Protein AF-0000000068156039 (afdb_homodimer)

Nearest PDB structures (foldseek):
  2z0v-assembly1_A  TM=7.360E-01  e=7.229E-09  Homo sapiens
  1x04-assembly1_A-2  TM=7.528E-01  e=7.139E-07  Homo sapiens
  1zww-assembly1_A  TM=7.762E-01  e=1.052E-06  Mus musculus
  2v0o-assembly2_C  TM=3.464E-01  e=3.584E-03  Homo sapiens
  4wpe-assembly1_A-2  TM=2.930E-01  e=2.935E-02  Saccharomyces cerevisiae S288C

Secondary structure (DSSP, 8-state):
-HHHHHHHHHHHHHHHHHHHHHHHHHHHHHHHHHHHHHHHHHHHHHHHHHS--SS----S-TTS--HHHHHHHHHHHHHHHHHHHSTT-HHHHHHHHHHHHHHHHHHHHHHHHHHHIIIIIHHHHHHHHHHHHHHHHHHHHHHHHHHHHHHHHHHHHH---HHHHHHHHHHHHHHHHHHHHHHHHHHTHHHHHHHHHHHHHHHHHHHHHHHHHHHHHHHHHHHHHHHHHHSPPP-----TT---------SS-----STTBPP--TT---EEEEE-SSSEEEEEETTEEEEEEGGG----/-HHHHHHHHHHHHHHHHHHHHHHHHHHHHHHHHHHHHHHHHHHHHHHHHHS--SS------TTS--HHHHHHHHHHHHHHHHHHHSTT-HHHHHHHHHHHHHHHHHHHHHHHHHHHIIIIIHHHHHHHHHHHHHHHHHHHHHHHHHHHHHHHHHHHHH---HHHHHHHHHHHHHHHHHHHHHHHHHTTHHHHHHHHHHHHHHHHHHHHHHHHHHHHHHHHHHHHHHHHHHSPPP-----S----------SS-----STTB----TT---EEEEE-SSSEEEEEETTEEEEEEGGG----

Radius of gyration: 41.8 Å; Cα contacts (8 Å, |Δi|>4): 722; chains: 2; bounding box: 63×136×87 Å

Sequence (600 aa):
MKKALGRWGQKAGESVGMVKRTTEVDEDFAKQVAASECRKDVQEKLVKHLTPDSMKGNLFSKNDLSQEEKMGEFLVKSGNTLAGTNDGSAYASALIAMGEMLKEIGEQHRQTDATIDERTIQPMKHFLDTKHDINQFKKRSENCRLDYEREKRAAEKKGESEALHQASKWYEESKEQYFNAMVALQDGEEEQISQLRAYVDAQAEFHQKCVEVLREASASLSRKAQEASSRPKHAYTPSHGGDSYSAPAPAASGPAYGSGELTFHAGDQINITNMVNAEWAEGELWGQTGIFPLNYVQMLMKKALGRWGQKAGESVGMVKRTTEVDEDFAKQVAASECRKDVQEKLVKHLTPDSMKGNLFSKNDLSQEEKMGEFLVKSGNTLAGTNDGSAYASALIAMGEMLKEIGEQHRQTDATIDERTIQPMKHFLDTKHDINQFKKRSENCRLDYEREKRAAEKKGESEALHQASKWYEESKEQYFNAMVALQDGEEEQISQLRAYVDAQAEFHQKCVEVLREASASLSRKAQEASSRPKHAYTPSHGGDSYSAPAPAASGPAYGSGELTFHAGDQINITNMVNAEWAEGELWGQTGIFPLNYVQML

Foldseek 3Di:
DVVVVVVVVVVVVVVVVVVVVVVVVVLLVVLVVQLVVLVVVLVVVVVVVVPDDPPPPPPDDDVDQDPLLVNLVSLLVSLVSNCVSDPPQLVSVLSNLSSVLSNVLSVLVVVLVVQLCVLAVVVVVVLVVLVVVLVVLVVQLVVLVVQLVVQVVVCVPVNDDPSNVVSVVSNVVSVVSSVVSVVVSVVCVVSNVVSVVSNVVSVVVSVVVSVVSVVVSVVSSVVSVVVNVPDDDDPPPPPVPCPQQQFAFQPQFDDPDDDFADGDGGGWRWAFPAAPDPQWTWTDTPRDTHIDGPVRTHGD/DVVVVVVVVVVVVVVVVVVVVVVVVVLLVVLVVQLVVLVVVLVVVVVVVVPDDPPPDPPDDDVDQDPLLVNLVSLLVSLVSNCVSDPPQLVSVLSNLSSVLSNVLSVLVVVLVVQLCVLAVVVVVVLVVLVVVLVVLVVQLVVLVVQLVVQVVVCVPVNDDPSNVVSVVSNVVSVVSSVVSVVVSVVCVVSNVVSVVSNVVSVVVSVVVSVVSVVVSVVSSVVSVVVNVPDDDDPPPPPVPVPQQQFAFQPDFDDPDDDFADGDGGRWRWAFPAAPDPQWTWTDTPRDTGIDGPVRTGGD

pLDDT: mean 78.97, std 20.96, range [26.12, 98.81]

Structure (mmCIF, N/CA/C/O backbone):
data_AF-0000000068156039-model_v1
#
loop_
_entity.id
_entity.type
_entity.pdbx_description
1 polymer 'BAR domain containing protein'
#
loop_
_atom_site.group_PDB
_atom_site.id
_atom_site.type_symbol
_atom_site.label_atom_id
_atom_site.label_alt_id
_atom_site.label_comp_id
_atom_site.label_asym_id
_atom_site.label_entity_id
_atom_site.label_seq_id
_atom_site.pdbx_PDB_ins_code
_atom_site.Cartn_x
_atom_site.Cartn_y
_atom_site.Cartn_z
_atom_site.occupancy
_atom_site.B_iso_or_equiv
_atom_site.auth_seq_id
_atom_site.auth_comp_id
_atom_site.auth_asym_id
_atom_site.auth_atom_id
_atom_site.pdbx_PDB_model_num
ATOM 1 N N . MET A 1 1 ? -21.25 66.812 43.938 1 35.12 1 MET A N 1
ATOM 2 C CA . MET A 1 1 ? -21.469 65.375 43.969 1 35.12 1 MET A CA 1
ATOM 3 C C . MET A 1 1 ? -21.594 64.875 42.531 1 35.12 1 MET A C 1
ATOM 5 O O . MET A 1 1 ? -21.469 63.656 42.312 1 35.12 1 MET A O 1
ATOM 9 N N . LYS A 1 2 ? -22.156 65.625 41.719 1 51.97 2 LYS A N 1
ATOM 10 C CA . LYS A 1 2 ? -22.359 65.25 40.344 1 51.97 2 LYS A CA 1
ATOM 11 C C . LYS A 1 2 ? -21.047 65.125 39.594 1 51.97 2 LYS A C 1
ATOM 13 O O . LYS A 1 2 ? -20.906 64.312 38.688 1 51.97 2 LYS A O 1
ATOM 18 N N . LYS A 1 3 ? -20.109 66 39.844 1 55.81 3 LYS A N 1
ATOM 19 C CA . LYS A 1 3 ? -18.859 65.875 39.094 1 55.81 3 LYS A CA 1
ATOM 20 C C . LYS A 1 3 ? -18.078 64.625 39.5 1 55.81 3 LYS A C 1
ATOM 22 O O . LYS A 1 3 ? -17.375 64 38.656 1 55.81 3 LYS A O 1
ATOM 27 N N . ALA A 1 4 ? -18.141 64.188 40.75 1 50.81 4 ALA A N 1
ATOM 28 C CA . ALA A 1 4 ? -17.484 62.938 41.188 1 50.81 4 ALA A CA 1
ATOM 29 C C . ALA A 1 4 ? -18.141 61.719 40.562 1 50.81 4 ALA A C 1
ATOM 31 O O . ALA A 1 4 ? -17.469 60.719 40.25 1 50.81 4 ALA A O 1
ATOM 32 N N . LEU A 1 5 ? -19.406 61.812 40.312 1 50.91 5 LEU A N 1
ATOM 33 C CA . LEU A 1 5 ? -20.109 60.688 39.688 1 50.91 5 LEU A CA 1
ATOM 34 C C . LEU A 1 5 ? -19.672 60.469 38.25 1 50.91 5 LEU A C 1
ATOM 36 O O . LEU A 1 5 ? -19.625 59.344 37.781 1 50.91 5 LEU A O 1
ATOM 40 N N . GLY A 1 6 ? -19.312 61.562 37.625 1 49.19 6 GLY A N 1
ATOM 41 C CA . GLY A 1 6 ? -18.922 61.406 36.219 1 49.19 6 GLY A CA 1
ATOM 42 C C . GLY A 1 6 ? -17.609 60.688 36.031 1 49.19 6 GLY A C 1
ATOM 43 O O . GLY A 1 6 ? -17.422 59.938 35.062 1 49.19 6 GLY A O 1
ATOM 44 N N . ARG A 1 7 ? -16.656 60.906 36.969 1 50.19 7 ARG A N 1
ATOM 45 C CA . ARG A 1 7 ? -15.359 60.25 36.875 1 50.19 7 ARG A CA 1
ATOM 46 C C . ARG A 1 7 ? -15.469 58.75 37.219 1 50.19 7 ARG A C 1
ATOM 48 O O . ARG A 1 7 ? -14.758 57.938 36.625 1 50.19 7 ARG A O 1
ATOM 55 N N . TRP A 1 8 ? -16.422 58.344 38.125 1 49 8 TRP A N 1
ATOM 56 C CA . TRP A 1 8 ? -16.625 56.938 38.438 1 49 8 TRP A CA 1
ATOM 57 C C . TRP A 1 8 ? -17.219 56.188 37.219 1 49 8 TRP A C 1
ATOM 59 O O . TRP A 1 8 ? -16.844 55.062 36.938 1 49 8 TRP A O 1
ATOM 69 N N . GLY A 1 9 ? -18.047 56.875 36.531 1 50.25 9 GLY A N 1
ATOM 70 C CA . GLY A 1 9 ? -18.625 56.25 35.375 1 50.25 9 GLY A CA 1
ATOM 71 C C . GLY A 1 9 ? -17.625 56 34.25 1 50.25 9 GLY A C 1
ATOM 72 O O . GLY A 1 9 ? -17.672 54.938 33.594 1 50.25 9 GLY A O 1
ATOM 73 N N . GLN A 1 10 ? -16.766 56.938 34.062 1 49.53 10 GLN A N 1
ATOM 74 C CA . GLN A 1 10 ? -15.75 56.781 33.031 1 49.53 10 GLN A CA 1
ATOM 75 C C . GLN A 1 10 ? -14.734 55.719 33.406 1 49.53 10 GLN A C 1
ATOM 77 O O . GLN A 1 10 ? -14.305 54.938 32.531 1 49.53 10 GLN A O 1
ATOM 82 N N . LYS A 1 11 ? -14.383 55.625 34.688 1 50.53 11 LYS A N 1
ATOM 83 C CA . LYS A 1 11 ? -13.438 54.594 35.125 1 50.53 11 LYS A CA 1
ATOM 84 C C . LYS A 1 11 ? -14.062 53.188 35 1 50.53 11 LYS A C 1
ATOM 86 O O . LYS A 1 11 ? -13.383 52.25 34.625 1 50.53 11 LYS A O 1
ATOM 91 N N . ALA A 1 12 ? -15.344 53.094 35.375 1 50.81 12 ALA A N 1
ATOM 92 C CA . ALA A 1 12 ? -16.031 51.812 35.25 1 50.81 12 ALA A CA 1
ATOM 93 C C . ALA A 1 12 ? -16.141 51.406 33.781 1 50.81 12 ALA A C 1
ATOM 95 O O . ALA A 1 12 ? -15.961 50.25 33.438 1 50.81 12 ALA A O 1
ATOM 96 N N . GLY A 1 13 ? -16.391 52.344 32.969 1 48.53 13 GLY A N 1
ATOM 97 C CA . GLY A 1 13 ? -16.453 52.062 31.531 1 48.53 13 GLY A CA 1
ATOM 98 C C . GLY A 1 13 ? -15.117 51.688 30.922 1 48.53 13 GLY A C 1
ATOM 99 O O . GLY A 1 13 ? -15.031 50.781 30.094 1 48.53 13 GLY A O 1
ATOM 100 N N . GLU A 1 14 ? -14.109 52.406 31.312 1 50.28 14 GLU A N 1
ATOM 101 C CA . GLU A 1 14 ? -12.75 52.125 30.875 1 50.28 14 GLU A CA 1
ATOM 102 C C . GLU A 1 14 ? -12.289 50.75 31.406 1 50.28 14 GLU A C 1
ATOM 104 O O . GLU A 1 14 ? -11.602 50 30.703 1 50.28 14 GLU A O 1
ATOM 109 N N . SER A 1 15 ? -12.656 50.438 32.688 1 48.97 15 SER A N 1
ATOM 110 C CA . SER A 1 15 ? -12.336 49.125 33.25 1 48.97 15 SER A CA 1
ATOM 111 C C . SER A 1 15 ? -13.055 48 32.5 1 48.97 15 SER A C 1
ATOM 113 O O . SER A 1 15 ? -12.453 46.969 32.219 1 48.97 15 SER A O 1
ATOM 115 N N . VAL A 1 16 ? -14.312 48.312 32.219 1 49.31 16 VAL A N 1
ATOM 116 C CA . VAL A 1 16 ? -15.086 47.312 31.469 1 49.31 16 VAL A CA 1
ATOM 117 C C . VAL A 1 16 ? -14.516 47.156 30.062 1 49.31 16 VAL A C 1
ATOM 119 O O . VAL A 1 16 ? -14.391 46.062 29.547 1 49.31 16 VAL A O 1
ATOM 122 N N . GLY A 1 17 ? -14.242 48.312 29.469 1 43.78 17 GLY A N 1
ATOM 123 C CA . GLY A 1 17 ? -13.617 48.281 28.156 1 43.78 17 GLY A CA 1
ATOM 124 C C . GLY A 1 17 ? -12.258 47.625 28.156 1 43.78 17 GLY A C 1
ATOM 125 O O . GLY A 1 17 ? -11.938 46.875 27.219 1 43.78 17 GLY A O 1
ATOM 126 N N . MET A 1 18 ? -11.492 47.906 29.172 1 46.75 18 MET A N 1
ATOM 127 C CA . MET A 1 18 ? -10.18 47.281 29.328 1 46.75 18 MET A CA 1
ATOM 128 C C . MET A 1 18 ? -10.32 45.781 29.578 1 46.75 18 MET A C 1
ATOM 130 O O . MET A 1 18 ? -9.562 44.969 29.031 1 46.75 18 MET A O 1
ATOM 134 N N . VAL A 1 19 ? -11.32 45.5 30.344 1 48.91 19 VAL A N 1
ATOM 135 C CA . VAL A 1 19 ? -11.586 44.125 30.656 1 48.91 19 VAL A CA 1
ATOM 136 C C . VAL A 1 19 ? -12.055 43.375 29.391 1 48.91 19 VAL A C 1
ATOM 138 O O . VAL A 1 19 ? -11.633 42.25 29.125 1 48.91 19 VAL A O 1
ATOM 141 N N . LYS A 1 20 ? -12.945 44.094 28.672 1 50.44 20 LYS A N 1
ATOM 142 C CA . LYS A 1 20 ? -13.438 43.5 27.438 1 50.44 20 LYS A CA 1
ATOM 143 C C . LYS A 1 20 ? -12.305 43.312 26.422 1 50.44 20 LYS A C 1
ATOM 145 O O . LYS A 1 20 ? -12.219 42.281 25.75 1 50.44 20 LYS A O 1
ATOM 150 N N . ARG A 1 21 ? -11.492 44.312 26.234 1 51.28 21 ARG A N 1
ATOM 151 C CA . ARG A 1 21 ? -10.359 44.188 25.328 1 51.28 21 ARG A CA 1
ATOM 152 C C . ARG A 1 21 ? -9.398 43.094 25.781 1 51.28 21 ARG A C 1
ATOM 154 O O . ARG A 1 21 ? -8.875 42.344 24.969 1 51.28 21 ARG A O 1
ATOM 161 N N . THR A 1 22 ? -9.273 42.969 27.031 1 56.91 22 THR A N 1
ATOM 162 C CA . THR A 1 22 ? -8.422 41.906 27.594 1 56.91 22 THR A CA 1
ATOM 163 C C . THR A 1 22 ? -9.0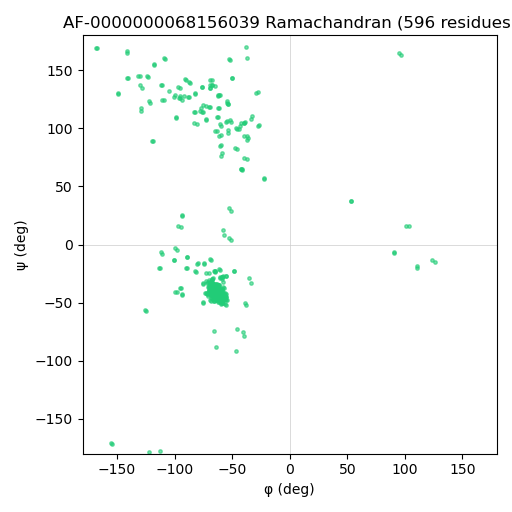08 40.531 27.328 1 56.91 22 THR A C 1
ATOM 165 O O . THR A 1 22 ? -8.273 39.594 27 1 56.91 22 THR A O 1
ATOM 168 N N . THR A 1 23 ? -10.328 40.5 27.406 1 58.75 23 THR A N 1
ATOM 169 C CA . THR A 1 23 ? -11 39.219 27.172 1 58.75 23 THR A CA 1
ATOM 170 C C . THR A 1 23 ? -10.906 38.844 25.703 1 58.75 23 THR A C 1
ATOM 172 O O . THR A 1 23 ? -10.711 37.656 25.375 1 58.75 23 THR A O 1
ATOM 175 N N . GLU A 1 24 ? -11.141 39.812 24.875 1 59.38 24 GLU A N 1
ATOM 176 C CA . GLU A 1 24 ? -11.07 39.531 23.438 1 59.38 24 GLU A CA 1
ATOM 177 C C . GLU A 1 24 ? -9.656 39.125 23.031 1 59.38 24 GLU A C 1
ATOM 179 O O . GLU A 1 24 ? -9.477 38.219 22.234 1 59.38 24 GLU A O 1
ATOM 184 N N . VAL A 1 25 ? -8.742 39.875 23.5 1 64.5 25 VAL A N 1
ATOM 185 C CA . VAL A 1 25 ? -7.344 39.531 23.234 1 64.5 25 VAL A CA 1
ATOM 186 C C . VAL A 1 25 ? -7.043 38.156 23.766 1 64.5 25 VAL A C 1
ATOM 188 O O . VAL A 1 25 ? -6.332 37.375 23.109 1 64.5 25 VAL A O 1
ATOM 191 N N . ASP A 1 26 ? -7.785 37.938 24.766 1 77.5 26 ASP A N 1
ATOM 192 C CA . ASP A 1 26 ? -7.59 36.625 25.359 1 77.5 26 ASP A CA 1
ATOM 193 C C . ASP A 1 26 ? -8.242 35.531 24.5 1 77.5 26 ASP A C 1
ATOM 195 O O . ASP A 1 26 ? -7.691 34.438 24.344 1 77.5 26 ASP A O 1
ATOM 199 N N . GLU A 1 27 ? -9.359 35.938 23.891 1 80 27 GLU A N 1
ATOM 200 C CA . GLU A 1 27 ? -10.031 34.969 23.031 1 80 27 GLU A CA 1
ATOM 201 C C . GLU A 1 27 ? -9.25 34.719 21.75 1 80 27 GLU A C 1
ATOM 203 O O . GLU A 1 27 ? -9.125 33.594 21.297 1 80 27 GLU A O 1
ATOM 208 N N . ASP A 1 28 ? -8.758 35.75 21.203 1 83.12 28 ASP A N 1
ATOM 209 C CA . ASP A 1 28 ? -7.949 35.656 20 1 83.12 28 ASP A CA 1
ATOM 210 C C . ASP A 1 28 ? -6.68 34.844 20.266 1 83.12 28 ASP A C 1
ATOM 212 O O . ASP A 1 28 ? -6.262 34.031 19.422 1 83.12 28 ASP A O 1
ATOM 216 N N . PHE A 1 29 ? -6.191 35.156 21.344 1 88.56 29 PHE A N 1
ATOM 217 C CA . PHE A 1 29 ? -5 34.438 21.75 1 88.56 29 PHE A CA 1
ATOM 218 C C . PHE A 1 29 ? -5.305 32.938 21.891 1 88.56 29 PHE A C 1
ATOM 220 O O . PHE A 1 29 ? -4.562 32.094 21.375 1 88.56 29 PHE A O 1
ATOM 227 N N . ALA A 1 30 ? -6.391 32.656 22.516 1 88.62 30 ALA A N 1
ATOM 228 C CA . ALA A 1 30 ? -6.789 31.266 22.703 1 88.62 30 ALA A CA 1
ATOM 229 C C . ALA A 1 30 ? -7.051 30.578 21.359 1 88.62 30 ALA A C 1
ATOM 231 O O . ALA A 1 30 ? -6.695 29.406 21.172 1 88.62 30 ALA A O 1
ATOM 232 N N . LYS A 1 31 ? -7.707 31.203 20.531 1 88.44 31 LYS A N 1
ATOM 233 C CA . LYS A 1 31 ? -7.984 30.672 19.203 1 88.44 31 LYS A CA 1
ATOM 234 C C . LYS A 1 31 ? -6.691 30.391 18.453 1 88.44 31 LYS A C 1
ATOM 236 O O . LYS A 1 31 ? -6.578 29.375 17.75 1 88.44 31 LYS A O 1
ATOM 241 N N . GLN A 1 32 ? -5.742 31.312 18.594 1 89.5 32 GLN A N 1
ATOM 242 C CA . GLN A 1 32 ? -4.469 31.125 17.906 1 89.5 32 GLN A CA 1
ATOM 243 C C . GLN A 1 32 ? -3.703 29.938 18.484 1 89.5 32 GLN A C 1
ATOM 245 O O . GLN A 1 32 ? -3.051 29.203 17.734 1 89.5 32 GLN A O 1
ATOM 250 N N . VAL A 1 33 ? -3.783 29.828 19.75 1 90.81 33 VAL A N 1
ATOM 251 C CA . VAL A 1 33 ? -3.145 28.672 20.391 1 90.81 33 VAL A CA 1
ATOM 252 C C . VAL A 1 33 ? -3.764 27.375 19.875 1 90.81 33 VAL A C 1
ATOM 254 O O . VAL A 1 33 ? -3.047 26.453 19.5 1 90.81 33 VAL A O 1
ATOM 257 N N . ALA A 1 34 ? -5.047 27.359 19.844 1 91.44 34 ALA A N 1
ATOM 258 C CA . ALA A 1 34 ? -5.758 26.172 19.375 1 91.44 34 ALA A CA 1
ATOM 259 C C . ALA A 1 34 ? -5.418 25.875 17.906 1 91.44 34 ALA A C 1
ATOM 261 O O . ALA A 1 34 ? -5.203 24.719 17.547 1 91.44 34 ALA A O 1
ATOM 262 N N . ALA A 1 35 ? -5.395 26.859 17.094 1 92.5 35 ALA A N 1
ATOM 263 C CA . ALA A 1 35 ? -5.059 26.703 15.672 1 92.5 35 ALA A CA 1
ATOM 264 C C . ALA A 1 35 ? -3.648 26.141 15.5 1 92.5 35 ALA A C 1
ATOM 266 O O . ALA A 1 35 ? -3.422 25.25 14.68 1 92.5 35 ALA A O 1
ATOM 267 N N . SER A 1 36 ? -2.77 26.734 16.281 1 92.25 36 SER A N 1
ATOM 268 C CA . SER A 1 36 ? -1.378 26.297 16.203 1 92.25 36 SER A CA 1
ATOM 269 C C . SER A 1 36 ? -1.232 24.828 16.594 1 92.25 36 SER A C 1
ATOM 271 O O . SER A 1 36 ? -0.485 24.094 15.961 1 92.25 36 SER A O 1
ATOM 273 N N . GLU A 1 37 ? -1.925 24.453 17.641 1 92.69 37 GLU A N 1
ATOM 274 C CA . GLU A 1 37 ? -1.872 23.062 18.078 1 92.69 37 GLU A CA 1
ATOM 275 C C . GLU A 1 37 ? -2.504 22.125 17.047 1 92.69 37 GLU A C 1
ATOM 277 O O . GLU A 1 37 ? -2.014 21.016 16.828 1 92.69 37 GLU A O 1
ATOM 282 N N . CYS A 1 38 ? -3.568 22.562 16.516 1 94.25 38 CYS A N 1
ATOM 283 C CA . CYS A 1 38 ? -4.223 21.781 15.469 1 94.25 38 CYS A CA 1
ATOM 284 C C . CYS A 1 38 ? -3.287 21.562 14.289 1 94.25 38 CYS A C 1
ATOM 286 O O . CYS A 1 38 ? -3.168 20.438 13.789 1 94.25 38 CYS A O 1
ATOM 288 N N . ARG A 1 39 ? -2.627 22.594 13.828 1 94.69 39 ARG A N 1
ATOM 289 C CA . ARG A 1 39 ? -1.689 22.484 12.711 1 94.69 39 ARG A CA 1
ATOM 290 C C . ARG A 1 39 ? -0.566 21.5 13.031 1 94.69 39 ARG A C 1
ATOM 292 O O . ARG A 1 39 ? -0.144 20.734 12.164 1 94.69 39 ARG A O 1
ATOM 299 N N . LYS A 1 40 ? -0.111 21.562 14.258 1 94.88 40 LYS A N 1
ATOM 300 C CA . LYS A 1 40 ? 0.924 20.625 14.695 1 94.88 40 LYS A CA 1
ATOM 301 C C . LYS A 1 40 ? 0.432 19.188 14.617 1 94.88 40 LYS A C 1
ATOM 303 O O . LYS A 1 40 ? 1.12 18.328 14.07 1 94.88 40 LYS A O 1
ATOM 308 N N . ASP A 1 41 ? -0.697 18.922 15.141 1 95.75 41 ASP A N 1
ATOM 309 C CA . ASP A 1 41 ? -1.27 17.578 15.141 1 95.75 41 ASP A CA 1
ATOM 310 C C . ASP A 1 41 ? -1.418 17.047 13.711 1 95.75 41 ASP A C 1
ATOM 312 O O . ASP A 1 41 ? -1.114 15.883 13.445 1 95.75 41 ASP A O 1
ATOM 316 N N . VAL A 1 42 ? -1.905 17.891 12.844 1 97.12 42 VAL A N 1
ATOM 317 C CA . VAL A 1 42 ? -2.109 17.516 11.445 1 97.12 42 VAL A CA 1
ATOM 318 C C . VAL A 1 42 ? -0.775 17.125 10.82 1 97.12 42 VAL A C 1
ATOM 320 O O . VAL A 1 42 ? -0.67 16.062 10.188 1 97.12 42 VAL A O 1
ATOM 323 N N . GLN A 1 43 ? 0.197 17.969 11.039 1 96.31 43 GLN A N 1
ATOM 324 C CA . GLN A 1 43 ? 1.501 17.688 10.438 1 96.31 43 GLN A CA 1
ATOM 325 C C . GLN A 1 43 ? 2.105 16.406 11 1 96.31 43 GLN A C 1
ATOM 327 O O . GLN A 1 43 ? 2.686 15.609 10.258 1 96.31 43 GLN A O 1
ATOM 332 N N . GLU A 1 44 ? 1.99 16.172 12.266 1 95.75 44 GLU A N 1
ATOM 333 C CA . GLU A 1 44 ? 2.516 14.961 12.883 1 95.75 44 GLU A CA 1
ATOM 334 C C . GLU A 1 44 ? 1.849 13.711 12.305 1 95.75 44 GLU A C 1
ATOM 336 O O . GLU A 1 44 ? 2.525 12.742 11.969 1 95.75 44 GLU A O 1
ATOM 341 N N . LYS A 1 45 ? 0.614 13.758 12.211 1 96 45 LYS A N 1
ATOM 342 C CA . LYS A 1 45 ? -0.125 12.594 11.727 1 96 45 LYS A CA 1
ATOM 343 C C . LYS A 1 45 ? 0.139 12.359 10.242 1 96 45 LYS A C 1
ATOM 345 O O . LYS A 1 45 ? 0.197 11.211 9.797 1 96 45 LYS A O 1
ATOM 350 N N . LEU A 1 46 ? 0.266 13.414 9.508 1 96.31 46 LEU A N 1
ATOM 351 C CA . LEU A 1 46 ? 0.574 13.266 8.086 1 96.31 46 LEU A CA 1
ATOM 352 C C . LEU A 1 46 ? 1.949 12.641 7.887 1 96.31 46 LEU A C 1
ATOM 354 O O . LEU A 1 46 ? 2.117 11.758 7.051 1 96.31 46 LEU A O 1
ATOM 358 N N . VAL A 1 47 ? 2.936 13.125 8.672 1 95.44 47 VAL A N 1
ATOM 359 C CA . VAL A 1 47 ? 4.277 12.562 8.562 1 95.44 47 VAL A CA 1
ATOM 360 C C . VAL A 1 47 ? 4.234 11.062 8.867 1 95.44 47 VAL A C 1
ATOM 362 O O . VAL A 1 47 ? 4.832 10.258 8.148 1 95.44 47 VAL A O 1
ATOM 365 N N . LYS A 1 48 ? 3.523 10.68 9.875 1 91.88 48 LYS A N 1
ATOM 366 C CA . LYS A 1 48 ? 3.396 9.266 10.234 1 91.88 48 LYS A CA 1
ATOM 367 C C . LYS A 1 48 ? 2.699 8.477 9.133 1 91.88 48 LYS A C 1
ATOM 369 O O . LYS A 1 48 ? 3.113 7.367 8.797 1 91.88 48 LYS A O 1
ATOM 374 N N . HIS A 1 49 ? 1.671 9.023 8.586 1 91.56 49 HIS A N 1
ATOM 375 C CA . HIS A 1 49 ? 0.876 8.375 7.547 1 91.56 49 HIS A CA 1
ATOM 376 C C . HIS A 1 49 ? 1.691 8.164 6.273 1 91.56 49 HIS A C 1
ATOM 378 O O . HIS A 1 49 ? 1.549 7.145 5.602 1 91.56 49 HIS A O 1
ATOM 384 N N . LEU A 1 50 ? 2.51 9.094 5.973 1 93 50 LEU A N 1
ATOM 385 C CA . LEU A 1 50 ? 3.199 9.094 4.684 1 93 50 LEU A CA 1
ATOM 386 C C . LEU A 1 50 ? 4.516 8.328 4.77 1 93 50 LEU A C 1
ATOM 388 O O . LEU A 1 50 ? 5.098 7.973 3.744 1 93 50 LEU A O 1
ATOM 392 N N . THR A 1 51 ? 5.066 8.148 5.992 1 87.06 51 THR A N 1
ATOM 393 C CA . THR A 1 51 ? 6.328 7.43 6.156 1 87.06 51 THR A CA 1
ATOM 394 C C . THR A 1 51 ? 6.121 5.93 5.992 1 87.06 51 THR A C 1
ATOM 396 O O . THR A 1 51 ? 5.262 5.34 6.652 1 87.06 51 THR A O 1
ATOM 399 N N . PRO A 1 52 ? 6.691 5.434 4.996 1 68.38 52 PRO A N 1
ATOM 400 C CA . PRO A 1 52 ? 6.555 3.996 4.742 1 68.38 52 PRO A CA 1
ATOM 401 C C . PRO A 1 52 ? 6.949 3.143 5.945 1 68.38 52 PRO A C 1
ATOM 403 O O . PRO A 1 52 ? 7.922 3.459 6.641 1 68.38 52 PRO A O 1
ATOM 406 N N . ASP A 1 53 ? 5.973 2.66 6.773 1 54.16 53 ASP A N 1
ATOM 407 C CA . ASP A 1 53 ? 6.293 1.871 7.957 1 54.16 53 ASP A CA 1
ATOM 408 C C . ASP A 1 53 ? 6.945 0.545 7.578 1 54.16 53 ASP A C 1
ATOM 410 O O . ASP A 1 53 ? 6.398 -0.216 6.777 1 54.16 53 ASP A O 1
ATOM 414 N N . SER A 1 54 ? 8.25 0.362 7.598 1 46.78 54 SER A N 1
ATOM 415 C CA . SER A 1 54 ? 8.68 -1.017 7.805 1 46.78 54 SER A CA 1
ATOM 416 C C . SER A 1 54 ? 7.789 -1.729 8.812 1 46.78 54 SER A C 1
ATOM 418 O O . SER A 1 54 ? 7.543 -2.932 8.695 1 46.78 54 SER A O 1
ATOM 420 N N . MET A 1 55 ? 7.539 -1.145 9.984 1 40.53 55 MET A N 1
ATOM 421 C CA . MET A 1 55 ? 6.906 -1.754 11.148 1 40.53 55 MET A CA 1
ATOM 422 C C . MET A 1 55 ? 5.418 -1.428 11.195 1 40.53 55 MET A C 1
ATOM 424 O O . MET A 1 55 ? 4.824 -1.373 12.273 1 40.53 55 MET A O 1
ATOM 428 N N . LYS A 1 56 ? 4.871 -1.016 10.227 1 45.03 56 LYS A N 1
ATOM 429 C CA . LYS A 1 56 ? 3.477 -0.621 10.414 1 45.03 56 LYS A CA 1
ATOM 430 C C . LYS A 1 56 ? 2.631 -1.797 10.891 1 45.03 56 LYS A C 1
ATOM 432 O O . LYS A 1 56 ? 2.402 -2.748 10.141 1 45.03 56 LYS A O 1
ATOM 437 N N . GLY A 1 57 ? 2.641 -2.213 12.016 1 38.75 57 GLY A N 1
ATOM 438 C CA . GLY A 1 57 ? 1.597 -3.023 12.625 1 38.75 57 GLY A CA 1
ATOM 439 C C . GLY A 1 57 ? 0.198 -2.52 12.32 1 38.75 57 GLY A C 1
ATOM 440 O O . GLY A 1 57 ? -0.045 -1.311 12.312 1 38.75 57 GLY A O 1
ATOM 441 N N . ASN A 1 58 ? -0.352 -3.248 11.32 1 41.91 58 ASN A N 1
ATOM 442 C CA . ASN A 1 58 ? -1.749 -3.059 10.938 1 41.91 58 ASN A CA 1
ATOM 443 C C . ASN A 1 58 ? -2.646 -2.91 12.164 1 41.91 58 ASN A C 1
ATOM 445 O O . ASN A 1 58 ? -2.873 -3.875 12.891 1 41.91 58 ASN A O 1
ATOM 449 N N . LEU A 1 59 ? -2.531 -2.078 12.797 1 37.69 59 LEU A N 1
ATOM 450 C CA . LEU A 1 59 ? -3.506 -2.002 13.875 1 37.69 59 LEU A CA 1
ATOM 451 C C . LEU A 1 59 ? -4.922 -2.215 13.352 1 37.69 59 LEU A C 1
ATOM 453 O O . LEU A 1 59 ? -5.891 -2.121 14.109 1 37.69 59 LEU A O 1
ATOM 457 N N . PHE A 1 60 ? -5.309 -1.997 11.992 1 38.53 60 PHE A N 1
ATOM 458 C CA . PHE A 1 60 ? -6.746 -1.772 11.922 1 38.53 60 PHE A CA 1
ATOM 459 C C . PHE A 1 60 ? -7.48 -3.068 11.602 1 38.53 60 PHE A C 1
ATOM 461 O O . PHE A 1 60 ? -6.949 -3.936 10.906 1 38.53 60 PHE A O 1
ATOM 468 N N . SER A 1 61 ? -8.367 -3.482 12.266 1 42.09 61 SER A N 1
ATOM 469 C CA . SER A 1 61 ? -9.312 -4.582 12.109 1 42.09 61 SER A CA 1
ATOM 470 C C . SER A 1 61 ? -9.992 -4.539 10.742 1 42.09 61 SER A C 1
ATOM 472 O O . SER A 1 61 ? -10.156 -3.467 10.164 1 42.09 61 SER A O 1
ATOM 474 N N . LYS A 1 62 ? -10.297 -5.68 10.039 1 48.81 62 LYS A N 1
ATOM 475 C CA . LYS A 1 62 ? -10.891 -6.07 8.766 1 48.81 62 LYS A CA 1
ATOM 476 C C . LYS A 1 62 ? -12.094 -5.195 8.43 1 48.81 62 LYS A C 1
ATOM 478 O O . LYS A 1 62 ? -12.297 -4.824 7.273 1 48.81 62 LYS A O 1
ATOM 483 N N . ASN A 1 63 ? -13.258 -5.352 9.047 1 51.31 63 ASN A N 1
ATOM 484 C CA . ASN A 1 63 ? -14.539 -4.707 8.773 1 51.31 63 ASN A CA 1
ATOM 485 C C . ASN A 1 63 ? -14.406 -3.186 8.734 1 51.31 63 ASN A C 1
ATOM 487 O O . ASN A 1 63 ? -15.406 -2.473 8.648 1 51.31 63 ASN A O 1
ATOM 491 N N . ASP A 1 64 ? -12.977 -2.502 8.852 1 67.44 64 ASP A N 1
ATOM 492 C CA . ASP A 1 64 ? -12.672 -1.15 9.312 1 67.44 64 ASP A CA 1
ATOM 493 C C . ASP A 1 64 ? -12.18 -0.272 8.164 1 67.44 64 ASP A C 1
ATOM 495 O O . ASP A 1 64 ? -11.766 -0.781 7.121 1 67.44 64 ASP A O 1
ATOM 499 N N . LEU A 1 65 ? -12.617 0.954 8.055 1 81.75 65 LEU A N 1
ATOM 500 C CA . LEU A 1 65 ? -12.117 1.993 7.164 1 81.75 65 LEU A CA 1
ATOM 501 C C . LEU A 1 65 ? -10.633 1.791 6.867 1 81.75 65 LEU A C 1
ATOM 503 O O . LEU A 1 65 ? -9.883 1.316 7.727 1 81.75 65 LEU A O 1
ATOM 507 N N . SER A 1 66 ? -10.367 1.854 5.539 1 86 66 SER A N 1
ATOM 508 C CA . SER A 1 66 ? -8.945 1.833 5.199 1 86 66 SER A CA 1
ATOM 509 C C . SER A 1 66 ? -8.172 2.902 5.965 1 86 66 SER A C 1
ATOM 511 O O . SER A 1 66 ? -8.773 3.84 6.5 1 86 66 SER A O 1
ATOM 513 N N . GLN A 1 67 ? -6.957 2.709 6.043 1 86.75 67 GLN A N 1
ATOM 514 C CA . GLN A 1 67 ? -6.117 3.717 6.684 1 86.75 67 GLN A CA 1
ATOM 515 C C . GLN A 1 67 ? -6.262 5.07 5.992 1 86.75 67 GLN A C 1
ATOM 517 O O . GLN A 1 67 ? -6.219 6.113 6.648 1 86.75 67 GLN A O 1
ATOM 522 N N . GLU A 1 68 ? -6.406 5 4.656 1 92.88 68 GLU A N 1
ATOM 523 C CA . GLU A 1 68 ? -6.625 6.223 3.889 1 92.88 68 GLU A CA 1
ATOM 524 C C . GLU A 1 68 ? -7.918 6.914 4.316 1 92.88 68 GLU A C 1
ATOM 526 O O . GLU A 1 68 ? -7.941 8.133 4.496 1 92.88 68 GLU A O 1
ATOM 531 N N . GLU A 1 69 ? -8.922 6.094 4.516 1 94.69 69 GLU A N 1
ATOM 532 C CA . GLU A 1 69 ? -10.211 6.656 4.91 1 94.69 69 GLU A CA 1
ATOM 533 C C . GLU A 1 69 ? -10.148 7.242 6.316 1 94.69 69 GLU A C 1
ATOM 535 O O . GLU A 1 69 ? -10.719 8.305 6.574 1 94.69 69 GLU A O 1
ATOM 540 N N . LYS A 1 70 ? -9.5 6.625 7.203 1 93.19 70 LYS A N 1
ATOM 541 C CA . LYS A 1 70 ? -9.344 7.125 8.57 1 93.19 70 LYS A CA 1
ATOM 542 C C . LYS A 1 70 ? -8.57 8.438 8.586 1 93.19 70 LYS A C 1
ATOM 544 O O . LYS A 1 70 ? -8.945 9.383 9.289 1 93.19 70 LYS A O 1
ATOM 549 N N . MET A 1 71 ? -7.523 8.461 7.844 1 95.44 71 MET A N 1
ATOM 550 C CA . MET A 1 71 ? -6.77 9.703 7.727 1 95.44 71 MET A CA 1
ATOM 551 C C . MET A 1 71 ? -7.633 10.812 7.133 1 95.44 71 MET A C 1
ATOM 553 O O . MET A 1 71 ? -7.562 11.961 7.57 1 95.44 71 MET A O 1
ATOM 557 N N . GLY A 1 72 ? -8.383 10.367 6.105 1 97.81 72 GLY A N 1
ATOM 558 C CA . GLY A 1 72 ? -9.289 11.344 5.516 1 97.81 72 GLY A CA 1
ATOM 559 C C . GLY A 1 72 ? -10.258 11.938 6.516 1 97.81 72 GLY A C 1
ATOM 560 O O . GLY A 1 72 ? -10.469 13.156 6.535 1 97.81 72 GLY A O 1
ATOM 561 N N . GLU A 1 73 ? -10.797 11.141 7.355 1 97.56 73 GLU A N 1
ATOM 562 C CA . GLU A 1 73 ? -11.719 11.609 8.383 1 97.56 73 GLU A CA 1
ATOM 563 C C . GLU A 1 73 ? -11.023 12.57 9.344 1 97.56 73 GLU A C 1
ATOM 565 O O . GLU A 1 73 ? -11.586 13.602 9.719 1 97.56 73 GLU A O 1
ATOM 570 N N . PHE A 1 74 ? -9.859 12.258 9.711 1 97.94 74 PHE A N 1
ATOM 571 C CA . PHE A 1 74 ? -9.086 13.102 10.617 1 97.94 74 PHE A CA 1
ATOM 572 C C . PHE A 1 74 ? -8.82 14.469 10 1 97.94 74 PHE A C 1
ATOM 574 O O . PHE A 1 74 ? -8.977 15.492 10.664 1 97.94 74 PHE A O 1
ATOM 581 N N . LEU A 1 75 ? -8.422 14.5 8.766 1 98.44 75 LEU A N 1
ATOM 582 C CA . LEU A 1 75 ? -8.102 15.758 8.109 1 98.44 75 LEU A CA 1
ATOM 583 C C . LEU A 1 75 ? -9.344 16.625 7.957 1 98.44 75 LEU A C 1
ATOM 585 O O . LEU A 1 75 ? -9.281 17.844 8.141 1 98.44 75 LEU A O 1
ATOM 589 N N . VAL A 1 76 ? -10.469 16 7.59 1 98.44 76 VAL A N 1
ATOM 590 C CA . VAL A 1 76 ? -11.719 16.75 7.465 1 98.44 76 VAL A CA 1
ATOM 591 C C . VAL A 1 76 ? -12.086 17.359 8.812 1 98.44 76 VAL A C 1
ATOM 593 O O . VAL A 1 76 ? -12.445 18.547 8.891 1 98.44 76 VAL A O 1
ATOM 596 N N . LYS A 1 77 ? -11.945 16.562 9.844 1 97.88 77 LYS A N 1
ATOM 597 C CA . LYS A 1 77 ? -12.242 17.062 11.18 1 97.88 77 LYS A CA 1
ATOM 598 C C . LYS A 1 77 ? -11.312 18.219 11.555 1 97.88 77 LYS A C 1
ATOM 600 O O . LYS A 1 77 ? -11.758 19.234 12.086 1 97.88 77 LYS A O 1
ATOM 605 N N . SER A 1 78 ? -10.047 18.031 11.32 1 97.19 78 SER A N 1
ATOM 606 C CA . SER A 1 78 ? -9.062 19.062 11.625 1 97.19 78 SER A CA 1
ATOM 607 C C . SER A 1 78 ? -9.305 20.328 10.812 1 97.19 78 SER A C 1
ATOM 609 O O . SER A 1 78 ? -9.164 21.438 11.328 1 97.19 78 SER A O 1
ATOM 611 N N . GLY A 1 79 ? -9.641 20.125 9.523 1 97.12 79 GLY A N 1
ATOM 612 C CA . GLY A 1 79 ? -9.992 21.266 8.703 1 97.12 79 GLY A CA 1
ATOM 613 C C . GLY A 1 79 ? -11.172 22.047 9.242 1 97.12 79 GLY A C 1
ATOM 614 O O . GLY A 1 79 ? -11.141 23.281 9.273 1 97.12 79 GLY A O 1
ATOM 615 N N . ASN A 1 80 ? -12.156 21.375 9.703 1 96 80 ASN A N 1
ATOM 616 C CA . ASN A 1 80 ? -13.328 22.016 10.289 1 96 80 ASN A CA 1
ATOM 617 C C . ASN A 1 80 ? -12.984 22.734 11.594 1 96 80 ASN A C 1
ATOM 619 O O . ASN A 1 80 ? -13.492 23.812 11.859 1 96 80 ASN A O 1
ATOM 623 N N . THR A 1 81 ? -12.156 22.125 12.352 1 94.56 81 THR A N 1
ATOM 624 C CA . THR A 1 81 ? -11.703 22.75 13.586 1 94.56 81 THR A CA 1
ATOM 625 C C . THR A 1 81 ? -10.969 24.047 13.297 1 94.56 81 THR A C 1
ATOM 627 O O . THR A 1 81 ? -11.25 25.078 13.914 1 94.56 81 THR A O 1
ATOM 630 N N . LEU A 1 82 ? -10.094 24.062 12.344 1 94.12 82 LEU A N 1
ATOM 631 C CA . LEU A 1 82 ? -9.32 25.25 11.984 1 94.12 82 LEU A CA 1
ATOM 632 C C . LEU A 1 82 ? -10.219 26.344 11.422 1 94.12 82 LEU A C 1
ATOM 634 O O . LEU A 1 82 ? -10 27.531 11.664 1 94.12 82 LEU A O 1
ATOM 638 N N . ALA A 1 83 ? -11.195 25.922 10.664 1 91.5 83 ALA A N 1
ATOM 639 C CA . ALA A 1 83 ? -12.133 26.875 10.078 1 91.5 83 ALA A CA 1
ATOM 640 C C . ALA A 1 83 ? -12.875 27.656 11.164 1 91.5 83 ALA A C 1
ATOM 642 O O . ALA A 1 83 ? -13.227 28.828 10.961 1 91.5 83 ALA A O 1
ATOM 643 N N . GLY A 1 84 ? -13.023 27.047 12.297 1 86.62 84 GLY A N 1
ATOM 644 C CA . GLY A 1 84 ? -13.703 27.703 13.406 1 86.62 84 GLY A CA 1
ATOM 645 C C . GLY A 1 84 ? -12.805 28.641 14.188 1 86.62 84 GLY A C 1
ATOM 646 O O . GLY A 1 84 ? -13.297 29.516 14.898 1 86.62 84 GLY A O 1
ATOM 647 N N . THR A 1 85 ? -11.531 28.438 14.117 1 83.81 85 THR A N 1
ATOM 648 C CA . THR A 1 85 ? -10.594 29.25 14.883 1 83.81 85 THR A CA 1
ATOM 649 C C . THR A 1 85 ? -10.094 30.422 14.039 1 83.81 85 THR A C 1
ATOM 651 O O . THR A 1 85 ? -9.711 31.469 14.586 1 83.81 85 THR A O 1
ATOM 654 N N . ASN A 1 86 ? -9.812 30.188 12.883 1 70.38 86 ASN A N 1
ATOM 655 C CA . ASN A 1 86 ? -9.266 31.156 11.945 1 70.38 86 ASN A CA 1
ATOM 656 C C . ASN A 1 86 ? -10.188 31.344 10.734 1 70.38 86 ASN A C 1
ATOM 658 O O . ASN A 1 86 ? -10.078 30.609 9.75 1 70.38 86 ASN A O 1
ATOM 662 N N . ASP A 1 87 ? -11.031 32.25 10.969 1 63.94 87 ASP A N 1
ATOM 663 C CA . ASP A 1 87 ? -12.039 32.469 9.93 1 63.94 87 ASP A CA 1
ATOM 664 C C . ASP A 1 87 ? -11.375 32.656 8.562 1 63.94 87 ASP A C 1
ATOM 666 O O . ASP A 1 87 ? -10.625 33.625 8.359 1 63.94 87 ASP A O 1
ATOM 670 N N . GLY A 1 88 ? -11.484 31.625 7.648 1 75.94 88 GLY A N 1
ATOM 671 C CA . GLY A 1 88 ? -11.117 31.734 6.246 1 75.94 88 GLY A CA 1
ATOM 672 C C . GLY A 1 88 ? -9.766 31.125 5.926 1 75.94 88 GLY A C 1
ATOM 673 O O . GLY A 1 88 ? -9.062 31.609 5.031 1 75.94 88 GLY A O 1
ATOM 674 N N . SER A 1 89 ? -9.281 30.375 6.762 1 87.12 89 SER A N 1
ATOM 675 C CA . SER A 1 89 ? -7.98 29.781 6.48 1 87.12 89 SER A CA 1
ATOM 676 C C . SER A 1 89 ? -8.031 28.906 5.23 1 87.12 89 SER A C 1
ATOM 678 O O . SER A 1 89 ? -8.828 27.969 5.152 1 87.12 89 SER A O 1
ATOM 680 N N . ALA A 1 90 ? -7.262 29.266 4.195 1 93.81 90 ALA A N 1
ATOM 681 C CA . ALA A 1 90 ? -7.129 28.453 2.996 1 93.81 90 ALA A CA 1
ATOM 682 C C . ALA A 1 90 ? -6.59 27.062 3.342 1 93.81 90 ALA A C 1
ATOM 684 O O . ALA A 1 90 ? -6.938 26.078 2.688 1 93.81 90 ALA A O 1
ATOM 685 N N . TYR A 1 91 ? -5.848 27.047 4.395 1 96.19 91 TYR A N 1
ATOM 686 C CA . TYR A 1 91 ? -5.285 25.781 4.832 1 96.19 91 TYR A CA 1
ATOM 687 C C . TYR A 1 91 ? -6.375 24.844 5.355 1 96.19 91 TYR A C 1
ATOM 689 O O . TYR A 1 91 ? -6.355 23.641 5.086 1 96.19 91 TYR A O 1
ATOM 697 N N . ALA A 1 92 ? -7.297 25.375 6.117 1 96.44 92 ALA A N 1
ATOM 698 C CA . ALA A 1 92 ? -8.422 24.578 6.609 1 96.44 92 ALA A CA 1
ATOM 699 C C . ALA A 1 92 ? -9.164 23.906 5.457 1 96.44 92 ALA A C 1
ATOM 701 O O . ALA A 1 92 ? -9.438 22.703 5.5 1 96.44 92 ALA A O 1
ATOM 702 N N . SER A 1 93 ? -9.461 24.688 4.449 1 96.88 93 SER A N 1
ATOM 703 C CA . SER A 1 93 ? -10.164 24.156 3.283 1 96.88 93 SER A CA 1
ATOM 704 C C . SER A 1 93 ? -9.312 23.125 2.539 1 96.88 93 SER A C 1
ATOM 706 O O . SER A 1 93 ? -9.836 22.172 1.977 1 96.88 93 SER A O 1
ATOM 708 N N . ALA A 1 94 ? -8.031 23.375 2.469 1 98.38 94 ALA A N 1
ATOM 709 C CA . ALA A 1 94 ? -7.117 22.422 1.836 1 98.38 94 ALA A CA 1
ATOM 710 C C . ALA A 1 94 ? -7.148 21.078 2.551 1 98.38 94 ALA A C 1
ATOM 712 O O . ALA A 1 94 ? -7.152 20.016 1.905 1 98.38 94 ALA A O 1
ATOM 713 N N . LEU A 1 95 ? -7.168 21.125 3.873 1 98.25 95 LEU A N 1
ATOM 714 C CA . LEU A 1 95 ? -7.23 19.891 4.648 1 98.25 95 LEU A CA 1
ATOM 715 C C . LEU A 1 95 ? -8.516 19.125 4.344 1 98.25 95 LEU A C 1
ATOM 717 O O . LEU A 1 95 ? -8.492 17.891 4.207 1 98.25 95 LEU A O 1
ATOM 721 N N . ILE A 1 96 ? -9.594 19.828 4.254 1 98.25 96 ILE A N 1
ATOM 722 C CA . ILE A 1 96 ? -10.875 19.203 3.961 1 98.25 96 ILE A CA 1
ATOM 723 C C . ILE A 1 96 ? -10.836 18.562 2.574 1 98.25 96 ILE A C 1
ATOM 725 O O . ILE A 1 96 ? -11.258 17.422 2.396 1 98.25 96 ILE A O 1
ATOM 729 N N . ALA A 1 97 ? -10.289 19.266 1.614 1 98.44 97 ALA A N 1
ATOM 730 C CA . ALA A 1 97 ? -10.172 18.719 0.259 1 98.44 97 ALA A CA 1
ATOM 731 C C . ALA A 1 97 ? -9.305 17.469 0.235 1 98.44 97 ALA A C 1
ATOM 733 O O . ALA A 1 97 ? -9.656 16.469 -0.4 1 98.44 97 ALA A O 1
ATOM 734 N N . MET A 1 98 ? -8.211 17.547 0.879 1 98.62 98 MET A N 1
ATOM 735 C CA . MET A 1 98 ? -7.309 16.391 0.962 1 98.62 98 MET A CA 1
ATOM 736 C C . MET A 1 98 ? -7.996 15.211 1.639 1 98.62 98 MET A C 1
ATOM 738 O O . MET A 1 98 ? -7.855 14.07 1.196 1 98.62 98 MET A O 1
ATOM 742 N N . GLY A 1 99 ? -8.633 15.562 2.746 1 98.69 99 GLY A N 1
ATOM 743 C CA . GLY A 1 99 ? -9.344 14.5 3.449 1 98.69 99 GLY A CA 1
ATOM 744 C C . GLY A 1 99 ? -10.375 13.805 2.588 1 98.69 99 GLY A C 1
ATOM 745 O O . GLY A 1 99 ? -10.469 12.57 2.598 1 98.69 99 GLY A O 1
ATOM 746 N N . GLU A 1 100 ? -11.172 14.531 1.904 1 98.62 100 GLU A N 1
ATOM 747 C CA . GLU A 1 100 ? -12.188 13.953 1.025 1 98.62 100 GLU A CA 1
ATOM 748 C C . GLU A 1 100 ? -11.555 13.109 -0.075 1 98.62 100 GLU A C 1
ATOM 750 O O . GLU A 1 100 ? -12.078 12.055 -0.438 1 98.62 100 GLU A O 1
ATOM 755 N N . MET A 1 101 ? -10.477 13.617 -0.592 1 98.75 101 MET A N 1
ATOM 756 C CA . MET A 1 101 ? -9.734 12.859 -1.596 1 98.75 101 MET A CA 1
ATOM 757 C C . MET A 1 101 ? -9.297 11.508 -1.04 1 98.75 101 MET A C 1
ATOM 759 O O . MET A 1 101 ? -9.5 10.469 -1.678 1 98.75 101 MET A O 1
ATOM 763 N N . LEU A 1 102 ? -8.734 11.484 0.139 1 98.25 102 LEU A N 1
ATOM 764 C CA . LEU A 1 102 ? -8.25 10.242 0.743 1 98.25 102 LEU A CA 1
ATOM 765 C C . LEU A 1 102 ? -9.406 9.281 0.999 1 98.25 102 LEU A C 1
ATOM 767 O O . LEU A 1 102 ? -9.266 8.07 0.804 1 98.25 102 LEU A O 1
ATOM 771 N N . LYS A 1 103 ? -10.516 9.828 1.47 1 97.81 103 LYS A N 1
ATOM 772 C CA . LYS A 1 103 ? -11.68 8.977 1.696 1 97.81 103 LYS A CA 1
ATOM 773 C C . LYS A 1 103 ? -12.125 8.305 0.402 1 97.81 103 LYS A C 1
ATOM 775 O O . LYS A 1 103 ? -12.445 7.113 0.395 1 97.81 103 LYS A O 1
ATOM 780 N N . GLU A 1 104 ? -12.172 9.039 -0.62 1 98.44 104 GLU A N 1
ATOM 781 C CA . GLU A 1 104 ? -12.594 8.492 -1.909 1 98.44 104 GLU A CA 1
ATOM 782 C C . GLU A 1 104 ? -11.625 7.422 -2.4 1 98.44 104 GLU A C 1
ATOM 784 O O . GLU A 1 104 ? -12.047 6.359 -2.855 1 98.44 104 GLU A O 1
ATOM 789 N N . ILE A 1 105 ? -10.336 7.715 -2.346 1 98.06 105 ILE A N 1
ATOM 790 C CA . ILE A 1 105 ? -9.328 6.75 -2.768 1 98.06 105 ILE A CA 1
ATOM 791 C C . ILE A 1 105 ? -9.422 5.492 -1.905 1 98.06 105 ILE A C 1
ATOM 793 O O . ILE A 1 105 ? -9.328 4.375 -2.416 1 98.06 105 ILE A O 1
ATOM 797 N N . GLY A 1 106 ? -9.57 5.719 -0.568 1 95.62 106 GLY A N 1
ATOM 798 C CA . GLY A 1 106 ? -9.703 4.582 0.332 1 95.62 106 GLY A CA 1
ATOM 799 C C . GLY A 1 106 ? -10.875 3.688 -0.004 1 95.62 106 GLY A C 1
ATOM 800 O O . GLY A 1 106 ? -10.766 2.461 0.057 1 95.62 106 GLY A O 1
ATOM 801 N N . GLU A 1 107 ? -12 4.281 -0.308 1 95.88 107 GLU A N 1
ATOM 802 C CA . GLU A 1 107 ? -13.18 3.52 -0.701 1 95.88 107 GLU A CA 1
ATOM 803 C C . GLU A 1 107 ? -12.922 2.717 -1.973 1 95.88 107 GLU A C 1
ATOM 805 O O . GLU A 1 107 ? -13.297 1.546 -2.061 1 95.88 107 GLU A O 1
ATOM 810 N N . GLN A 1 108 ? -12.32 3.34 -2.977 1 96.44 108 GLN A N 1
ATOM 811 C CA . GLN A 1 108 ? -11.984 2.645 -4.215 1 96.44 108 GLN A CA 1
ATOM 812 C C . GLN A 1 108 ? -11.016 1.494 -3.955 1 96.44 108 GLN A C 1
ATOM 814 O O . GLN A 1 108 ? -11.125 0.432 -4.57 1 96.44 108 GLN A O 1
ATOM 819 N N . HIS A 1 109 ? -10.07 1.719 -3.088 1 94.25 109 HIS A N 1
ATOM 820 C 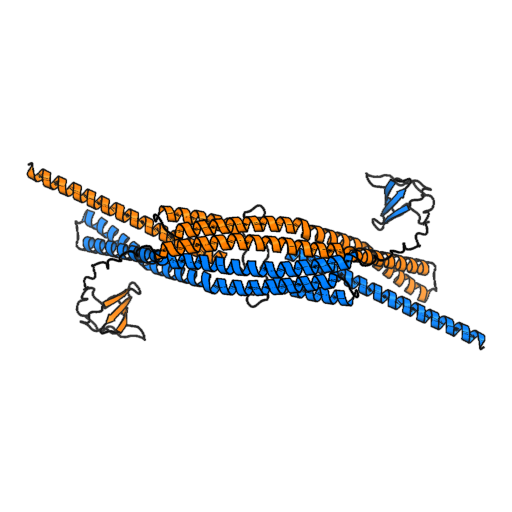CA . HIS A 1 109 ? -9.117 0.683 -2.705 1 94.25 109 HIS A CA 1
ATOM 821 C C . HIS A 1 109 ? -9.828 -0.536 -2.127 1 94.25 109 HIS A C 1
ATOM 823 O O . HIS A 1 109 ? -9.547 -1.67 -2.52 1 94.25 109 HIS A O 1
ATOM 829 N N . ARG A 1 110 ? -10.789 -0.312 -1.26 1 91.62 110 ARG A N 1
ATOM 830 C CA . ARG A 1 110 ? -11.547 -1.404 -0.65 1 91.62 110 ARG A CA 1
ATOM 831 C C . ARG A 1 110 ? -12.336 -2.178 -1.7 1 91.62 110 ARG A C 1
ATOM 833 O O . ARG A 1 110 ? -12.375 -3.408 -1.67 1 91.62 110 ARG A O 1
ATOM 840 N N . GLN A 1 111 ? -12.922 -1.443 -2.551 1 94.62 111 GLN A N 1
ATOM 841 C CA . GLN A 1 111 ? -13.703 -2.08 -3.607 1 94.62 111 GLN A CA 1
ATOM 842 C C . GLN A 1 111 ? -12.812 -2.938 -4.504 1 94.62 111 GLN A C 1
ATOM 844 O O . GLN A 1 111 ? -13.195 -4.043 -4.891 1 94.62 111 GLN A O 1
ATOM 849 N N . THR A 1 112 ? -11.688 -2.389 -4.859 1 96.25 112 THR A N 1
ATOM 850 C CA . THR A 1 112 ? -10.75 -3.121 -5.699 1 96.25 112 THR A CA 1
ATOM 851 C C . THR A 1 112 ? -10.266 -4.383 -4.992 1 96.25 112 THR A C 1
ATOM 853 O O . THR A 1 112 ? -10.148 -5.441 -5.609 1 96.25 112 THR A O 1
ATOM 856 N N . ASP A 1 113 ? -9.953 -4.25 -3.705 1 93.62 113 ASP A N 1
ATOM 857 C CA . ASP A 1 113 ? -9.531 -5.414 -2.93 1 93.62 113 ASP A CA 1
ATOM 858 C C . ASP A 1 113 ? -10.594 -6.516 -2.971 1 93.62 113 ASP A C 1
ATOM 860 O O . ASP A 1 113 ? -10.266 -7.695 -3.09 1 93.62 113 ASP A O 1
ATOM 864 N N . ALA A 1 114 ? -11.844 -6.102 -2.82 1 94.25 114 ALA A N 1
ATOM 865 C CA . ALA A 1 114 ? -12.938 -7.066 -2.877 1 94.25 114 ALA A CA 1
ATOM 866 C C . ALA A 1 114 ? -12.984 -7.77 -4.23 1 94.25 114 ALA A C 1
ATOM 868 O O . ALA A 1 114 ? -13.188 -8.984 -4.297 1 94.25 114 ALA A O 1
ATOM 869 N N . THR A 1 115 ? -12.805 -7.031 -5.27 1 97 115 THR A N 1
ATOM 870 C CA . THR A 1 115 ? -12.797 -7.586 -6.617 1 97 115 THR A CA 1
ATOM 871 C C . THR A 1 115 ? -11.648 -8.57 -6.789 1 97 115 THR A C 1
ATOM 873 O O . THR A 1 115 ? -11.828 -9.648 -7.355 1 97 115 THR A O 1
ATOM 876 N N . ILE A 1 116 ? -10.453 -8.242 -6.34 1 97.25 116 ILE A N 1
ATOM 877 C CA . ILE A 1 116 ? -9.273 -9.086 -6.453 1 97.25 116 ILE A CA 1
ATOM 878 C C . ILE A 1 116 ? -9.477 -10.375 -5.668 1 97.25 116 ILE A C 1
ATOM 880 O O . ILE A 1 116 ? -9.117 -11.461 -6.133 1 97.25 116 ILE A O 1
ATOM 884 N N . ASP A 1 117 ? -10.023 -10.219 -4.488 1 96.38 117 ASP A N 1
ATOM 885 C CA . ASP A 1 117 ? -10.305 -11.406 -3.697 1 96.38 117 ASP A CA 1
ATOM 886 C C . ASP A 1 117 ? -11.195 -12.383 -4.469 1 96.38 117 ASP A C 1
ATOM 888 O O . ASP A 1 117 ? -10.875 -13.562 -4.582 1 96.38 117 ASP A O 1
ATOM 892 N N . GLU A 1 118 ? -12.219 -11.875 -5.039 1 96.75 118 GLU A N 1
ATOM 893 C CA . GLU A 1 118 ? -13.227 -12.688 -5.703 1 96.75 118 GLU A CA 1
ATOM 894 C C . GLU A 1 118 ? -12.703 -13.258 -7.02 1 96.75 118 GLU A C 1
ATOM 896 O O . GLU A 1 118 ? -12.891 -14.445 -7.305 1 96.75 118 GLU A O 1
ATOM 901 N N . ARG A 1 119 ? -12 -12.469 -7.773 1 97.31 119 ARG A N 1
ATOM 902 C CA . ARG A 1 119 ? -11.719 -12.836 -9.164 1 97.31 119 ARG A CA 1
ATOM 903 C C . ARG A 1 119 ? -10.312 -13.406 -9.305 1 97.31 119 ARG A C 1
ATOM 905 O O . ARG A 1 119 ? -9.969 -13.969 -10.344 1 97.31 119 ARG A O 1
ATOM 912 N N . THR A 1 120 ? -9.523 -13.25 -8.344 1 97.81 120 THR A N 1
ATOM 913 C CA . THR A 1 120 ? -8.141 -13.695 -8.453 1 97.81 120 THR A CA 1
ATOM 914 C C . THR A 1 120 ? -7.785 -14.648 -7.32 1 97.81 120 THR A C 1
ATOM 916 O O . THR A 1 120 ? -7.516 -15.828 -7.559 1 97.81 120 THR A O 1
ATOM 919 N N . ILE A 1 121 ? -7.93 -14.25 -6.07 1 97.19 121 ILE A N 1
ATOM 920 C CA . ILE A 1 121 ? -7.445 -15 -4.914 1 97.19 121 ILE A CA 1
ATOM 921 C C . ILE A 1 121 ? -8.25 -16.297 -4.762 1 97.19 121 ILE A C 1
ATOM 923 O O . ILE A 1 121 ? -7.68 -17.375 -4.617 1 97.19 121 ILE A O 1
ATOM 927 N N . GLN A 1 122 ? -9.555 -16.172 -4.816 1 97.56 122 GLN A N 1
ATOM 928 C CA . GLN A 1 122 ? -10.383 -17.359 -4.605 1 97.56 122 GLN A CA 1
ATOM 929 C C . GLN A 1 122 ? -10.148 -18.406 -5.691 1 97.56 122 GLN A C 1
ATOM 931 O O . GLN A 1 122 ? -9.961 -19.578 -5.395 1 97.56 122 GLN A O 1
ATOM 936 N N . PRO A 1 123 ? -10.141 -17.984 -6.918 1 96.94 123 PRO A N 1
ATOM 937 C CA . PRO A 1 123 ? -9.812 -18.969 -7.957 1 96.94 123 PRO A CA 1
ATOM 938 C C . PRO A 1 123 ? -8.438 -19.594 -7.754 1 96.94 123 PRO A C 1
ATOM 940 O O . PRO A 1 123 ? -8.258 -20.797 -7.992 1 96.94 123 PRO A O 1
ATOM 943 N N . MET A 1 124 ? -7.469 -18.875 -7.336 1 96.25 124 MET A N 1
ATOM 944 C CA . MET A 1 124 ? -6.137 -19.406 -7.062 1 96.25 124 MET A CA 1
ATOM 945 C C . MET A 1 124 ? -6.184 -20.422 -5.926 1 96.25 124 MET A C 1
ATOM 947 O O . MET A 1 124 ? -5.504 -21.453 -5.977 1 96.25 124 MET A O 1
ATOM 951 N N . LYS A 1 125 ? -6.961 -20.125 -4.957 1 95.94 125 LYS A N 1
ATOM 952 C CA . LYS A 1 125 ? -7.129 -21.062 -3.855 1 95.94 125 LYS A CA 1
ATOM 953 C C . LYS A 1 125 ? -7.785 -22.359 -4.332 1 95.94 125 LYS A C 1
ATOM 955 O O . LYS A 1 125 ? -7.449 -23.438 -3.852 1 95.94 125 LYS A O 1
ATOM 960 N N . HIS A 1 126 ? -8.711 -22.234 -5.215 1 95.25 126 HIS A N 1
ATOM 961 C CA . HIS A 1 126 ? -9.328 -23.422 -5.809 1 95.25 126 HIS A CA 1
ATOM 962 C C . HIS A 1 126 ? -8.281 -24.281 -6.512 1 95.25 126 HIS A C 1
ATOM 964 O O . HIS A 1 126 ? -8.305 -25.5 -6.387 1 95.25 126 HIS A O 1
ATOM 970 N N . PHE A 1 127 ? -7.441 -23.672 -7.262 1 94.12 127 PHE A N 1
ATOM 971 C CA . PHE A 1 127 ? -6.336 -24.391 -7.887 1 94.12 127 PHE A CA 1
ATOM 972 C C . PHE A 1 127 ? -5.508 -25.125 -6.84 1 94.12 127 PHE A C 1
ATOM 974 O O . PHE A 1 127 ? -5.152 -26.281 -7.023 1 94.12 127 PHE A O 1
ATOM 981 N N . LEU A 1 128 ? -5.191 -24.469 -5.762 1 94.62 128 LEU A N 1
ATOM 982 C CA . LEU A 1 128 ? -4.371 -25.062 -4.715 1 94.62 128 LEU A CA 1
ATOM 983 C C . LEU A 1 128 ? -5.078 -26.266 -4.082 1 94.62 128 LEU A C 1
ATOM 985 O O . LEU A 1 128 ? -4.434 -27.266 -3.74 1 94.62 128 LEU A O 1
ATOM 989 N N . ASP A 1 129 ? -6.344 -26.172 -4.004 1 93.19 129 ASP A N 1
ATOM 990 C CA . ASP A 1 129 ? -7.121 -27.312 -3.514 1 93.19 129 ASP A CA 1
ATOM 991 C C . ASP A 1 129 ? -7.012 -28.5 -4.465 1 93.19 129 ASP A C 1
ATOM 993 O O . ASP A 1 129 ? -6.824 -29.641 -4.023 1 93.19 129 ASP A O 1
ATOM 997 N N . THR A 1 130 ? -7.152 -28.188 -5.715 1 92.06 130 THR A N 1
ATOM 998 C CA . THR A 1 130 ? -7.031 -29.234 -6.727 1 92.06 130 THR A CA 1
ATOM 999 C C . THR A 1 130 ? -5.652 -29.875 -6.672 1 92.06 130 THR A C 1
ATOM 1001 O O . THR A 1 130 ? -5.535 -31.109 -6.75 1 92.06 130 THR A O 1
ATOM 1004 N N . LYS A 1 131 ? -4.688 -29.047 -6.539 1 91.5 131 LYS A N 1
ATOM 1005 C CA . LYS A 1 131 ? -3.328 -29.578 -6.434 1 91.5 131 LYS A CA 1
ATOM 1006 C C . LYS A 1 131 ? -3.166 -30.438 -5.18 1 91.5 131 LYS A C 1
ATOM 1008 O O . LYS A 1 131 ? -2.455 -31.438 -5.199 1 91.5 131 LYS A O 1
ATOM 1013 N N . HIS A 1 132 ? -3.801 -30.062 -4.152 1 90.31 132 HIS A N 1
ATOM 1014 C CA . HIS A 1 132 ? -3.779 -30.844 -2.926 1 90.31 132 HIS A CA 1
ATOM 1015 C C . HIS A 1 132 ? -4.391 -32.219 -3.148 1 90.31 132 HIS A C 1
ATOM 1017 O O . HIS A 1 132 ? -3.852 -33.219 -2.678 1 90.31 132 HIS A O 1
ATOM 1023 N N . ASP A 1 133 ? -5.367 -32.281 -3.963 1 87.75 133 ASP A N 1
ATOM 1024 C CA . ASP A 1 133 ? -6.004 -33.531 -4.289 1 87.75 133 ASP A CA 1
ATOM 1025 C C . ASP A 1 133 ? -5.074 -34.438 -5.113 1 87.75 133 ASP A C 1
ATOM 1027 O O . ASP A 1 133 ? -5.039 -35.656 -4.922 1 87.75 133 ASP A O 1
ATOM 1031 N N . ILE A 1 134 ? -4.367 -33.781 -5.957 1 92.81 134 ILE A N 1
ATOM 1032 C CA . ILE A 1 134 ? -3.434 -34.5 -6.805 1 92.81 134 ILE A CA 1
ATOM 1033 C C . ILE A 1 134 ? -2.33 -35.125 -5.949 1 92.81 134 ILE A C 1
ATOM 1035 O O . ILE A 1 134 ? -1.749 -36.156 -6.316 1 92.81 134 ILE A O 1
ATOM 1039 N N . ASN A 1 135 ? -2.121 -34.562 -4.797 1 90.25 135 ASN A N 1
ATOM 1040 C CA . ASN A 1 135 ? -1.11 -35.094 -3.895 1 90.25 135 ASN A CA 1
ATOM 1041 C C . ASN A 1 135 ? -1.486 -36.5 -3.406 1 90.25 135 ASN A C 1
ATOM 1043 O O . ASN A 1 135 ? -0.612 -37.281 -3.072 1 90.25 135 ASN A O 1
ATOM 1047 N N . GLN A 1 136 ? -2.744 -36.844 -3.443 1 89.69 136 GLN A N 1
ATOM 1048 C CA . GLN A 1 136 ? -3.154 -38.219 -3.102 1 89.69 136 GLN A CA 1
ATOM 1049 C C . GLN A 1 136 ? -2.631 -39.219 -4.121 1 89.69 136 GLN A C 1
ATOM 1051 O O . GLN A 1 136 ? -2.213 -40.312 -3.756 1 89.69 136 GLN A O 1
ATOM 1056 N N . PHE A 1 137 ? -2.682 -38.781 -5.352 1 90.88 137 PHE A N 1
ATOM 1057 C CA . PHE A 1 137 ? -2.127 -39.656 -6.398 1 90.88 137 PHE A CA 1
ATOM 1058 C C . PHE A 1 137 ? -0.619 -39.781 -6.238 1 90.88 137 PHE A C 1
ATOM 1060 O O . PHE A 1 137 ? -0.066 -40.875 -6.457 1 90.88 137 PHE A O 1
ATOM 1067 N N . LYS A 1 138 ? -0.025 -38.719 -5.887 1 93 138 LYS A N 1
ATOM 1068 C CA . LYS A 1 138 ? 1.41 -38.75 -5.621 1 93 138 LYS A CA 1
ATOM 1069 C C . LYS A 1 138 ? 1.739 -39.75 -4.523 1 93 138 LYS A C 1
ATOM 1071 O O . LYS A 1 138 ? 2.613 -40.625 -4.699 1 93 138 LYS A O 1
ATOM 1076 N N . LYS A 1 139 ? 1.062 -39.688 -3.412 1 92.06 139 LYS A N 1
ATOM 1077 C CA . LYS A 1 139 ? 1.295 -40.562 -2.285 1 92.06 139 LYS A CA 1
ATOM 1078 C C . LYS A 1 139 ? 1.053 -42.031 -2.682 1 92.06 139 LYS A C 1
ATOM 1080 O O . LYS A 1 139 ? 1.836 -42.906 -2.328 1 92.06 139 LYS A O 1
ATOM 1085 N N . ARG A 1 140 ? 0.01 -42.25 -3.375 1 90.56 140 ARG A N 1
ATOM 1086 C CA . ARG A 1 140 ? -0.3 -43.594 -3.844 1 90.56 140 ARG A CA 1
ATOM 1087 C C . ARG A 1 140 ? 0.813 -44.125 -4.738 1 90.56 140 ARG A C 1
ATOM 1089 O O . ARG A 1 140 ? 1.241 -45.281 -4.582 1 90.56 140 ARG A O 1
ATOM 1096 N N . SER A 1 141 ? 1.207 -43.312 -5.633 1 92.25 141 SER A N 1
ATOM 1097 C CA . SER A 1 141 ? 2.279 -43.719 -6.539 1 92.25 141 SER A CA 1
ATOM 1098 C C . SER A 1 141 ? 3.555 -44.062 -5.773 1 92.25 141 SER A C 1
ATOM 1100 O O . SER A 1 141 ? 4.242 -45.031 -6.094 1 92.25 141 SER A O 1
ATOM 1102 N N . GLU A 1 142 ? 3.844 -43.312 -4.785 1 93.25 142 GLU A N 1
ATOM 1103 C CA . GLU A 1 142 ? 5.031 -43.531 -3.971 1 93.25 142 GLU A CA 1
ATOM 1104 C C . GLU A 1 142 ? 4.914 -44.844 -3.176 1 93.25 142 GLU A C 1
ATOM 1106 O O . GLU A 1 142 ? 5.879 -45.594 -3.074 1 93.25 142 GLU A O 1
ATOM 1111 N N . ASN A 1 143 ? 3.764 -45.062 -2.641 1 90.12 143 ASN A N 1
ATOM 1112 C CA . ASN A 1 143 ? 3.535 -46.312 -1.911 1 90.12 143 ASN A CA 1
ATOM 1113 C C . ASN A 1 143 ? 3.682 -47.531 -2.816 1 90.12 143 ASN A C 1
ATOM 1115 O O . ASN A 1 143 ? 4.305 -48.531 -2.436 1 90.12 143 ASN A O 1
ATOM 1119 N N . CYS A 1 144 ? 3.074 -47.438 -3.988 1 91.38 144 CYS A N 1
ATOM 1120 C CA . CYS A 1 144 ? 3.18 -48.531 -4.953 1 91.38 144 CYS A CA 1
ATOM 1121 C C . CYS A 1 144 ? 4.629 -48.75 -5.371 1 91.38 144 CYS A C 1
ATOM 1123 O O . CYS A 1 144 ? 5.059 -49.906 -5.559 1 91.38 144 CYS A O 1
ATOM 1125 N N . ARG A 1 145 ? 5.305 -47.656 -5.484 1 93.94 145 ARG A N 1
ATOM 1126 C CA . ARG A 1 145 ? 6.723 -47.75 -5.824 1 93.94 145 ARG A CA 1
ATOM 1127 C C . ARG A 1 145 ? 7.488 -48.531 -4.75 1 93.94 145 ARG A C 1
ATOM 1129 O O . ARG A 1 145 ? 8.297 -49.406 -5.059 1 93.94 145 ARG A O 1
ATOM 1136 N N . LEU A 1 146 ? 7.258 -48.219 -3.504 1 92.44 146 LEU A N 1
ATOM 1137 C CA . LEU A 1 146 ? 7.93 -48.875 -2.393 1 92.44 146 LEU A CA 1
ATOM 1138 C C . LEU A 1 146 ? 7.59 -50.344 -2.359 1 92.44 146 LEU A C 1
ATOM 1140 O O . LEU A 1 146 ? 8.461 -51.188 -2.109 1 92.44 146 LEU A O 1
ATOM 1144 N N . ASP A 1 147 ? 6.336 -50.688 -2.639 1 90.81 147 ASP A N 1
ATOM 1145 C CA . ASP A 1 147 ? 5.914 -52.094 -2.689 1 90.81 147 ASP A CA 1
ATOM 1146 C C . ASP A 1 147 ? 6.625 -52.844 -3.816 1 90.81 147 ASP A C 1
ATOM 1148 O O . ASP A 1 147 ? 7.066 -53.969 -3.631 1 90.81 147 ASP A O 1
ATOM 1152 N N . TYR A 1 148 ? 6.633 -52.188 -4.906 1 94.44 148 TYR A N 1
ATOM 1153 C CA . TYR A 1 148 ? 7.312 -52.781 -6.055 1 94.44 148 TYR A CA 1
ATOM 1154 C C . TYR A 1 148 ? 8.781 -53.031 -5.742 1 94.44 148 TYR A C 1
ATOM 1156 O O . TYR A 1 148 ? 9.305 -54.094 -6.055 1 94.44 148 TYR A O 1
ATOM 1164 N N . GLU A 1 149 ? 9.445 -52.094 -5.082 1 93.56 149 GLU A N 1
ATOM 1165 C CA . GLU A 1 149 ? 10.852 -52.25 -4.723 1 93.56 149 GLU A CA 1
ATOM 1166 C C . GLU A 1 149 ? 11.055 -53.375 -3.729 1 93.56 149 GLU A C 1
ATOM 1168 O O . GLU A 1 149 ? 12.031 -54.125 -3.814 1 93.56 149 GLU A O 1
ATOM 1173 N N . ARG A 1 150 ? 10.148 -53.5 -2.822 1 93.31 150 ARG A N 1
ATOM 1174 C CA . ARG A 1 150 ? 10.203 -54.562 -1.834 1 93.31 150 ARG A CA 1
ATOM 1175 C C . ARG A 1 150 ? 10.094 -55.938 -2.502 1 93.31 150 ARG A C 1
ATOM 1177 O O . ARG A 1 150 ? 10.883 -56.844 -2.217 1 93.31 150 ARG A O 1
ATOM 1184 N N . GLU A 1 151 ? 9.125 -56.062 -3.432 1 91.94 151 GLU A N 1
ATOM 1185 C CA . GLU A 1 151 ? 8.906 -57.312 -4.133 1 91.94 151 GLU A CA 1
ATOM 1186 C C . GLU A 1 151 ? 10.07 -57.656 -5.07 1 91.94 151 GLU A C 1
ATOM 1188 O O . GLU A 1 151 ? 10.414 -58.812 -5.273 1 91.94 151 GLU A O 1
ATOM 1193 N N . LYS A 1 152 ? 10.656 -56.625 -5.613 1 92.19 152 LYS A N 1
ATOM 1194 C CA . LYS A 1 152 ? 11.805 -56.781 -6.496 1 92.19 152 LYS A CA 1
ATOM 1195 C C . LYS A 1 152 ? 13 -57.344 -5.738 1 92.19 152 LYS A C 1
ATOM 1197 O O . LYS A 1 152 ? 13.695 -58.219 -6.238 1 92.19 152 LYS A O 1
ATOM 1202 N N . ARG A 1 153 ? 13.211 -56.875 -4.57 1 91.69 153 ARG A N 1
ATOM 1203 C CA . ARG A 1 153 ? 14.289 -57.375 -3.727 1 91.69 153 ARG A CA 1
ATOM 1204 C C . ARG A 1 153 ? 14.039 -58.812 -3.336 1 91.69 153 ARG A C 1
ATOM 1206 O O . ARG A 1 153 ? 14.977 -59.625 -3.305 1 91.69 153 ARG A O 1
ATOM 1213 N N . ALA A 1 154 ? 12.781 -59.188 -3.045 1 91.88 154 ALA A N 1
ATOM 1214 C CA . ALA A 1 154 ? 12.422 -60.562 -2.678 1 91.88 154 ALA A CA 1
ATOM 1215 C C . ALA A 1 154 ? 12.641 -61.5 -3.848 1 91.88 154 ALA A C 1
ATOM 1217 O O . ALA A 1 154 ? 13.062 -62.656 -3.65 1 91.88 154 ALA A O 1
ATOM 1218 N N . ALA A 1 155 ? 12.383 -61.094 -5.066 1 89.62 155 ALA A N 1
ATOM 1219 C CA . ALA A 1 155 ? 12.5 -61.906 -6.27 1 89.62 155 ALA A CA 1
ATOM 1220 C C . ALA A 1 155 ? 13.961 -62.188 -6.598 1 89.62 155 ALA A C 1
ATOM 1222 O O . ALA A 1 155 ? 14.281 -63.188 -7.223 1 89.62 155 ALA A O 1
ATOM 1223 N N . GLU A 1 156 ? 14.875 -61.25 -6.25 1 87.62 156 GLU A N 1
ATOM 1224 C CA . GLU A 1 156 ? 16.297 -61.469 -6.457 1 87.62 156 GLU A CA 1
ATOM 1225 C C . GLU A 1 156 ? 16.781 -62.719 -5.707 1 87.62 156 GLU A C 1
ATOM 1227 O O . GLU A 1 156 ? 17.703 -63.406 -6.16 1 87.62 156 GLU A O 1
ATOM 1232 N N . LYS A 1 157 ? 16.094 -63 -4.664 1 88.38 157 LYS A N 1
ATOM 1233 C CA . LYS A 1 157 ? 16.5 -64.125 -3.83 1 88.38 157 LYS A CA 1
ATOM 1234 C C . LYS A 1 157 ? 15.688 -65.375 -4.168 1 88.38 157 LYS A C 1
ATOM 1236 O O . LYS A 1 157 ? 16.203 -66.5 -4.148 1 88.38 157 LYS A O 1
ATOM 1241 N N . LYS A 1 158 ? 14.461 -65.312 -4.406 1 89.44 158 LYS A N 1
ATOM 1242 C CA . LYS A 1 158 ? 13.547 -66.438 -4.469 1 89.44 158 LYS A CA 1
ATOM 1243 C C . LYS A 1 158 ? 13.047 -66.688 -5.891 1 89.44 158 LYS A C 1
ATOM 1245 O O . LYS A 1 158 ? 12.359 -67.625 -6.164 1 89.44 158 LYS A O 1
ATOM 1250 N N . GLY A 1 159 ? 13.32 -65.812 -6.887 1 86.19 159 GLY A N 1
ATOM 1251 C CA . GLY A 1 159 ? 12.844 -65.875 -8.258 1 86.19 159 GLY A CA 1
ATOM 1252 C C . GLY A 1 159 ? 11.609 -65.062 -8.516 1 86.19 159 GLY A C 1
ATOM 1253 O O . GLY A 1 159 ? 10.992 -64.562 -7.578 1 86.19 159 GLY A O 1
ATOM 1254 N N . GLU A 1 160 ? 11.281 -64.812 -9.789 1 83.94 160 GLU A N 1
ATOM 1255 C CA . GLU A 1 160 ? 10.133 -63.969 -10.172 1 83.94 160 GLU A CA 1
ATOM 1256 C C . GLU A 1 160 ? 8.828 -64.562 -9.672 1 83.94 160 GLU A C 1
ATOM 1258 O O . GLU A 1 160 ? 8.641 -65.812 -9.695 1 83.94 160 GLU A O 1
ATOM 1263 N N . SER A 1 161 ? 8.047 -63.688 -8.984 1 87.06 161 SER A N 1
ATOM 1264 C CA . SER A 1 161 ? 6.785 -64.125 -8.391 1 87.06 161 SER A CA 1
ATOM 1265 C C . SER A 1 161 ? 5.605 -63.375 -9 1 87.06 161 SER A C 1
ATOM 1267 O O . SER A 1 161 ? 5.789 -62.344 -9.641 1 87.06 161 SER A O 1
ATOM 1269 N N . GLU A 1 162 ? 4.508 -64 -8.922 1 86.88 162 GLU A N 1
ATOM 1270 C CA . GLU A 1 162 ? 3.268 -63.344 -9.32 1 86.88 162 GLU A CA 1
ATOM 1271 C C . GLU A 1 162 ? 3.084 -62.031 -8.555 1 86.88 162 GLU A C 1
ATOM 1273 O O . GLU A 1 162 ? 2.531 -61.062 -9.094 1 86.88 162 GLU A O 1
ATOM 1278 N N . ALA A 1 163 ? 3.648 -61.969 -7.398 1 86.62 163 ALA A N 1
ATOM 1279 C CA . ALA A 1 163 ? 3.553 -60.75 -6.562 1 86.62 163 ALA A CA 1
ATOM 1280 C C . ALA A 1 163 ? 4.352 -59.625 -7.16 1 86.62 163 ALA A C 1
ATOM 1282 O O . ALA A 1 163 ? 3.934 -58.438 -7.09 1 86.62 163 ALA A O 1
ATOM 1283 N N . LEU A 1 164 ? 5.418 -59.844 -7.727 1 92 164 LEU A N 1
ATOM 1284 C CA . LEU A 1 164 ? 6.242 -58.844 -8.367 1 92 164 LEU A CA 1
ATOM 1285 C C . LEU A 1 164 ? 5.543 -58.25 -9.586 1 92 164 LEU A C 1
ATOM 1287 O O . LEU A 1 164 ? 5.562 -57.031 -9.805 1 92 164 LEU A O 1
ATOM 1291 N N . HIS A 1 165 ? 4.949 -59.219 -10.352 1 90.69 165 HIS A N 1
ATOM 1292 C CA . HIS A 1 165 ? 4.227 -58.75 -11.539 1 90.69 165 HIS A CA 1
ATOM 1293 C C . HIS A 1 165 ? 3.057 -57.844 -11.164 1 90.69 165 HIS A C 1
ATOM 1295 O O . HIS A 1 165 ? 2.832 -56.844 -11.805 1 90.69 165 HIS A O 1
ATOM 1301 N N . GLN A 1 166 ? 2.404 -58.25 -10.07 1 87.88 166 GLN A N 1
ATOM 1302 C CA . GLN A 1 166 ? 1.271 -57.438 -9.609 1 87.88 166 GLN A CA 1
ATOM 1303 C C . GLN A 1 166 ? 1.729 -56.094 -9.086 1 87.88 166 GLN A C 1
ATOM 1305 O O . GLN A 1 166 ? 1.115 -55.062 -9.383 1 87.88 166 GLN A O 1
ATOM 1310 N N . ALA A 1 167 ? 2.785 -56.062 -8.312 1 89.88 167 ALA A N 1
ATOM 1311 C CA . ALA A 1 167 ? 3.314 -54.844 -7.762 1 89.88 167 ALA A CA 1
ATOM 1312 C C . ALA A 1 167 ? 3.781 -53.906 -8.875 1 89.88 167 ALA A C 1
ATOM 1314 O O . ALA A 1 167 ? 3.598 -52.688 -8.781 1 89.88 167 ALA A O 1
ATOM 1315 N N . SER A 1 168 ? 4.422 -54.438 -9.867 1 91.62 168 SER A N 1
ATOM 1316 C CA . SER A 1 168 ? 4.871 -53.656 -11.016 1 91.62 168 SER A CA 1
ATOM 1317 C C . SER A 1 168 ? 3.691 -53.031 -11.75 1 91.62 168 SER A C 1
ATOM 1319 O O . SER A 1 168 ? 3.744 -51.844 -12.125 1 91.62 168 SER A O 1
ATOM 1321 N N . LYS A 1 169 ? 2.689 -53.812 -11.906 1 88.5 169 LYS A N 1
ATOM 1322 C CA . LYS A 1 169 ? 1.489 -53.312 -12.586 1 88.5 169 LYS A CA 1
ATOM 1323 C C . LYS A 1 169 ? 0.84 -52.188 -11.805 1 88.5 169 LYS A C 1
ATOM 1325 O O . LYS A 1 169 ? 0.464 -51.156 -12.391 1 88.5 169 LYS A O 1
ATOM 1330 N N . TRP A 1 170 ? 0.774 -52.344 -10.508 1 91.38 170 TRP A N 1
ATOM 1331 C CA . TRP A 1 170 ? 0.154 -51.312 -9.672 1 91.38 170 TRP A CA 1
ATOM 1332 C C . TRP A 1 170 ? 0.979 -50.031 -9.672 1 91.38 170 TRP A C 1
ATOM 1334 O O . TRP A 1 170 ? 0.427 -48.938 -9.656 1 91.38 170 TRP A O 1
ATOM 1344 N N . TYR A 1 171 ? 2.221 -50.188 -9.703 1 92.5 171 TYR A N 1
ATOM 1345 C CA . TYR A 1 171 ? 3.096 -49.031 -9.742 1 92.5 171 TYR A CA 1
ATOM 1346 C C . TYR A 1 171 ? 2.914 -48.25 -11.047 1 92.5 171 TYR A C 1
ATOM 1348 O O . TYR A 1 171 ? 2.762 -47.031 -11.031 1 92.5 171 TYR A O 1
ATOM 1356 N N . GLU A 1 172 ? 2.898 -48.938 -12.102 1 90.06 172 GLU A N 1
ATOM 1357 C CA . GLU A 1 172 ? 2.734 -48.312 -13.398 1 90.06 172 GLU A CA 1
ATOM 1358 C C . GLU A 1 172 ? 1.383 -47.594 -13.5 1 90.06 172 GLU A C 1
ATOM 1360 O O . GLU A 1 172 ? 1.296 -46.469 -14.008 1 90.06 172 GLU A O 1
ATOM 1365 N N . GLU A 1 173 ? 0.429 -48.281 -12.938 1 87.31 173 GLU A N 1
ATOM 1366 C CA . GLU A 1 173 ? -0.913 -47.688 -12.969 1 87.31 173 GLU A CA 1
ATOM 1367 C C . GLU A 1 173 ? -0.994 -46.438 -12.117 1 87.31 173 GLU A C 1
ATOM 1369 O O . GLU A 1 173 ? -1.582 -45.438 -12.531 1 87.31 173 GLU A O 1
ATOM 1374 N N . SER A 1 174 ? -0.448 -46.562 -10.945 1 90.44 174 SER A N 1
ATOM 1375 C CA . SER A 1 174 ? -0.48 -45.438 -10.047 1 90.44 174 SER A CA 1
ATOM 1376 C C . SER A 1 174 ? 0.3 -44.25 -10.617 1 90.44 174 SER A C 1
ATOM 1378 O O . SER A 1 174 ? -0.108 -43.094 -10.469 1 90.44 174 SER A O 1
ATOM 1380 N N . LYS A 1 175 ? 1.403 -44.531 -11.242 1 91 175 LYS A N 1
ATOM 1381 C CA . LYS A 1 175 ? 2.221 -43.531 -11.883 1 91 175 LYS A CA 1
ATOM 1382 C C . LYS A 1 175 ? 1.457 -42.844 -13.008 1 91 175 LYS A C 1
ATOM 1384 O O . LYS A 1 175 ? 1.523 -41.625 -13.156 1 91 175 LYS A O 1
ATOM 1389 N N . GLU A 1 176 ? 0.759 -43.594 -13.734 1 88.94 176 GLU A N 1
ATOM 1390 C CA . GLU A 1 176 ? -0.031 -43.062 -14.844 1 88.94 176 GLU A CA 1
ATOM 1391 C C . GLU A 1 176 ? -1.153 -42.188 -14.336 1 88.94 176 GLU A C 1
ATOM 1393 O O . GLU A 1 176 ? -1.426 -41.125 -14.922 1 88.94 176 GLU A O 1
ATOM 1398 N N . GLN A 1 177 ? -1.753 -42.562 -13.289 1 88.06 177 GLN A N 1
ATOM 1399 C CA . GLN A 1 177 ? -2.816 -41.75 -12.703 1 88.06 177 GLN A CA 1
ATOM 1400 C C . GLN A 1 177 ? -2.283 -40.406 -12.227 1 88.06 177 GLN A C 1
ATOM 1402 O O . GLN A 1 177 ? -2.906 -39.375 -12.461 1 88.06 177 GLN A O 1
ATOM 1407 N N . TYR A 1 178 ? -1.18 -40.5 -11.586 1 91.31 178 TYR A N 1
ATOM 1408 C CA . TYR A 1 178 ? -0.537 -39.281 -11.125 1 91.31 178 TYR A CA 1
ATOM 1409 C C . TYR A 1 178 ? -0.171 -38.375 -12.297 1 91.31 178 TYR A C 1
ATOM 1411 O O . TYR A 1 178 ? -0.463 -37.188 -12.273 1 91.31 178 TYR A O 1
ATOM 1419 N N . PHE A 1 179 ? 0.391 -38.938 -13.273 1 90.31 179 PHE A N 1
ATOM 1420 C CA . PHE A 1 179 ? 0.782 -38.219 -14.477 1 90.31 179 PHE A CA 1
ATOM 1421 C C . PHE A 1 179 ? -0.427 -37.531 -15.125 1 90.31 179 PHE A C 1
ATOM 1423 O O . PHE A 1 179 ? -0.394 -36.344 -15.445 1 90.31 179 PHE A O 1
ATOM 1430 N N . ASN A 1 180 ? -1.486 -38.312 -15.25 1 87.06 180 ASN A N 1
ATOM 1431 C CA . ASN A 1 180 ? -2.688 -37.812 -15.891 1 87.06 180 ASN A CA 1
ATOM 1432 C C . ASN A 1 180 ? -3.293 -36.656 -15.109 1 87.06 180 ASN A C 1
ATOM 1434 O O . ASN A 1 180 ? -3.783 -35.688 -15.695 1 87.06 180 ASN A O 1
ATOM 1438 N N . ALA A 1 181 ? -3.256 -36.812 -13.805 1 90.06 181 ALA A N 1
ATOM 1439 C CA . ALA A 1 181 ? -3.773 -35.75 -12.953 1 90.06 181 ALA A CA 1
ATOM 1440 C C . ALA A 1 181 ? -2.969 -34.438 -13.141 1 90.06 181 ALA A C 1
ATOM 1442 O O . ALA A 1 181 ? -3.537 -33.375 -13.195 1 90.06 181 ALA A O 1
ATOM 1443 N N . MET A 1 182 ? -1.651 -34.562 -13.281 1 89.81 182 MET A N 1
ATOM 1444 C CA . MET A 1 182 ? -0.785 -33.406 -13.469 1 89.81 182 MET A CA 1
ATOM 1445 C C . MET A 1 182 ? -1.005 -32.781 -14.844 1 89.81 182 MET A C 1
ATOM 1447 O O . MET A 1 182 ? -0.992 -31.562 -14.984 1 89.81 182 MET A O 1
ATOM 1451 N N . VAL A 1 183 ? -1.195 -33.594 -15.812 1 86.62 183 VAL A N 1
ATOM 1452 C CA . VAL A 1 183 ? -1.438 -33.125 -17.172 1 86.62 183 VAL A CA 1
ATOM 1453 C C . VAL A 1 183 ? -2.766 -32.375 -17.219 1 86.62 183 VAL A C 1
ATOM 1455 O O . VAL A 1 183 ? -2.861 -31.297 -17.828 1 86.62 183 VAL A O 1
ATOM 1458 N N . ALA A 1 184 ? -3.785 -32.906 -16.547 1 85.06 184 ALA A N 1
ATOM 1459 C CA . ALA A 1 184 ? -5.086 -32.25 -16.484 1 85.06 184 ALA A CA 1
ATOM 1460 C C . ALA A 1 184 ? -4.969 -30.875 -15.828 1 85.06 184 ALA A C 1
ATOM 1462 O O . ALA A 1 184 ? -5.625 -29.922 -16.25 1 85.06 184 ALA A O 1
ATOM 1463 N N . LEU A 1 185 ? -4.207 -30.828 -14.867 1 88.25 185 LEU A N 1
ATOM 1464 C CA . LEU A 1 185 ? -3.971 -29.562 -14.195 1 88.25 185 LEU A CA 1
ATOM 1465 C C . LEU A 1 185 ? -3.332 -28.547 -15.141 1 88.25 185 LEU A C 1
ATOM 1467 O O . LEU A 1 185 ? -3.723 -27.391 -15.172 1 88.25 185 LEU A O 1
ATOM 1471 N N . GLN A 1 186 ? -2.4 -28.984 -15.914 1 85.56 186 GLN A N 1
ATOM 1472 C CA . GLN A 1 186 ? -1.672 -28.141 -16.859 1 85.56 186 GLN A CA 1
ATOM 1473 C C . GLN A 1 186 ? -2.582 -27.656 -17.984 1 85.56 186 GLN A C 1
ATOM 1475 O O . GLN A 1 186 ? -2.393 -26.562 -18.516 1 85.56 186 GLN A O 1
ATOM 1480 N N . ASP A 1 187 ? -3.578 -28.5 -18.266 1 84.5 187 ASP A N 1
ATOM 1481 C CA . ASP A 1 187 ? -4.496 -28.156 -19.359 1 84.5 187 ASP A CA 1
ATOM 1482 C C . ASP A 1 187 ? -5.363 -26.969 -18.984 1 84.5 187 ASP A C 1
ATOM 1484 O O . ASP A 1 187 ? -5.965 -26.328 -19.859 1 84.5 187 ASP A O 1
ATOM 1488 N N . GLY A 1 188 ? -5.359 -26.609 -17.719 1 86.75 188 GLY A N 1
ATOM 1489 C CA . GLY A 1 188 ? -6.145 -25.469 -17.266 1 86.75 188 GLY A CA 1
ATOM 1490 C C . GLY A 1 188 ? -5.359 -24.172 -17.25 1 86.75 188 GLY A C 1
ATOM 1491 O O . GLY A 1 188 ? -5.695 -23.25 -16.516 1 86.75 188 GLY A O 1
ATOM 1492 N N . GLU A 1 189 ? -4.309 -24.078 -18.078 1 91.12 189 GLU A N 1
ATOM 1493 C CA . GLU A 1 189 ? -3.408 -22.938 -18.016 1 91.12 189 GLU A CA 1
ATOM 1494 C C . GLU A 1 189 ? -4.117 -21.641 -18.422 1 91.12 189 GLU A C 1
ATOM 1496 O O . GLU A 1 189 ? -3.809 -20.562 -17.922 1 91.12 189 GLU A O 1
ATOM 1501 N N . GLU A 1 190 ? -5.098 -21.781 -19.406 1 93.75 190 GLU A N 1
ATOM 1502 C CA . GLU A 1 190 ? -5.844 -20.578 -19.797 1 93.75 190 GLU A CA 1
ATOM 1503 C C . GLU A 1 190 ? -6.512 -19.938 -18.578 1 93.75 190 GLU A C 1
ATOM 1505 O O . GLU A 1 190 ? -6.508 -18.703 -18.453 1 93.75 190 GLU A O 1
ATOM 1510 N N . GLU A 1 191 ? -7.105 -20.734 -17.75 1 94.38 191 GLU A N 1
ATOM 1511 C CA . GLU A 1 191 ? -7.766 -20.219 -16.547 1 94.38 191 GLU A CA 1
ATOM 1512 C C . GLU A 1 191 ? -6.77 -19.531 -15.625 1 94.38 191 GLU A C 1
ATOM 1514 O O . GLU A 1 191 ? -7.059 -18.469 -15.07 1 94.38 191 GLU A O 1
ATOM 1519 N N . GLN A 1 192 ? -5.66 -20.141 -15.453 1 95.5 192 GLN A N 1
ATOM 1520 C CA . GLN A 1 192 ? -4.633 -19.578 -14.586 1 95.5 192 GLN A CA 1
ATOM 1521 C C . GLN A 1 192 ? -4.156 -18.219 -15.109 1 95.5 192 GLN A C 1
ATOM 1523 O O . GLN A 1 192 ? -3.986 -17.281 -14.344 1 95.5 192 GLN A O 1
ATOM 1528 N N . ILE A 1 193 ? -3.945 -18.078 -16.375 1 98 193 ILE A N 1
ATOM 1529 C CA . ILE A 1 193 ? -3.525 -16.812 -16.984 1 98 193 ILE A CA 1
ATOM 1530 C C . ILE A 1 193 ? -4.633 -15.773 -16.844 1 98 193 ILE A C 1
ATOM 1532 O O . ILE A 1 193 ? -4.363 -14.602 -16.578 1 98 193 ILE A O 1
ATOM 1536 N N . SER A 1 194 ? -5.867 -16.234 -16.984 1 97.5 194 SER A N 1
ATOM 1537 C CA . SER A 1 194 ? -7.004 -15.32 -16.859 1 97.5 194 SER A CA 1
ATOM 1538 C C . SER A 1 194 ? -7.094 -14.75 -15.445 1 97.5 194 SER A C 1
ATOM 1540 O O . SER A 1 194 ? -7.504 -13.602 -15.266 1 97.5 194 SER A O 1
ATOM 1542 N N . GLN A 1 195 ? -6.73 -15.57 -14.484 1 97.5 195 GLN A N 1
ATOM 1543 C CA . GLN A 1 195 ? -6.715 -15.078 -13.117 1 97.5 195 GLN A CA 1
ATOM 1544 C C . GLN A 1 195 ? -5.672 -13.977 -12.938 1 97.5 195 GLN A C 1
ATOM 1546 O O . GLN A 1 195 ? -5.93 -12.969 -12.273 1 97.5 195 GLN A O 1
ATOM 1551 N N . LEU A 1 196 ? -4.477 -14.156 -13.5 1 98.38 196 LEU A N 1
ATOM 1552 C CA . LEU A 1 196 ? -3.455 -13.117 -13.477 1 98.38 196 LEU A CA 1
ATOM 1553 C C . LEU A 1 196 ? -3.969 -11.836 -14.133 1 98.38 196 LEU A C 1
ATOM 1555 O O . LEU A 1 196 ? -3.785 -10.742 -13.594 1 98.38 196 LEU A O 1
ATOM 1559 N N . ARG A 1 197 ? -4.602 -12.062 -15.219 1 98.62 197 ARG A N 1
ATOM 1560 C CA . ARG A 1 197 ? -5.121 -10.914 -15.953 1 98.62 197 ARG A CA 1
ATOM 1561 C C . ARG A 1 197 ? -6.199 -10.188 -15.148 1 98.62 197 ARG A C 1
ATOM 1563 O O . ARG A 1 197 ? -6.285 -8.961 -15.18 1 98.62 197 ARG A O 1
ATOM 1570 N N . ALA A 1 198 ? -7.031 -10.945 -14.477 1 98.44 198 ALA A N 1
ATOM 1571 C CA . ALA A 1 198 ? -8.078 -10.344 -13.648 1 98.44 198 ALA A CA 1
ATOM 1572 C C . ALA A 1 198 ? -7.48 -9.398 -12.609 1 98.44 198 ALA A C 1
ATOM 1574 O O . ALA A 1 198 ? -8.016 -8.312 -12.367 1 98.44 198 ALA A O 1
ATOM 1575 N N . TYR A 1 199 ? -6.43 -9.812 -12.008 1 98.5 199 TYR A N 1
ATOM 1576 C CA . TYR A 1 199 ? -5.727 -8.953 -11.062 1 98.5 199 TYR A CA 1
ATOM 1577 C C . TYR A 1 199 ? -5.242 -7.68 -11.742 1 98.5 199 TYR A C 1
ATOM 1579 O O . TYR A 1 199 ? -5.449 -6.578 -11.227 1 98.5 199 TYR A O 1
ATOM 1587 N N . VAL A 1 200 ? -4.578 -7.812 -12.828 1 98.81 200 VAL A N 1
ATOM 1588 C CA . VAL A 1 200 ? -3.977 -6.691 -13.539 1 98.81 200 VAL A CA 1
ATOM 1589 C C . VAL A 1 200 ? -5.062 -5.703 -13.961 1 98.81 200 VAL A C 1
ATOM 1591 O O . VAL A 1 200 ? -4.895 -4.492 -13.82 1 98.81 200 VAL A O 1
ATOM 1594 N N . ASP A 1 201 ? -6.16 -6.25 -14.43 1 98.69 201 ASP A N 1
ATOM 1595 C CA . ASP A 1 201 ? -7.266 -5.398 -14.867 1 98.69 201 ASP A CA 1
ATOM 1596 C C . ASP A 1 201 ? -7.859 -4.629 -13.688 1 98.69 201 ASP A C 1
ATOM 1598 O O . ASP A 1 201 ? -8.164 -3.441 -13.805 1 98.69 201 ASP A O 1
ATOM 1602 N N . ALA A 1 202 ? -8.062 -5.324 -12.602 1 98.56 202 ALA A N 1
ATOM 1603 C CA . ALA A 1 202 ? -8.586 -4.668 -11.406 1 98.56 202 ALA A CA 1
ATOM 1604 C C . ALA A 1 202 ? -7.656 -3.545 -10.945 1 98.56 202 ALA A C 1
ATOM 1606 O O . ALA A 1 202 ? -8.117 -2.455 -10.594 1 98.56 202 ALA A O 1
ATOM 1607 N N . GLN A 1 203 ? -6.375 -3.797 -10.945 1 98.38 203 GLN A N 1
ATOM 1608 C CA . GLN A 1 203 ? -5.395 -2.783 -10.562 1 98.38 203 GLN A CA 1
ATOM 1609 C C . GLN A 1 203 ? -5.402 -1.615 -11.547 1 98.38 203 GLN A C 1
ATOM 1611 O O . GLN A 1 203 ? -5.301 -0.456 -11.141 1 98.38 203 GLN A O 1
ATOM 1616 N N . ALA A 1 204 ? -5.473 -1.938 -12.82 1 98.75 204 ALA A N 1
ATOM 1617 C CA . ALA A 1 204 ? -5.508 -0.878 -13.82 1 98.75 204 ALA A CA 1
ATOM 1618 C C . ALA A 1 204 ? -6.703 0.046 -13.602 1 98.75 204 ALA A C 1
ATOM 1620 O O . ALA A 1 204 ? -6.574 1.27 -13.688 1 98.75 204 ALA A O 1
ATOM 1621 N N . GLU A 1 205 ? -7.797 -0.518 -13.32 1 98.56 205 GLU A N 1
ATOM 1622 C CA . GLU A 1 205 ? -9 0.269 -13.055 1 98.56 205 GLU A CA 1
ATOM 1623 C C . GLU A 1 205 ? -8.828 1.138 -11.812 1 98.56 205 GLU A C 1
ATOM 1625 O O . GLU A 1 205 ? -9.203 2.312 -11.812 1 98.56 205 GLU A O 1
ATOM 1630 N N . PHE A 1 206 ? -8.32 0.576 -10.773 1 98.5 206 PHE A N 1
ATOM 1631 C CA . PHE A 1 206 ? -8.07 1.309 -9.539 1 98.5 206 PHE A CA 1
ATOM 1632 C C . PHE A 1 206 ? -7.18 2.518 -9.797 1 98.5 206 PHE A C 1
ATOM 1634 O O . PHE A 1 206 ? -7.504 3.635 -9.391 1 98.5 206 PHE A O 1
ATOM 1641 N N . HIS A 1 207 ? -6.07 2.299 -10.445 1 98.75 207 HIS A N 1
ATOM 1642 C CA . HIS A 1 207 ? -5.113 3.373 -10.695 1 98.75 207 HIS A CA 1
ATOM 1643 C C . HIS A 1 207 ? -5.715 4.449 -11.594 1 98.75 207 HIS A C 1
ATOM 1645 O O . HIS A 1 207 ? -5.43 5.637 -11.422 1 98.75 207 HIS A O 1
ATOM 1651 N N . GLN A 1 208 ? -6.48 3.992 -12.516 1 98.62 208 GLN A N 1
ATOM 1652 C CA . GLN A 1 208 ? -7.141 4.961 -13.391 1 98.62 208 GLN A CA 1
ATOM 1653 C C . GLN A 1 208 ? -8.07 5.867 -12.594 1 98.62 208 GLN A C 1
ATOM 1655 O O . GLN A 1 208 ? -8.078 7.086 -12.789 1 98.62 208 GLN A O 1
ATOM 1660 N N . LYS A 1 209 ? -8.836 5.316 -11.719 1 98.56 209 LYS A N 1
ATOM 1661 C CA . LYS A 1 209 ? -9.734 6.094 -10.867 1 98.56 209 LYS A CA 1
ATOM 1662 C C . LYS A 1 209 ? -8.945 7.027 -9.953 1 98.56 209 LYS A C 1
ATOM 1664 O O . LYS A 1 209 ? -9.352 8.172 -9.727 1 98.56 209 LYS A O 1
ATOM 1669 N N . CYS A 1 210 ? -7.863 6.543 -9.461 1 98.62 210 CYS A N 1
ATOM 1670 C CA . CYS A 1 210 ? -7.027 7.359 -8.586 1 98.62 210 CYS A CA 1
ATOM 1671 C C . CYS A 1 210 ? -6.488 8.578 -9.328 1 98.62 210 CYS A C 1
ATOM 1673 O O . CYS A 1 210 ? -6.461 9.68 -8.781 1 98.62 210 CYS A O 1
ATOM 1675 N N . VAL A 1 211 ? -6.051 8.367 -10.57 1 98.75 211 VAL A N 1
ATOM 1676 C CA . VAL A 1 211 ? -5.535 9.484 -11.359 1 98.75 211 VAL A CA 1
ATOM 1677 C C . VAL A 1 211 ? -6.594 10.578 -11.445 1 98.75 211 VAL A C 1
ATOM 1679 O O . VAL A 1 211 ? -6.289 11.758 -11.25 1 98.75 211 VAL A O 1
ATOM 1682 N N . GLU A 1 212 ? -7.805 10.227 -11.641 1 98.5 212 GLU A N 1
ATOM 1683 C CA . GLU A 1 212 ? -8.891 11.188 -11.781 1 98.5 212 GLU A CA 1
ATOM 1684 C C . GLU A 1 212 ? -9.125 11.953 -10.477 1 98.5 212 GLU A C 1
ATOM 1686 O O . GLU A 1 212 ? -9.188 13.18 -10.477 1 98.5 212 GLU A O 1
ATOM 1691 N N . VAL A 1 213 ? -9.219 11.258 -9.406 1 98.75 213 VAL A N 1
ATOM 1692 C CA . VAL A 1 213 ? -9.484 11.852 -8.094 1 98.75 213 VAL A CA 1
ATOM 1693 C C . VAL A 1 213 ? -8.328 12.75 -7.688 1 98.75 213 VAL A C 1
ATOM 1695 O O . VAL A 1 213 ? -8.539 13.859 -7.191 1 98.75 213 VAL A O 1
ATOM 1698 N N . LEU A 1 214 ? -7.105 12.312 -7.945 1 98.81 214 LEU A N 1
ATOM 1699 C CA . LEU A 1 214 ? -5.902 13.031 -7.531 1 98.81 214 LEU A CA 1
ATOM 1700 C C . LEU A 1 214 ? -5.734 14.312 -8.336 1 98.81 214 LEU A C 1
ATOM 1702 O O . LEU A 1 214 ? -5.336 15.344 -7.793 1 98.81 214 LEU A O 1
ATOM 1706 N N . ARG A 1 215 ? -6.035 14.234 -9.578 1 98.44 215 ARG A N 1
ATOM 1707 C CA . ARG A 1 215 ? -5.902 15.422 -10.414 1 98.44 215 ARG A CA 1
ATOM 1708 C C . ARG A 1 215 ? -6.898 16.5 -10 1 98.44 215 ARG A C 1
ATOM 1710 O O . ARG A 1 215 ? -6.57 17.688 -9.992 1 98.44 215 ARG A O 1
ATOM 1717 N N . GLU A 1 216 ? -8.07 16.078 -9.688 1 98.44 216 GLU A N 1
ATOM 1718 C CA . GLU A 1 216 ? -9.062 17.016 -9.18 1 98.44 216 GLU A CA 1
ATOM 1719 C C . GLU A 1 216 ? -8.609 17.656 -7.867 1 98.44 216 GLU A C 1
ATOM 1721 O O . GLU A 1 216 ? -8.727 18.859 -7.68 1 98.44 216 GLU A O 1
ATOM 1726 N N . ALA A 1 217 ? -8.133 16.859 -6.988 1 98.62 217 ALA A N 1
ATOM 1727 C CA . ALA A 1 217 ? -7.637 17.359 -5.707 1 98.62 217 ALA A CA 1
ATOM 1728 C C . ALA A 1 217 ? -6.461 18.312 -5.902 1 98.62 217 ALA A C 1
ATOM 1730 O O . ALA A 1 217 ? -6.348 19.312 -5.199 1 98.62 217 ALA A O 1
ATOM 1731 N N . SER A 1 218 ? -5.578 17.969 -6.824 1 98.56 218 SER A N 1
ATOM 1732 C CA . SER A 1 218 ? -4.434 18.812 -7.121 1 98.56 218 SER A CA 1
ATOM 1733 C C . SER A 1 218 ? -4.879 20.203 -7.57 1 98.56 218 SER A C 1
ATOM 1735 O O . SER A 1 218 ? -4.328 21.219 -7.129 1 98.56 218 SER A O 1
ATOM 1737 N N . ALA A 1 219 ? -5.855 20.219 -8.414 1 98.31 219 ALA A N 1
ATOM 1738 C CA . ALA A 1 219 ? -6.391 21.5 -8.883 1 98.31 219 ALA A CA 1
ATOM 1739 C C . ALA A 1 219 ? -6.996 22.297 -7.73 1 98.31 219 ALA A C 1
ATOM 1741 O O . ALA A 1 219 ? -6.781 23.5 -7.629 1 98.31 219 ALA A O 1
ATOM 1742 N N . SER A 1 220 ? -7.738 21.609 -6.93 1 98.19 220 SER A N 1
ATOM 1743 C CA . SER A 1 220 ? -8.344 22.266 -5.773 1 98.19 220 SER A CA 1
ATOM 1744 C C . SER A 1 220 ? -7.289 22.844 -4.84 1 98.19 220 SER A C 1
ATOM 1746 O O . SER A 1 220 ? -7.398 23.984 -4.398 1 98.19 220 SER A O 1
ATOM 1748 N N . LEU A 1 221 ? -6.234 22.109 -4.562 1 98.31 221 LEU A N 1
ATOM 1749 C CA . LEU A 1 221 ? -5.172 22.547 -3.666 1 98.31 221 LEU A CA 1
ATOM 1750 C C . LEU A 1 221 ? -4.398 23.719 -4.266 1 98.31 221 LEU A C 1
ATOM 1752 O O . LEU A 1 221 ? -3.951 24.609 -3.541 1 98.31 221 LEU A O 1
ATOM 1756 N N . SER A 1 222 ? -4.285 23.672 -5.582 1 97.69 222 SER A N 1
ATOM 1757 C CA . SER A 1 222 ? -3.629 24.781 -6.27 1 97.69 222 SER A CA 1
ATOM 1758 C C . SER A 1 222 ? -4.398 26.078 -6.074 1 97.69 222 SER A C 1
ATOM 1760 O O . SER A 1 222 ? -3.801 27.125 -5.816 1 97.69 222 SER A O 1
ATOM 1762 N N . ARG A 1 223 ? -5.668 26 -6.148 1 96.94 223 ARG A N 1
ATOM 1763 C CA . ARG A 1 223 ? -6.508 27.172 -5.934 1 96.94 223 ARG A CA 1
ATOM 1764 C C . ARG A 1 223 ? -6.391 27.672 -4.496 1 96.94 223 ARG A C 1
ATOM 1766 O O . ARG A 1 223 ? -6.312 28.875 -4.258 1 96.94 223 ARG A O 1
ATOM 1773 N N . LYS A 1 224 ? -6.348 26.75 -3.607 1 96.75 224 LYS A N 1
ATOM 1774 C CA . LYS A 1 224 ? -6.242 27.109 -2.197 1 96.75 224 LYS A CA 1
ATOM 1775 C C . LYS A 1 224 ? -4.887 27.734 -1.891 1 96.75 224 LYS A C 1
ATOM 1777 O O . LYS A 1 224 ? -4.777 28.609 -1.021 1 96.75 224 LYS A O 1
ATOM 1782 N N . ALA A 1 225 ? -3.879 27.219 -2.51 1 96.06 225 ALA A N 1
ATOM 1783 C CA . ALA A 1 225 ? -2.547 27.797 -2.342 1 96.06 225 ALA A CA 1
ATOM 1784 C C . ALA A 1 225 ? -2.498 29.234 -2.869 1 96.06 225 ALA A C 1
ATOM 1786 O O . ALA A 1 225 ? -1.886 30.109 -2.252 1 96.06 225 ALA A O 1
ATOM 1787 N N . GLN A 1 226 ? -3.166 29.422 -3.971 1 94.81 226 GLN A N 1
ATOM 1788 C CA . GLN A 1 226 ? -3.23 30.766 -4.555 1 94.81 226 GLN A CA 1
ATOM 1789 C C . GLN A 1 226 ? -3.988 31.719 -3.645 1 94.81 226 GLN A C 1
ATOM 1791 O O . GLN A 1 226 ? -3.584 32.875 -3.479 1 94.81 226 GLN A O 1
ATOM 1796 N N . GLU A 1 227 ? -5.031 31.25 -3.07 1 92.88 227 GLU A N 1
ATOM 1797 C CA . GLU A 1 227 ? -5.797 32.062 -2.117 1 92.88 227 GLU A CA 1
ATOM 1798 C C . GLU A 1 227 ? -4.949 32.438 -0.908 1 92.88 227 GLU A C 1
ATOM 1800 O O . GLU A 1 227 ? -4.988 33.594 -0.454 1 92.88 227 GLU A O 1
ATOM 1805 N N . ALA A 1 228 ? -4.195 31.5 -0.449 1 92.19 228 ALA A N 1
ATOM 1806 C CA . ALA A 1 228 ? -3.344 31.75 0.712 1 92.19 228 ALA A CA 1
ATOM 1807 C C . ALA A 1 228 ? -2.248 32.75 0.387 1 92.19 228 ALA A C 1
ATOM 1809 O O . ALA A 1 228 ? -1.895 33.594 1.226 1 92.19 228 ALA A O 1
ATOM 1810 N N . SER A 1 229 ? -1.734 32.688 -0.816 1 90.19 229 SER A N 1
ATOM 1811 C CA . SER A 1 229 ? -0.652 33.562 -1.238 1 90.19 229 SER A CA 1
ATOM 1812 C C . SER A 1 229 ? -1.15 34.969 -1.438 1 90.19 229 SER A C 1
ATOM 1814 O O . SER A 1 229 ? -0.386 35.938 -1.288 1 90.19 229 SER A O 1
ATOM 1816 N N . SER A 1 230 ? -2.428 35.188 -1.702 1 87.38 230 SER A N 1
ATOM 1817 C CA . SER A 1 230 ? -2.992 36.5 -1.998 1 87.38 230 SER A CA 1
ATOM 1818 C C . SER A 1 230 ? -3.443 37.219 -0.725 1 87.38 230 SER A C 1
ATOM 1820 O O . SER A 1 230 ? -3.73 38.406 -0.744 1 87.38 230 SER A O 1
ATOM 1822 N N . ARG A 1 231 ? -3.488 36.562 0.371 1 82 231 ARG A N 1
ATOM 1823 C CA . ARG A 1 231 ? -3.912 37.156 1.632 1 82 231 ARG A CA 1
ATOM 1824 C C . ARG A 1 231 ? -2.809 38.031 2.223 1 82 231 ARG A C 1
ATOM 1826 O O . ARG A 1 231 ? -1.633 37.656 2.189 1 82 231 ARG A O 1
ATOM 1833 N N . PRO A 1 232 ? -3.178 39.25 2.719 1 77.12 232 PRO A N 1
ATOM 1834 C CA . PRO A 1 232 ? -2.176 40.125 3.35 1 77.12 232 PRO A CA 1
ATOM 1835 C C . PRO A 1 232 ? -1.556 39.5 4.594 1 77.12 232 PRO A C 1
ATOM 1837 O O . PRO A 1 232 ? -2.244 38.781 5.352 1 77.12 232 PRO A O 1
ATOM 1840 N N . LYS A 1 233 ? -0.236 39.5 4.578 1 69.62 233 LYS A N 1
ATOM 1841 C CA . LYS A 1 233 ? 0.476 38.969 5.746 1 69.62 233 LYS A CA 1
ATOM 1842 C C . LYS A 1 233 ? 0.3 39.906 6.945 1 69.62 233 LYS A C 1
ATOM 1844 O O . LYS A 1 233 ? 0.123 41.125 6.781 1 69.62 233 LYS A O 1
ATOM 1849 N N . HIS A 1 234 ? 0.01 39.344 8.133 1 65.5 234 HIS A N 1
ATOM 1850 C CA . HIS A 1 234 ? -0.168 40.125 9.352 1 65.5 234 HIS A CA 1
ATOM 1851 C C . HIS A 1 234 ? 1.04 41 9.609 1 65.5 234 HIS A C 1
ATOM 1853 O O . HIS A 1 234 ? 2.178 40.625 9.344 1 65.5 234 HIS A O 1
ATOM 1859 N N . ALA A 1 235 ? 0.761 42.375 9.727 1 53.31 235 ALA A N 1
ATOM 1860 C CA . ALA A 1 235 ? 1.786 43.344 10.117 1 53.31 235 ALA A CA 1
ATOM 1861 C C . ALA A 1 235 ? 2.324 43.031 11.516 1 53.31 235 ALA A C 1
ATOM 1863 O O . ALA A 1 235 ? 1.553 42.75 12.438 1 53.31 235 ALA A O 1
ATOM 1864 N N . TYR A 1 236 ? 3.363 42.312 11.555 1 48.25 236 TYR A N 1
ATOM 1865 C CA . TYR A 1 236 ? 3.979 42.062 12.852 1 48.25 236 TYR A CA 1
ATOM 1866 C C . TYR A 1 236 ? 4.402 43.375 13.523 1 48.25 236 TYR A C 1
ATOM 1868 O O . TYR A 1 236 ? 5.051 44.219 12.906 1 48.25 236 TYR A O 1
ATOM 1876 N N . THR A 1 237 ? 3.578 44.094 14.258 1 41.69 237 THR A N 1
ATOM 1877 C CA . THR A 1 237 ? 4.082 45.25 15.016 1 41.69 237 THR A CA 1
ATOM 1878 C C . THR A 1 237 ? 5.234 44.812 15.922 1 41.69 237 THR A C 1
ATOM 1880 O O . THR A 1 237 ? 5.105 43.875 16.703 1 41.69 237 THR A O 1
ATOM 1883 N N . PRO A 1 238 ? 6.367 45.125 15.594 1 35.97 238 PRO A N 1
ATOM 1884 C CA . PRO A 1 238 ? 7.43 44.875 16.578 1 35.97 238 PRO A CA 1
ATOM 1885 C C . PRO A 1 238 ? 7.047 45.344 17.984 1 35.97 238 PRO A C 1
ATOM 1887 O O . PRO A 1 238 ? 6.25 46.281 18.141 1 35.97 238 PRO A O 1
ATOM 1890 N N . SER A 1 239 ? 6.652 44.531 18.766 1 35.47 239 SER A N 1
ATOM 1891 C CA . SER A 1 239 ? 6.5 45.031 20.141 1 35.47 239 SER A CA 1
ATOM 1892 C C . SER A 1 239 ? 7.457 46.188 20.422 1 35.47 239 SER A C 1
ATOM 1894 O O . SER A 1 239 ? 8.633 46.125 20.047 1 35.47 239 SER A O 1
ATOM 1896 N N . HIS A 1 240 ? 6.992 47.406 20.406 1 32.94 240 HIS A N 1
ATOM 1897 C CA . HIS A 1 240 ? 7.742 48.594 20.781 1 32.94 240 HIS A CA 1
ATOM 1898 C C . HIS A 1 240 ? 8.695 48.281 21.938 1 32.94 240 HIS A C 1
ATOM 1900 O O . HIS A 1 240 ? 9.359 49.188 22.453 1 32.94 240 HIS A O 1
ATOM 1906 N N . GLY A 1 241 ? 8.219 47.281 22.734 1 31.23 241 GLY A N 1
ATOM 1907 C CA . GLY A 1 241 ? 9.047 47.375 23.92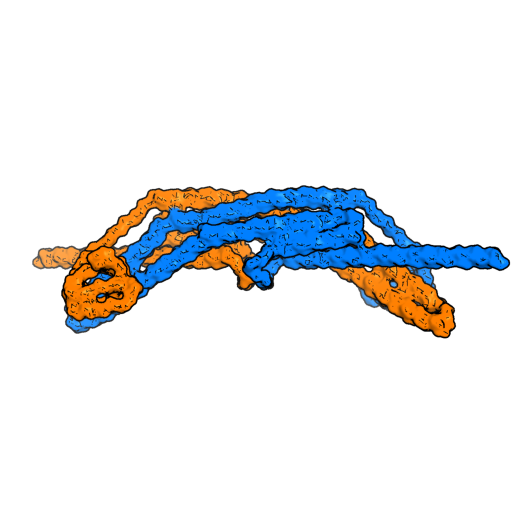2 1 31.23 241 GLY A CA 1
ATOM 1908 C C . GLY A 1 241 ? 10.523 47.25 23.641 1 31.23 241 GLY A C 1
ATOM 1909 O O . GLY A 1 241 ? 11.297 46.844 24.5 1 31.23 241 GLY A O 1
ATOM 1910 N N . GLY A 1 242 ? 10.891 47.25 22.359 1 29.88 242 GLY A N 1
ATOM 1911 C CA . GLY A 1 242 ? 12.336 47.344 22.375 1 29.88 242 GLY A CA 1
ATOM 1912 C C . GLY A 1 242 ? 12.844 48.5 23.188 1 29.88 242 GLY A C 1
ATOM 1913 O O . GLY A 1 242 ? 13.062 49.594 22.656 1 29.88 242 GLY A O 1
ATOM 1914 N N . ASP A 1 243 ? 12.125 48.844 24.219 1 28 243 ASP A N 1
ATOM 1915 C CA . ASP A 1 243 ? 13.055 49.625 25.047 1 28 243 ASP A CA 1
ATOM 1916 C C . ASP A 1 243 ? 14.461 49.031 24.984 1 28 243 ASP A C 1
ATOM 1918 O O . ASP A 1 243 ? 14.625 47.812 25.078 1 28 243 ASP A O 1
ATOM 1922 N N . SER A 1 244 ? 15.195 49.531 24.109 1 28.05 244 SER A N 1
ATOM 1923 C CA . SER A 1 244 ? 16.656 49.406 24.156 1 28.05 244 SER A CA 1
ATOM 1924 C C . SER A 1 244 ? 17.141 49.125 25.562 1 28.05 244 SER A C 1
ATOM 1926 O O . SER A 1 244 ? 17.078 49.969 26.453 1 28.05 244 SER A O 1
ATOM 1928 N N . TYR A 1 245 ? 16.688 48.094 26.172 1 26.69 245 TYR A N 1
ATOM 1929 C CA . TYR A 1 245 ? 17.422 47.781 27.391 1 26.69 245 TYR A CA 1
ATOM 1930 C C . TYR A 1 245 ? 18.922 47.938 27.188 1 26.69 245 TYR A C 1
ATOM 1932 O O . TYR A 1 245 ? 19.516 47.25 26.359 1 26.69 245 TYR A O 1
ATOM 1940 N N . SER A 1 246 ? 19.328 49.125 26.922 1 28.45 246 SER A N 1
ATOM 1941 C CA . SER A 1 246 ? 20.734 49.469 27.141 1 28.45 246 SER A CA 1
ATOM 1942 C C . SER A 1 246 ? 21.266 48.844 28.422 1 28.45 246 SER A C 1
ATOM 1944 O O . SER A 1 246 ? 20.719 49.094 29.5 1 28.45 246 SER A O 1
ATOM 1946 N N . ALA A 1 247 ? 21.531 47.5 28.422 1 29.7 247 ALA A N 1
ATOM 1947 C CA . ALA A 1 247 ? 22.219 46.938 29.578 1 29.7 247 ALA A CA 1
ATOM 1948 C C . ALA A 1 247 ? 23.312 47.844 30.094 1 29.7 247 ALA A C 1
ATOM 1950 O O . ALA A 1 247 ? 24.094 48.406 29.297 1 29.7 247 ALA A O 1
ATOM 1951 N N . PRO A 1 248 ? 23.078 48.469 31.141 1 30.23 248 PRO A N 1
ATOM 1952 C CA . PRO A 1 248 ? 24.234 49.219 31.656 1 30.23 248 PRO A CA 1
ATOM 1953 C C . PRO A 1 248 ? 25.562 48.469 31.469 1 30.23 248 PRO A C 1
ATOM 1955 O O . PRO A 1 248 ? 25.562 47.281 31.203 1 30.23 248 PRO A O 1
ATOM 1958 N N . ALA A 1 249 ? 26.75 49.062 31.688 1 31.83 249 ALA A N 1
ATOM 1959 C CA . ALA A 1 249 ? 28.172 48.719 31.672 1 31.83 249 ALA A CA 1
ATOM 1960 C C . ALA A 1 249 ? 28.422 47.375 32.312 1 31.83 249 ALA A C 1
ATOM 1962 O O . ALA A 1 249 ? 27.922 47.094 33.406 1 31.83 249 ALA A O 1
ATOM 1963 N N . PRO A 1 250 ? 28.703 46.219 31.453 1 35.25 250 PRO A N 1
ATOM 1964 C CA . PRO A 1 250 ? 29.125 45 32.125 1 35.25 250 PRO A CA 1
ATOM 1965 C C . PRO A 1 250 ? 29.953 45.25 33.375 1 35.25 250 PRO A C 1
ATOM 1967 O O . PRO A 1 250 ? 30.781 46.156 33.375 1 35.25 250 PRO A O 1
ATOM 1970 N N . ALA A 1 251 ? 29.375 45 34.5 1 37.56 251 ALA A N 1
ATOM 1971 C CA . ALA A 1 251 ? 30.438 45.125 35.5 1 37.56 251 ALA A CA 1
ATOM 1972 C C . ALA A 1 251 ? 31.703 44.406 35.062 1 37.56 251 ALA A C 1
ATOM 1974 O O . ALA A 1 251 ? 32.812 44.875 35.281 1 37.56 251 ALA A O 1
ATOM 1975 N N . ALA A 1 252 ? 31.781 42.906 35.062 1 38.75 252 ALA A N 1
ATOM 1976 C CA . ALA A 1 252 ? 33 42.125 34.812 1 38.75 252 ALA A CA 1
ATOM 1977 C C . ALA A 1 252 ? 33 41.5 33.438 1 38.75 252 ALA A C 1
ATOM 1979 O O . ALA A 1 252 ? 31.938 41.281 32.844 1 38.75 252 ALA A O 1
ATOM 1980 N N . SER A 1 253 ? 34 41.594 32.688 1 42.84 253 SER A N 1
ATOM 1981 C CA . SER A 1 253 ? 34.406 40.938 31.422 1 42.84 253 SER A CA 1
ATOM 1982 C C . SER A 1 253 ? 34.062 39.469 31.422 1 42.84 253 SER A C 1
ATOM 1984 O O . SER A 1 253 ? 34.375 38.75 32.375 1 42.84 253 SER A O 1
ATOM 1986 N N . GLY A 1 254 ? 33.031 39 30.969 1 43.94 254 GLY A N 1
ATOM 1987 C CA . GLY A 1 254 ? 32.812 37.562 30.938 1 43.94 254 GLY A CA 1
ATOM 1988 C C . GLY A 1 254 ? 33.75 36.844 29.984 1 43.94 254 GLY A C 1
ATOM 1989 O O . GLY A 1 254 ? 34.25 37.438 29.047 1 43.94 254 GLY A O 1
ATOM 1990 N N . PRO A 1 255 ? 34.312 35.75 30.297 1 40.12 255 PRO A N 1
ATOM 1991 C CA . PRO A 1 255 ? 35.281 35 29.469 1 40.12 255 PRO A CA 1
ATOM 1992 C C . PRO A 1 255 ? 34.688 34.531 28.141 1 40.12 255 PRO A C 1
ATOM 1994 O O . PRO A 1 255 ? 33.469 34.281 28.062 1 40.12 255 PRO A O 1
ATOM 1997 N N . ALA A 1 256 ? 35.062 35.062 27.016 1 44.88 256 ALA A N 1
ATOM 1998 C CA . ALA A 1 256 ? 34.781 34.5 25.688 1 44.88 256 ALA A CA 1
ATOM 1999 C C . ALA A 1 256 ? 35.094 33.031 25.641 1 44.88 256 ALA A C 1
ATOM 2001 O O . ALA A 1 256 ? 36.219 32.625 25.875 1 44.88 256 ALA A O 1
ATOM 2002 N N . TYR A 1 257 ? 34.281 32.156 26.047 1 42.41 257 TYR A N 1
ATOM 2003 C CA . TYR A 1 257 ? 34.719 30.766 26.125 1 42.41 257 TYR A CA 1
ATOM 2004 C C . TYR A 1 257 ? 35 30.203 24.734 1 42.41 257 TYR A C 1
ATOM 2006 O O . TYR A 1 257 ? 35.906 29.406 24.547 1 42.41 257 TYR A O 1
ATOM 2014 N N . GLY A 1 258 ? 33.906 29.844 23.812 1 47.78 258 GLY A N 1
ATOM 2015 C CA . GLY A 1 258 ? 34.062 29.094 22.578 1 47.78 258 GLY A CA 1
ATOM 2016 C C . GLY A 1 258 ? 33.562 29.828 21.359 1 47.78 258 GLY A C 1
ATOM 2017 O O . GLY A 1 258 ? 33.031 30.938 21.469 1 47.78 258 GLY A O 1
ATOM 2018 N N . SER A 1 259 ? 33.625 29.203 20.094 1 56.22 259 SER A N 1
ATOM 2019 C CA . SER A 1 259 ? 33.156 29.562 18.766 1 56.22 259 SER A CA 1
ATOM 2020 C C . SER A 1 259 ? 31.625 29.734 18.734 1 56.22 259 SER A C 1
ATOM 2022 O O . SER A 1 259 ? 30.891 28.844 19.125 1 56.22 259 SER A O 1
ATOM 2024 N N . GLY A 1 260 ? 30.984 31.109 18.703 1 64.38 260 GLY A N 1
ATOM 2025 C CA . GLY A 1 260 ? 29.578 31.469 18.625 1 64.38 260 GLY A CA 1
ATOM 2026 C C . GLY A 1 260 ? 29.109 32.344 19.75 1 64.38 260 GLY A C 1
ATOM 2027 O O . GLY A 1 260 ? 27.984 32.844 19.75 1 64.38 260 GLY A O 1
ATOM 2028 N N . GLU A 1 261 ? 29.922 32.438 20.781 1 66.56 261 GLU A N 1
ATOM 2029 C CA . GLU A 1 261 ? 29.531 33.312 21.875 1 66.56 261 GLU A CA 1
ATOM 2030 C C . GLU A 1 261 ? 30 34.75 21.625 1 66.56 261 GLU A C 1
ATOM 2032 O O . GLU A 1 261 ? 31.047 34.969 21.031 1 66.56 261 GLU A O 1
ATOM 2037 N N . LEU A 1 262 ? 29.172 35.719 21.953 1 69.44 262 LEU A N 1
ATOM 2038 C CA . LEU A 1 262 ? 29.516 37.125 21.812 1 69.44 262 LEU A CA 1
ATOM 2039 C C . LEU A 1 262 ? 30.484 37.562 22.906 1 69.44 262 LEU A C 1
ATOM 2041 O O . LEU A 1 262 ? 30.266 37.281 24.094 1 69.44 262 LEU A O 1
ATOM 2045 N N . THR A 1 263 ? 31.688 38.031 22.516 1 69 263 THR A N 1
ATOM 2046 C CA . THR A 1 263 ? 32.594 38.688 23.453 1 69 263 THR A CA 1
ATOM 2047 C C . THR A 1 263 ? 32.156 40.125 23.734 1 69 263 THR A C 1
ATOM 2049 O O . THR A 1 263 ? 31.875 40.875 22.812 1 69 263 THR A O 1
ATOM 2052 N N . PHE A 1 264 ? 31.781 40.438 25.109 1 66.06 264 PHE A N 1
ATOM 2053 C CA . PHE A 1 264 ? 31.375 41.781 25.469 1 66.06 264 PHE A CA 1
ATOM 2054 C C . PHE A 1 264 ? 32.094 42.25 26.719 1 66.06 264 PHE A C 1
ATOM 2056 O O . PHE A 1 264 ? 32.688 41.469 27.438 1 66.06 264 PHE A O 1
ATOM 2063 N N . HIS A 1 265 ? 32.375 43.5 26.734 1 66 265 HIS A N 1
ATOM 2064 C CA . HIS A 1 265 ? 33.031 44.156 27.859 1 66 265 HIS A CA 1
ATOM 2065 C C . HIS A 1 265 ? 32.062 45.062 28.594 1 66 265 HIS A C 1
ATOM 2067 O O . HIS A 1 265 ? 31 45.438 28.047 1 66 265 HIS A O 1
ATOM 2073 N N . ALA A 1 266 ? 32.438 45.406 29.922 1 62.81 266 ALA A N 1
ATOM 2074 C CA . ALA A 1 266 ? 31.641 46.344 30.688 1 62.81 266 ALA A CA 1
ATOM 2075 C C . ALA A 1 266 ? 31.438 47.656 29.938 1 62.81 266 ALA A C 1
ATOM 2077 O O . ALA A 1 266 ? 32.406 48.25 29.422 1 62.81 266 ALA A O 1
ATOM 2078 N N . GLY A 1 267 ? 30.219 47.969 29.703 1 65 267 GLY A N 1
ATOM 2079 C CA . GLY A 1 267 ? 29.875 49.188 28.984 1 65 267 GLY A CA 1
ATOM 2080 C C . GLY A 1 267 ? 29.312 48.938 27.594 1 65 267 GLY A C 1
ATOM 2081 O O . GLY A 1 267 ? 28.75 49.844 26.969 1 65 267 GLY A O 1
ATOM 2082 N N . ASP A 1 268 ? 29.578 47.781 27.156 1 63.28 268 ASP A N 1
ATOM 2083 C CA . ASP A 1 268 ? 29.047 47.469 25.828 1 63.28 268 ASP A CA 1
ATOM 2084 C C . ASP A 1 268 ? 27.531 47.344 25.859 1 63.28 268 ASP A C 1
ATOM 2086 O O . ASP A 1 268 ? 26.953 46.938 26.859 1 63.28 268 ASP A O 1
ATOM 2090 N N . GLN A 1 269 ? 26.891 47.906 24.875 1 69 269 GLN A N 1
ATOM 2091 C CA . GLN A 1 269 ? 25.453 47.75 24.656 1 69 269 GLN A CA 1
ATOM 2092 C C . GLN A 1 269 ? 25.172 46.688 23.594 1 69 269 GLN A C 1
ATOM 2094 O O . GLN A 1 269 ? 25.531 46.875 22.422 1 69 269 GLN A O 1
ATOM 2099 N N . ILE A 1 270 ? 24.625 45.562 24.078 1 66.12 270 ILE A N 1
ATOM 2100 C CA . ILE A 1 270 ? 24.328 44.438 23.188 1 66.12 270 ILE A CA 1
ATOM 2101 C C . ILE A 1 270 ? 22.875 44.5 22.75 1 66.12 270 ILE A C 1
ATOM 2103 O O . ILE A 1 270 ? 21.969 44.656 23.594 1 66.12 270 ILE A O 1
ATOM 2107 N N . ASN A 1 271 ? 22.719 44.438 21.5 1 68.75 271 ASN A N 1
ATOM 2108 C CA . ASN A 1 271 ? 21.375 44.281 20.953 1 68.75 271 ASN A CA 1
ATOM 2109 C C . ASN A 1 271 ? 20.938 42.812 20.953 1 68.75 271 ASN A C 1
ATOM 2111 O O . ASN A 1 271 ? 21.531 42 20.25 1 68.75 271 ASN A O 1
ATOM 2115 N N . ILE A 1 272 ? 20.047 42.5 21.922 1 65.94 272 ILE A N 1
ATOM 2116 C CA . ILE A 1 272 ? 19.578 41.125 21.984 1 65.94 272 ILE A CA 1
ATOM 2117 C C . ILE A 1 272 ? 18.672 40.844 20.781 1 65.94 272 ILE A C 1
ATOM 2119 O O . ILE A 1 272 ? 17.703 41.562 20.531 1 65.94 272 ILE A O 1
ATOM 2123 N N . THR A 1 273 ? 19.125 39.906 20 1 66.94 273 THR A N 1
ATOM 2124 C CA . THR A 1 273 ? 18.375 39.531 18.812 1 66.94 273 THR A CA 1
ATOM 2125 C C . THR A 1 273 ? 17.469 38.344 19.078 1 66.94 273 THR A C 1
ATOM 2127 O O . THR A 1 273 ? 16.422 38.188 18.469 1 66.94 273 THR A O 1
ATOM 2130 N N . ASN A 1 274 ? 18.141 37.438 19.953 1 65.5 274 ASN A N 1
ATOM 2131 C CA . ASN A 1 274 ? 17.422 36.188 20.266 1 65.5 274 ASN A CA 1
ATOM 2132 C C . ASN A 1 274 ? 17.766 35.688 21.656 1 65.5 274 ASN A C 1
ATOM 2134 O O . ASN A 1 274 ? 18.922 35.75 22.078 1 65.5 274 ASN A O 1
ATOM 2138 N N . MET A 1 275 ? 16.781 35.375 22.484 1 61.28 275 MET A N 1
ATOM 2139 C CA . MET A 1 275 ? 17.031 34.688 23.75 1 61.28 275 MET A CA 1
ATOM 2140 C C . MET A 1 275 ? 17.172 33.188 23.531 1 61.28 275 MET A C 1
ATOM 2142 O O . MET A 1 275 ? 16.219 32.531 23.094 1 61.28 275 MET A O 1
ATOM 2146 N N . VAL A 1 276 ? 18.406 32.688 23.781 1 63.16 276 VAL A N 1
ATOM 2147 C CA . VAL A 1 276 ? 18.688 31.25 23.609 1 63.16 276 VAL A CA 1
ATOM 2148 C C . VAL A 1 276 ? 18.078 30.453 24.766 1 63.16 276 VAL A C 1
ATOM 2150 O O . VAL A 1 276 ? 17.469 29.406 24.547 1 63.16 276 VAL A O 1
ATOM 2153 N N . ASN A 1 277 ? 18.328 30.875 26.031 1 57.22 277 ASN A N 1
ATOM 2154 C CA . ASN A 1 277 ? 17.734 30.359 27.266 1 57.22 277 ASN A CA 1
ATOM 2155 C C . ASN A 1 277 ? 17.75 31.406 28.375 1 57.22 277 ASN A C 1
ATOM 2157 O O . ASN A 1 277 ? 17.953 32.594 28.125 1 57.22 277 ASN A O 1
ATOM 2161 N N . ALA A 1 278 ? 17.375 30.906 29.703 1 57.25 278 ALA A N 1
ATOM 2162 C CA . ALA A 1 278 ? 17.281 31.812 30.859 1 57.25 278 ALA A CA 1
ATOM 2163 C C . ALA A 1 278 ? 18.641 32.469 31.141 1 57.25 278 ALA A C 1
ATOM 2165 O O . ALA A 1 278 ? 18.703 33.5 31.781 1 57.25 278 ALA A O 1
ATOM 2166 N N . GLU A 1 279 ? 19.547 31.938 30.734 1 62.81 279 GLU A N 1
ATOM 2167 C CA . GLU A 1 279 ? 20.875 32.375 31.141 1 62.81 279 GLU A CA 1
ATOM 2168 C C . GLU A 1 279 ? 21.641 32.969 29.953 1 62.81 279 GLU A C 1
ATOM 2170 O O . GLU A 1 279 ? 22.578 33.75 30.141 1 62.81 279 GLU A O 1
ATOM 2175 N N . TRP A 1 280 ? 21.031 32.5 28.656 1 67.31 280 TRP A N 1
ATOM 2176 C CA . TR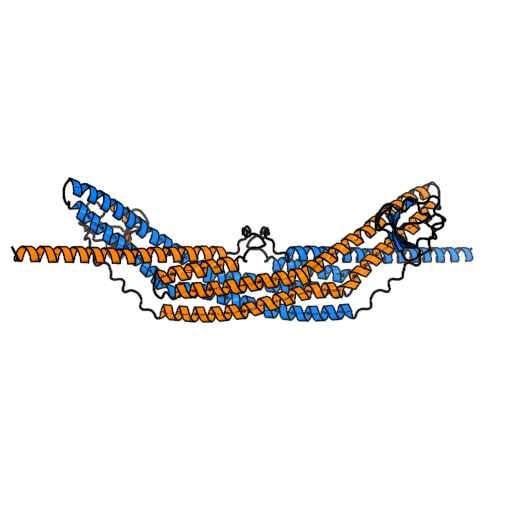P A 1 280 ? 21.797 32.906 27.484 1 67.31 280 TRP A CA 1
ATOM 2177 C C . TRP A 1 280 ? 20.922 33.562 26.438 1 67.31 280 TRP A C 1
ATOM 2179 O O . TRP A 1 280 ? 19.766 33.188 26.25 1 67.31 280 TRP A O 1
ATOM 2189 N N . ALA A 1 281 ? 21.375 34.656 25.828 1 69.06 281 ALA A N 1
ATOM 2190 C CA . ALA A 1 281 ? 20.734 35.375 24.719 1 69.06 281 ALA A CA 1
ATOM 2191 C C . ALA A 1 281 ? 21.672 35.5 23.531 1 69.06 281 ALA A C 1
ATOM 2193 O O . ALA A 1 281 ? 22.891 35.406 23.672 1 69.06 281 ALA A O 1
ATOM 2194 N N . GLU A 1 282 ? 21.094 35.438 22.344 1 73.81 282 GLU A N 1
ATOM 2195 C CA . GLU A 1 282 ? 21.828 35.812 21.141 1 73.81 282 GLU A CA 1
ATOM 2196 C C . GLU A 1 282 ? 21.672 37.312 20.875 1 73.81 282 GLU A C 1
ATOM 2198 O O . GLU A 1 282 ? 20.594 37.875 21.031 1 73.81 282 GLU A O 1
ATOM 2203 N N . GLY A 1 283 ? 22.75 38 20.719 1 68.44 283 GLY A N 1
ATOM 2204 C CA . GLY A 1 283 ? 22.75 39.438 20.469 1 68.44 283 GLY A CA 1
ATOM 2205 C C . GLY A 1 283 ? 23.812 39.875 19.484 1 68.44 283 GLY A C 1
ATOM 2206 O O . GLY A 1 283 ? 24.578 39.062 18.969 1 68.44 283 GLY A O 1
ATOM 2207 N N . GLU A 1 284 ? 23.625 41.031 19.094 1 74.25 284 GLU A N 1
ATOM 2208 C CA . GLU A 1 284 ? 24.562 41.688 18.188 1 74.25 284 GLU A CA 1
ATOM 2209 C C . GLU A 1 284 ? 25.312 42.812 18.891 1 74.25 284 GLU A C 1
ATOM 2211 O O . GLU A 1 284 ? 24.703 43.594 19.641 1 74.25 284 GLU A O 1
ATOM 2216 N N . LEU A 1 285 ? 26.688 42.719 18.844 1 69 285 LEU A N 1
ATOM 2217 C CA . LEU A 1 285 ? 27.609 43.719 19.359 1 69 285 LEU A CA 1
ATOM 2218 C C . LEU A 1 285 ? 28.656 44.094 18.312 1 69 285 LEU A C 1
ATOM 2220 O O . LEU A 1 285 ? 29.391 43.219 17.828 1 69 285 LEU A O 1
ATOM 2224 N N . TRP A 1 286 ? 28.625 45.375 17.859 1 68.88 286 TRP A N 1
ATOM 2225 C CA . TRP A 1 286 ? 29.547 45.906 16.859 1 68.88 286 TRP A CA 1
ATOM 2226 C C . TRP A 1 286 ? 29.547 45.031 15.609 1 68.88 286 TRP A C 1
ATOM 2228 O O . TRP A 1 286 ? 30.609 44.719 15.07 1 68.88 286 TRP A O 1
ATOM 2238 N N . GLY A 1 287 ? 28.266 44.469 15.188 1 71.06 287 GLY A N 1
ATOM 2239 C CA . GLY A 1 287 ? 28.141 43.719 13.938 1 71.06 287 GLY A CA 1
ATOM 2240 C C . GLY A 1 287 ? 28.375 42.25 14.094 1 71.06 287 GLY A C 1
ATOM 2241 O O . GLY A 1 287 ? 28.25 41.469 13.133 1 71.06 287 GLY A O 1
ATOM 2242 N N . GLN A 1 288 ? 28.797 41.812 15.273 1 73.06 288 GLN A N 1
ATOM 2243 C CA . GLN A 1 288 ? 29 40.406 15.523 1 73.06 288 GLN A CA 1
ATOM 2244 C C . GLN A 1 288 ? 27.812 39.812 16.281 1 73.06 288 GLN A C 1
ATOM 2246 O O . GLN A 1 288 ? 27.281 40.438 17.203 1 73.06 288 GLN A O 1
ATOM 2251 N N . THR A 1 289 ? 27.297 38.656 15.688 1 76.12 289 THR A N 1
ATOM 2252 C CA . THR A 1 289 ? 26.203 37.938 16.328 1 76.12 289 THR A CA 1
ATOM 2253 C C . THR A 1 289 ? 26.734 36.781 17.141 1 76.12 289 THR A C 1
ATOM 2255 O O . THR A 1 289 ? 27.656 36.062 16.703 1 76.12 289 THR A O 1
ATOM 2258 N N . GLY A 1 290 ? 26.219 36.594 18.406 1 73.75 290 GLY A N 1
ATOM 2259 C CA . GLY A 1 290 ? 26.594 35.5 19.266 1 73.75 290 GLY A CA 1
ATOM 2260 C C . GLY A 1 290 ? 25.703 35.344 20.469 1 73.75 290 GLY A C 1
ATOM 2261 O O . GLY A 1 290 ? 24.844 36.219 20.719 1 73.75 290 GLY A O 1
ATOM 2262 N N . ILE A 1 291 ? 25.984 34.156 21.078 1 75 291 ILE A N 1
ATOM 2263 C CA . ILE A 1 291 ? 25.234 33.938 22.297 1 75 291 ILE A CA 1
ATOM 2264 C C . ILE A 1 291 ? 26.016 34.469 23.5 1 75 291 ILE A C 1
ATOM 2266 O O . ILE A 1 291 ? 27.25 34.5 23.469 1 75 291 ILE A O 1
ATOM 2270 N N . PHE A 1 292 ? 25.328 35.094 24.562 1 70.81 292 PHE A N 1
ATOM 2271 C CA . PHE A 1 292 ? 25.953 35.625 25.781 1 70.81 292 PHE A CA 1
ATOM 2272 C C . PHE A 1 292 ? 25.078 35.344 26.984 1 70.81 292 PHE A C 1
ATOM 2274 O O . PHE A 1 292 ? 23.859 35.219 26.875 1 70.81 292 PHE A O 1
ATOM 2281 N N . PRO A 1 293 ? 25.797 35.062 28.078 1 66.56 293 PRO A N 1
ATOM 2282 C CA . PRO A 1 293 ? 25.047 34.812 29.312 1 66.56 293 PRO A CA 1
ATOM 2283 C C . PRO A 1 293 ? 24.344 36.062 29.844 1 66.56 293 PRO A C 1
ATOM 2285 O O . PRO A 1 293 ? 24.938 37.156 29.828 1 66.56 293 PRO A O 1
ATOM 2288 N N . LEU A 1 294 ? 23.203 35.875 30.328 1 62.38 294 LEU A N 1
ATOM 2289 C CA . LEU A 1 294 ? 22.359 36.969 30.766 1 62.38 294 LEU A CA 1
ATOM 2290 C C . LEU A 1 294 ? 22.766 37.438 32.156 1 62.38 294 LEU A C 1
ATOM 2292 O O . LEU A 1 294 ? 22.5 38.562 32.562 1 62.38 294 LEU A O 1
ATOM 2296 N N . ASN A 1 295 ? 23.531 36.656 32.906 1 62.75 295 ASN A N 1
ATOM 2297 C CA . ASN A 1 295 ? 23.922 37.031 34.281 1 62.75 295 ASN A CA 1
ATOM 2298 C C . ASN A 1 295 ? 24.984 38.125 34.281 1 62.75 295 ASN A C 1
ATOM 2300 O O . ASN A 1 295 ? 25.266 38.719 35.312 1 62.75 295 ASN A O 1
ATOM 2304 N N . TYR A 1 296 ? 25.594 38.312 33.156 1 61.69 296 TYR A N 1
ATOM 2305 C CA . TYR A 1 296 ? 26.656 39.312 33.062 1 61.69 296 TYR A CA 1
ATOM 2306 C C . TYR A 1 296 ? 26.141 40.594 32.5 1 61.69 296 TYR A C 1
ATOM 2308 O O . TYR A 1 296 ? 26.922 41.562 32.281 1 61.69 296 TYR A O 1
ATOM 2316 N N . VAL A 1 297 ? 24.781 40.531 32.094 1 60.28 297 VAL A N 1
ATOM 2317 C CA . VAL A 1 297 ? 24.312 41.719 31.406 1 60.28 297 VAL A CA 1
ATOM 2318 C C . VAL A 1 297 ? 23.109 42.312 32.156 1 60.28 297 VAL A C 1
ATOM 2320 O O . VAL A 1 297 ? 22.359 41.594 32.812 1 60.28 297 VAL A O 1
ATOM 2323 N N . GLN A 1 298 ? 23.281 43.562 32.5 1 56.88 298 GLN A N 1
ATOM 2324 C CA . GLN A 1 298 ? 22.141 44.25 33.062 1 56.88 298 GLN A CA 1
ATOM 2325 C C . GLN A 1 298 ? 21.203 44.781 32 1 56.88 298 GLN A C 1
ATOM 2327 O O . GLN A 1 298 ? 21.656 45.375 31 1 56.88 298 GLN A O 1
ATOM 2332 N N . MET A 1 299 ? 20.016 44.531 32.094 1 51.44 299 MET A N 1
ATOM 2333 C CA . MET A 1 299 ? 18.984 44.969 31.188 1 51.44 299 MET A CA 1
ATOM 2334 C C . MET A 1 299 ? 18.719 46.469 31.359 1 51.44 299 MET A C 1
ATOM 2336 O O . MET A 1 299 ? 18.578 46.938 32.5 1 51.44 299 MET A O 1
ATOM 2340 N N . LEU A 1 300 ? 19.203 47.188 30.312 1 47.44 300 LEU A N 1
ATOM 2341 C CA . LEU A 1 300 ? 18.938 48.625 30.438 1 47.44 300 LEU A CA 1
ATOM 2342 C C . LEU A 1 300 ? 17.516 48.969 30 1 47.44 300 LEU A C 1
ATOM 2344 O O . LEU A 1 300 ? 16.938 48.25 29.156 1 47.44 300 LEU A O 1
ATOM 2348 N N . MET B 1 1 ? 24.422 -71.438 -34.812 1 35.41 1 MET B N 1
ATOM 2349 C CA . MET B 1 1 ? 24.969 -70.438 -33.906 1 35.41 1 MET B CA 1
ATOM 2350 C C . MET B 1 1 ? 24.531 -69.062 -34.312 1 35.41 1 MET B C 1
ATOM 2352 O O . MET B 1 1 ? 24.547 -68.125 -33.5 1 35.41 1 MET B O 1
ATOM 2356 N N . LYS B 1 2 ? 24.391 -68.875 -35.562 1 52.06 2 LYS B N 1
ATOM 2357 C CA . LYS B 1 2 ? 24.016 -67.562 -36.062 1 52.06 2 LYS B CA 1
ATOM 2358 C C . LYS B 1 2 ? 22.578 -67.25 -35.719 1 52.06 2 LYS B C 1
ATOM 2360 O O . LYS B 1 2 ? 22.234 -66.062 -35.5 1 52.06 2 LYS B O 1
ATOM 2365 N N . LYS B 1 3 ? 21.688 -68.25 -35.75 1 55 3 LYS B N 1
ATOM 2366 C CA . LYS B 1 3 ? 20.297 -67.875 -35.438 1 55 3 LYS B CA 1
ATOM 2367 C C . LYS B 1 3 ? 20.109 -67.5 -33.969 1 55 3 LYS B C 1
ATOM 2369 O O . LYS B 1 3 ? 19.25 -66.688 -33.656 1 55 3 LYS B O 1
ATOM 2374 N N . ALA B 1 4 ? 20.859 -68.125 -33.031 1 49.56 4 ALA B N 1
ATOM 2375 C CA . ALA B 1 4 ? 20.797 -67.75 -31.625 1 49.56 4 ALA B CA 1
ATOM 2376 C C . ALA B 1 4 ? 21.344 -66.375 -31.375 1 49.56 4 ALA B C 1
ATOM 2378 O O . ALA B 1 4 ? 20.844 -65.625 -30.516 1 49.56 4 ALA B O 1
ATOM 2379 N N . LEU B 1 5 ? 22.266 -65.938 -32.188 1 50.97 5 LEU B N 1
ATOM 2380 C CA . LEU B 1 5 ? 22.828 -64.625 -32.031 1 50.97 5 LEU B CA 1
ATOM 2381 C C . LEU B 1 5 ? 21.828 -63.562 -32.406 1 50.97 5 LEU B C 1
ATOM 2383 O O . LEU B 1 5 ? 21.812 -62.469 -31.844 1 50.97 5 LEU B O 1
ATOM 2387 N N . GLY B 1 6 ? 20.969 -63.906 -33.375 1 49.84 6 GLY B N 1
ATOM 2388 C CA . GLY B 1 6 ? 20 -62.906 -33.812 1 49.84 6 GLY B CA 1
ATOM 2389 C C . GLY B 1 6 ? 18.953 -62.594 -32.75 1 49.84 6 GLY B C 1
ATOM 2390 O O . GLY B 1 6 ? 18.5 -61.438 -32.656 1 49.84 6 GLY B O 1
ATOM 2391 N N . ARG B 1 7 ? 18.531 -63.594 -32 1 50.56 7 ARG B N 1
ATOM 2392 C CA . ARG B 1 7 ? 17.516 -63.375 -30.969 1 50.56 7 ARG B CA 1
ATOM 2393 C C . ARG B 1 7 ? 18.094 -62.594 -29.797 1 50.56 7 ARG B C 1
ATOM 2395 O O . ARG B 1 7 ? 17.391 -61.812 -29.156 1 50.56 7 ARG B O 1
ATOM 2402 N N . TRP B 1 8 ? 19.422 -62.781 -29.453 1 49.09 8 TRP B N 1
ATOM 2403 C CA . TRP B 1 8 ? 20.047 -62 -28.375 1 49.09 8 TRP B CA 1
ATOM 2404 C C . TRP B 1 8 ? 20.172 -60.531 -28.75 1 49.09 8 TRP B C 1
ATOM 2406 O O . TRP B 1 8 ? 19.953 -59.656 -27.906 1 49.09 8 TRP B O 1
ATOM 2416 N N . GLY B 1 9 ? 20.406 -60.312 -29.984 1 50.19 9 GLY B N 1
ATOM 2417 C CA . GLY B 1 9 ? 20.516 -58.938 -30.422 1 50.19 9 GLY B CA 1
ATOM 2418 C C . GLY B 1 9 ? 19.188 -58.188 -30.359 1 50.19 9 GLY B C 1
ATOM 2419 O O . GLY B 1 9 ? 19.156 -57 -30 1 50.19 9 GLY B O 1
ATOM 2420 N N . GLN B 1 10 ? 18.141 -58.844 -30.766 1 50.28 10 GLN B N 1
ATOM 2421 C CA . GLN B 1 10 ? 16.812 -58.25 -30.75 1 50.28 10 GLN B CA 1
ATOM 2422 C C . GLN B 1 10 ? 16.344 -58 -29.312 1 50.28 10 GLN B C 1
ATOM 2424 O O . GLN B 1 10 ? 15.742 -56.969 -29 1 50.28 10 GLN B O 1
ATOM 2429 N N . LYS B 1 11 ? 16.641 -58.938 -28.453 1 51.81 11 LYS B N 1
ATOM 2430 C CA . LYS B 1 11 ? 16.25 -58.781 -27.047 1 51.81 11 LYS B CA 1
ATOM 2431 C C . LYS B 1 11 ? 17.031 -57.625 -26.391 1 51.81 11 LYS B C 1
ATOM 2433 O O . LYS B 1 11 ? 16.469 -56.875 -25.609 1 51.81 11 LYS B O 1
ATOM 2438 N N . ALA B 1 12 ? 18.344 -57.594 -26.688 1 51.09 12 ALA B N 1
ATOM 2439 C CA . ALA B 1 12 ? 19.156 -56.469 -26.156 1 51.09 12 ALA B CA 1
ATOM 2440 C C . ALA B 1 12 ? 18.672 -55.125 -26.703 1 51.09 12 ALA B C 1
ATOM 2442 O O . ALA B 1 12 ? 18.609 -54.156 -25.953 1 51.09 12 ALA B O 1
ATOM 2443 N N . GLY B 1 13 ? 18.312 -55.094 -27.922 1 48.59 13 GLY B N 1
ATOM 2444 C CA . GLY B 1 13 ? 17.766 -53.875 -28.516 1 48.59 13 GLY B CA 1
ATOM 2445 C C . GLY B 1 13 ? 16.406 -53.5 -27.953 1 48.59 13 GLY B C 1
ATOM 2446 O O . GLY B 1 13 ? 16.141 -52.344 -27.703 1 48.59 13 GLY B O 1
ATOM 2447 N N . GLU B 1 14 ? 15.562 -54.5 -27.812 1 50.81 14 GLU B N 1
ATOM 2448 C CA . GLU B 1 14 ? 14.25 -54.25 -27.203 1 50.81 14 GLU B CA 1
ATOM 2449 C C . GLU B 1 14 ? 14.383 -53.844 -25.75 1 50.81 14 GLU B C 1
ATOM 2451 O O . GLU B 1 14 ? 13.633 -53 -25.266 1 50.81 14 GLU B O 1
ATOM 2456 N N . SER B 1 15 ? 15.359 -54.469 -25.016 1 49 15 SER B N 1
ATOM 2457 C CA . SER B 1 15 ? 15.625 -54.062 -23.625 1 49 15 SER B CA 1
ATOM 2458 C C . SER B 1 15 ? 16.141 -52.656 -23.547 1 49 15 SER B C 1
ATOM 2460 O O . SER B 1 15 ? 15.711 -51.875 -22.672 1 49 15 SER B O 1
ATOM 2462 N N . VAL B 1 16 ? 17.047 -52.375 -24.469 1 49.41 16 VAL B N 1
ATOM 2463 C CA . VAL B 1 16 ? 17.578 -51 -24.5 1 49.41 16 VAL B CA 1
ATOM 2464 C C . VAL B 1 16 ? 16.469 -50.031 -24.891 1 49.41 16 VAL B C 1
ATOM 2466 O O . VAL B 1 16 ? 16.359 -48.938 -24.297 1 49.41 16 VAL B O 1
ATOM 2469 N N . GLY B 1 17 ? 15.734 -50.375 -25.906 1 44.47 17 GLY B N 1
ATOM 2470 C CA . GLY B 1 17 ? 14.602 -49.562 -26.297 1 44.47 17 GLY B CA 1
ATOM 2471 C C . GLY B 1 17 ? 13.57 -49.406 -25.188 1 44.47 17 GLY B C 1
ATOM 2472 O O . GLY B 1 17 ? 13.023 -48.312 -24.984 1 44.47 17 GLY B O 1
ATOM 2473 N N . MET B 1 18 ? 13.297 -50.5 -24.516 1 47.16 18 MET B N 1
ATOM 2474 C CA . MET B 1 18 ? 12.375 -50.5 -23.391 1 47.16 18 MET B CA 1
ATOM 2475 C C . MET B 1 18 ? 12.938 -49.656 -22.25 1 47.16 18 MET B C 1
ATOM 2477 O O . MET B 1 18 ? 12.195 -48.875 -21.609 1 47.16 18 MET B O 1
ATOM 2481 N N . VAL B 1 19 ? 14.211 -49.812 -22.094 1 49.12 19 VAL B N 1
ATOM 2482 C CA . VAL B 1 19 ? 14.883 -49.031 -21.047 1 49.12 19 VAL B CA 1
ATOM 2483 C C . VAL B 1 19 ? 14.867 -47.562 -21.406 1 49.12 19 VAL B C 1
ATOM 2485 O O . VAL B 1 19 ? 14.609 -46.719 -20.562 1 49.12 19 VAL B O 1
ATOM 2488 N N . LYS B 1 20 ? 15.164 -47.312 -22.719 1 50.25 20 LYS B N 1
ATOM 2489 C CA . LYS B 1 20 ? 15.141 -45.938 -23.172 1 50.25 20 LYS B CA 1
ATOM 2490 C C . LYS B 1 20 ? 13.742 -45.344 -23.062 1 50.25 20 LYS B C 1
ATOM 2492 O O . LYS B 1 20 ? 13.586 -44.188 -22.625 1 50.25 20 LYS B O 1
ATOM 2497 N N . ARG B 1 21 ? 12.766 -46 -23.484 1 51.66 21 ARG B N 1
ATOM 2498 C CA . ARG B 1 21 ? 11.391 -45.531 -23.375 1 51.66 21 ARG B CA 1
ATOM 2499 C C . ARG B 1 21 ? 11 -45.344 -21.922 1 51.66 21 ARG B C 1
ATOM 2501 O O . ARG B 1 21 ? 10.336 -44.375 -21.578 1 51.66 21 ARG B O 1
ATOM 2508 N N . THR B 1 22 ? 11.508 -46.188 -21.109 1 56.84 22 THR B N 1
ATOM 2509 C CA . THR B 1 22 ? 11.242 -46.094 -19.688 1 56.84 22 THR B CA 1
ATOM 2510 C C . THR B 1 22 ? 11.914 -44.844 -19.094 1 56.84 22 THR B C 1
ATOM 2512 O O . THR B 1 22 ? 11.328 -44.125 -18.266 1 56.84 22 THR B O 1
ATOM 2515 N N . THR B 1 23 ? 13.102 -44.594 -19.641 1 58.56 23 THR B N 1
ATOM 2516 C CA . THR B 1 23 ? 13.844 -43.438 -19.141 1 58.56 23 THR B CA 1
ATOM 2517 C C . THR B 1 23 ? 13.18 -42.125 -19.594 1 58.56 23 THR B C 1
ATOM 2519 O O . THR B 1 23 ? 13.109 -41.188 -18.828 1 58.56 23 THR B O 1
ATOM 2522 N N . GLU B 1 24 ? 12.789 -42.156 -20.844 1 59.38 24 GLU B N 1
ATOM 2523 C CA . GLU B 1 24 ? 12.133 -40.938 -21.359 1 59.38 24 GLU B CA 1
ATOM 2524 C C . GLU B 1 24 ? 10.812 -40.688 -20.656 1 59.38 24 GLU B C 1
ATOM 2526 O O . GLU B 1 24 ? 10.484 -39.531 -20.328 1 59.38 24 GLU B O 1
ATOM 2531 N N . VAL B 1 25 ? 10.086 -41.719 -20.516 1 64.25 25 VAL B N 1
ATOM 2532 C CA . VAL B 1 25 ? 8.828 -41.625 -19.781 1 64.25 25 VAL B CA 1
ATOM 2533 C C . VAL B 1 25 ? 9.102 -41.125 -18.375 1 64.25 25 VAL B C 1
ATOM 2535 O O . VAL B 1 25 ? 8.359 -40.312 -17.828 1 64.25 25 VAL B O 1
ATOM 2538 N N . ASP B 1 26 ? 10.25 -41.562 -18.031 1 77.62 26 ASP B N 1
ATOM 2539 C CA . ASP B 1 26 ? 10.633 -41.156 -16.672 1 77.62 26 ASP B CA 1
ATOM 2540 C C . ASP B 1 26 ? 11.039 -39.688 -16.641 1 77.62 26 ASP B C 1
ATOM 2542 O O . ASP B 1 26 ? 10.719 -38.969 -15.695 1 77.62 26 ASP B O 1
ATOM 2546 N N . GLU B 1 27 ? 11.641 -39.25 -17.766 1 80.25 27 GLU B N 1
ATOM 2547 C CA . GLU B 1 27 ? 12.039 -37.844 -17.828 1 80.25 27 GLU B CA 1
ATOM 2548 C C . GLU B 1 27 ? 10.82 -36.938 -17.969 1 80.25 27 GLU B C 1
ATOM 2550 O O . GLU B 1 27 ? 10.75 -35.875 -17.328 1 80.25 27 GLU B O 1
ATOM 2555 N N . ASP B 1 28 ? 9.93 -37.344 -18.781 1 83.12 28 ASP B N 1
ATOM 2556 C CA . ASP B 1 28 ? 8.703 -36.594 -18.953 1 83.12 28 ASP B CA 1
ATOM 2557 C C . ASP B 1 28 ? 7.902 -36.5 -17.656 1 83.12 28 ASP B C 1
ATOM 2559 O O . ASP B 1 28 ? 7.336 -35.469 -17.328 1 83.12 28 ASP B O 1
ATOM 2563 N N . PHE B 1 29 ? 7.906 -37.625 -17.109 1 88.62 29 PHE B N 1
ATOM 2564 C CA . PHE B 1 29 ? 7.223 -37.656 -15.82 1 88.62 29 PHE B CA 1
ATOM 2565 C C . PHE B 1 29 ? 7.875 -36.719 -14.82 1 88.62 29 PHE B C 1
ATOM 2567 O O . PHE B 1 29 ? 7.184 -35.969 -14.141 1 88.62 29 PHE B O 1
ATOM 2574 N N . ALA B 1 30 ? 9.156 -36.75 -14.781 1 88.69 30 ALA B N 1
ATOM 2575 C CA . ALA B 1 30 ? 9.891 -35.875 -13.867 1 88.69 30 ALA B CA 1
ATOM 2576 C C . ALA B 1 30 ? 9.648 -34.406 -14.188 1 88.69 30 ALA B C 1
ATOM 2578 O O . ALA B 1 30 ? 9.516 -33.562 -13.289 1 88.69 30 ALA B O 1
ATOM 2579 N N . LYS B 1 31 ? 9.695 -34.094 -15.383 1 88.44 31 LYS B N 1
ATOM 2580 C CA . LYS B 1 31 ? 9.438 -32.719 -15.82 1 88.44 31 LYS B CA 1
ATOM 2581 C C . LYS B 1 31 ? 8.039 -32.25 -15.43 1 88.44 31 LYS B C 1
ATOM 2583 O O . LYS B 1 31 ? 7.848 -31.109 -15.008 1 88.44 31 LYS B O 1
ATOM 2588 N N . GLN B 1 32 ? 7.09 -33.188 -15.57 1 89.44 32 GLN B N 1
ATOM 2589 C CA . GLN B 1 32 ? 5.715 -32.844 -15.219 1 89.44 32 GLN B CA 1
ATOM 2590 C C . GLN B 1 32 ? 5.57 -32.625 -13.711 1 89.44 32 GLN B C 1
ATOM 2592 O O . GLN B 1 32 ? 4.828 -31.734 -13.273 1 89.44 32 GLN B O 1
ATOM 2597 N N . VAL B 1 33 ? 6.238 -33.438 -13.008 1 90.69 33 VAL B N 1
ATOM 2598 C CA . VAL B 1 33 ? 6.227 -33.281 -11.555 1 90.69 33 VAL B CA 1
ATOM 2599 C C . VAL B 1 33 ? 6.805 -31.922 -11.172 1 90.69 33 VAL B C 1
ATOM 2601 O O . VAL B 1 33 ? 6.211 -31.188 -10.383 1 90.69 33 VAL B O 1
ATOM 2604 N N . ALA B 1 34 ? 7.902 -31.609 -11.766 1 91.44 34 ALA B N 1
ATOM 2605 C CA . ALA B 1 34 ? 8.555 -30.328 -11.484 1 91.44 34 ALA B CA 1
ATOM 2606 C C . ALA B 1 34 ? 7.664 -29.156 -11.875 1 91.44 34 ALA B C 1
ATOM 2608 O O . ALA B 1 34 ? 7.566 -28.172 -11.141 1 91.44 34 ALA B O 1
ATOM 2609 N N . ALA B 1 35 ? 7.051 -29.234 -13.008 1 92.44 35 ALA B N 1
ATOM 2610 C CA . ALA B 1 35 ? 6.152 -28.172 -13.477 1 92.44 35 ALA B CA 1
ATOM 2611 C C . ALA B 1 35 ? 4.977 -27.984 -12.523 1 92.44 35 ALA B C 1
ATOM 2613 O O . ALA B 1 35 ? 4.598 -26.859 -12.211 1 92.44 35 ALA B O 1
ATOM 2614 N N . SER B 1 36 ? 4.441 -29.125 -12.141 1 92.19 36 SER B N 1
ATOM 2615 C CA . SER B 1 36 ? 3.303 -29.078 -11.227 1 92.19 36 SER B CA 1
ATOM 2616 C C . SER B 1 36 ? 3.676 -28.422 -9.906 1 92.19 36 SER B C 1
ATOM 2618 O O . SER B 1 36 ? 2.906 -27.625 -9.359 1 92.19 36 SER B O 1
ATOM 2620 N N . GLU B 1 37 ? 4.828 -28.766 -9.398 1 92.62 37 GLU B N 1
ATOM 2621 C CA . GLU B 1 37 ? 5.289 -28.188 -8.148 1 92.62 37 GLU B CA 1
ATOM 2622 C C . GLU B 1 37 ? 5.562 -26.688 -8.312 1 92.62 37 GLU B C 1
ATOM 2624 O O . GLU B 1 37 ? 5.277 -25.891 -7.41 1 92.62 37 GLU B O 1
ATOM 2629 N N . CYS B 1 38 ? 6.141 -26.344 -9.391 1 94.25 38 CYS B N 1
ATOM 2630 C CA . CYS B 1 38 ? 6.395 -24.938 -9.68 1 94.25 38 CYS B CA 1
ATOM 2631 C C . CYS B 1 38 ? 5.094 -24.156 -9.719 1 94.25 38 CYS B C 1
ATOM 2633 O O . CYS B 1 38 ? 5 -23.078 -9.125 1 94.25 38 CYS B O 1
ATOM 2635 N N . ARG B 1 39 ? 4.086 -24.641 -10.391 1 94.69 39 ARG B N 1
ATOM 2636 C CA . ARG B 1 39 ? 2.793 -23.984 -10.469 1 94.69 39 ARG B CA 1
ATOM 2637 C C . ARG B 1 39 ? 2.18 -23.797 -9.086 1 94.69 39 ARG B C 1
ATOM 2639 O O . ARG B 1 39 ? 1.585 -22.766 -8.797 1 94.69 39 ARG B O 1
ATOM 2646 N N . LYS B 1 40 ? 2.342 -24.812 -8.273 1 94.81 40 LYS B N 1
ATOM 2647 C CA . LYS B 1 40 ? 1.851 -24.734 -6.902 1 94.81 40 LYS B CA 1
ATOM 2648 C C . LYS B 1 40 ? 2.549 -23.609 -6.133 1 94.81 40 LYS B C 1
ATOM 2650 O O . LYS B 1 40 ? 1.895 -22.797 -5.484 1 94.81 40 LYS B O 1
ATOM 2655 N N . ASP B 1 41 ? 3.822 -23.562 -6.191 1 95.62 41 ASP B N 1
ATOM 2656 C CA . ASP B 1 41 ? 4.605 -22.547 -5.492 1 95.62 41 ASP B CA 1
ATOM 2657 C C . ASP B 1 41 ? 4.195 -21.156 -5.93 1 95.62 41 ASP B C 1
ATOM 2659 O O . ASP B 1 41 ? 4.062 -20.25 -5.094 1 95.62 41 ASP B O 1
ATOM 2663 N N . VAL B 1 42 ? 4.027 -20.984 -7.207 1 97.06 42 VAL B N 1
ATOM 2664 C CA . VAL B 1 42 ? 3.645 -19.688 -7.766 1 97.06 42 VAL B CA 1
ATOM 2665 C C . VAL B 1 42 ? 2.293 -19.266 -7.199 1 97.06 42 VAL B C 1
ATOM 2667 O O . VAL B 1 42 ? 2.141 -18.125 -6.727 1 97.06 42 VAL B O 1
ATOM 2670 N N . GLN B 1 43 ? 1.369 -20.188 -7.234 1 96.25 43 GLN B N 1
ATOM 2671 C CA . GLN B 1 43 ? 0.029 -19.859 -6.758 1 96.25 43 GLN B CA 1
ATOM 2672 C C . GLN B 1 43 ? 0.038 -19.531 -5.266 1 96.25 43 GLN B C 1
ATOM 2674 O O . GLN B 1 43 ? -0.632 -18.594 -4.824 1 96.25 43 GLN B O 1
ATOM 2679 N N . GLU B 1 44 ? 0.773 -20.25 -4.5 1 95.69 44 GLU B N 1
ATOM 2680 C CA . GLU B 1 44 ? 0.865 -20.016 -3.064 1 95.69 44 GLU B CA 1
ATOM 2681 C C . GLU B 1 44 ? 1.445 -18.625 -2.777 1 95.69 44 GLU B C 1
ATOM 2683 O O . GLU B 1 44 ? 0.919 -17.891 -1.943 1 95.69 44 GLU B O 1
ATOM 2688 N N . LYS B 1 45 ? 2.457 -18.328 -3.43 1 95.88 45 LYS B N 1
ATOM 2689 C CA . LYS B 1 45 ? 3.123 -17.047 -3.189 1 95.88 45 LYS B CA 1
ATOM 2690 C C . LYS B 1 45 ? 2.27 -15.883 -3.676 1 95.88 45 LYS B C 1
ATOM 2692 O O . LYS B 1 45 ? 2.26 -14.812 -3.062 1 95.88 45 LYS B O 1
ATOM 2697 N N . LEU B 1 46 ? 1.585 -16.094 -4.754 1 96.25 46 LEU B N 1
ATOM 2698 C CA . LEU B 1 46 ? 0.701 -15.047 -5.258 1 96.25 46 LEU B CA 1
ATOM 2699 C C . LEU B 1 46 ? -0.441 -14.781 -4.281 1 96.25 46 LEU B C 1
ATOM 2701 O O . LEU B 1 46 ? -0.779 -13.633 -4.012 1 96.25 46 LEU B O 1
ATOM 2705 N N . VAL B 1 47 ? -1.028 -15.875 -3.766 1 95.38 47 VAL B N 1
ATOM 2706 C CA . VAL B 1 47 ? -2.113 -15.711 -2.803 1 95.38 47 VAL B CA 1
ATOM 2707 C C . VAL B 1 47 ? -1.614 -14.93 -1.59 1 95.38 47 VAL B C 1
ATOM 2709 O O . VAL B 1 47 ? -2.287 -14.008 -1.117 1 95.38 47 VAL B O 1
ATOM 2712 N N . LYS B 1 48 ? -0.458 -15.242 -1.105 1 91.88 48 LYS B N 1
ATOM 2713 C CA . LYS B 1 48 ? 0.118 -14.539 0.036 1 91.88 48 LYS B CA 1
ATOM 2714 C C . LYS B 1 48 ? 0.384 -13.07 -0.298 1 91.88 48 LYS B C 1
ATOM 2716 O O . LYS B 1 48 ? 0.117 -12.188 0.517 1 91.88 48 LYS B O 1
ATOM 2721 N N . HIS B 1 49 ? 0.905 -12.82 -1.458 1 91.5 49 HIS B N 1
ATOM 2722 C CA . HIS B 1 49 ? 1.257 -11.477 -1.899 1 91.5 49 HIS B CA 1
ATOM 2723 C C . HIS B 1 49 ? 0.016 -10.602 -2.045 1 91.5 49 HIS B C 1
ATOM 2725 O O . HIS B 1 49 ? 0.051 -9.406 -1.731 1 91.5 49 HIS B O 1
ATOM 2731 N N . LEU B 1 50 ? -1.038 -11.172 -2.484 1 92.94 50 LEU B N 1
ATOM 2732 C CA . LEU B 1 50 ? -2.225 -10.406 -2.846 1 92.94 50 LEU B CA 1
ATOM 2733 C C . LEU B 1 50 ? -3.152 -10.242 -1.647 1 92.94 50 LEU B C 1
ATOM 2735 O O . LEU B 1 50 ? -4.051 -9.398 -1.664 1 92.94 50 LEU B O 1
ATOM 2739 N N . THR B 1 51 ? -3.02 -11.109 -0.62 1 87 51 THR B N 1
ATOM 2740 C CA . THR B 1 51 ? -3.875 -11.031 0.558 1 87 51 THR B CA 1
ATOM 2741 C C . THR B 1 51 ? -3.447 -9.875 1.458 1 87 51 THR B C 1
ATOM 2743 O O . THR B 1 51 ? -2.279 -9.781 1.842 1 87 51 THR B O 1
ATOM 2746 N N . PRO B 1 52 ? -4.281 -8.961 1.549 1 68.31 52 PRO B N 1
ATOM 2747 C CA . PRO B 1 52 ? -3.967 -7.797 2.385 1 68.31 52 PRO B CA 1
ATOM 2748 C C . PRO B 1 52 ? -3.58 -8.188 3.811 1 68.31 52 PRO B C 1
ATOM 2750 O O . PRO B 1 52 ? -4.176 -9.102 4.391 1 68.31 52 PRO B O 1
ATOM 2753 N N . ASP B 1 53 ? -2.256 -8.305 4.145 1 54.09 53 ASP B N 1
ATOM 2754 C CA . ASP B 1 53 ? -1.83 -8.711 5.48 1 54.09 53 ASP B CA 1
ATOM 2755 C C . ASP B 1 53 ? -2.27 -7.688 6.527 1 54.09 53 ASP B C 1
ATOM 2757 O O . ASP B 1 53 ? -1.978 -6.496 6.402 1 54.09 53 ASP B O 1
ATOM 2761 N N . SER B 1 54 ? -3.357 -7.836 7.254 1 46.69 54 SER B N 1
ATOM 2762 C CA . SER B 1 54 ? -3.312 -7.184 8.555 1 46.69 54 SER B CA 1
ATOM 2763 C C . SER B 1 54 ? -1.928 -7.301 9.188 1 46.69 54 SER B C 1
ATOM 2765 O O . SER B 1 54 ? -1.472 -6.383 9.867 1 46.69 54 SER B O 1
ATOM 2767 N N . MET B 1 55 ? -1.369 -8.508 9.289 1 40.69 55 MET B N 1
ATOM 2768 C CA . MET B 1 55 ? -0.173 -8.852 10.055 1 40.69 55 MET B CA 1
ATOM 2769 C C . MET B 1 55 ? 1.067 -8.812 9.164 1 40.69 55 MET B C 1
ATOM 2771 O O . MET B 1 55 ? 1.994 -9.602 9.359 1 40.69 55 MET B O 1
ATOM 2775 N N . LYS B 1 56 ? 1.019 -8.273 8.102 1 44.62 56 LYS B N 1
ATOM 2776 C CA . LYS B 1 56 ? 2.225 -8.406 7.289 1 44.62 56 LYS B CA 1
ATOM 2777 C C . LYS B 1 56 ? 3.441 -7.836 8.016 1 44.62 56 LYS B C 1
ATOM 2779 O O . LYS B 1 56 ? 3.529 -6.625 8.234 1 44.62 56 LYS B O 1
ATOM 2784 N N . GLY B 1 57 ? 4.035 -8.422 8.891 1 38.81 57 GLY B N 1
ATOM 2785 C CA . GLY B 1 57 ? 5.402 -8.164 9.312 1 38.81 57 GLY B CA 1
ATOM 2786 C C . GLY B 1 57 ? 6.355 -7.949 8.156 1 38.81 57 GLY B C 1
ATOM 2787 O O . GLY B 1 57 ? 6.254 -8.625 7.129 1 38.81 57 GLY B O 1
ATOM 2788 N N . ASN B 1 58 ? 6.613 -6.613 7.996 1 41.53 58 ASN B N 1
ATOM 2789 C CA . ASN B 1 58 ? 7.605 -6.129 7.047 1 41.53 58 ASN B CA 1
ATOM 2790 C C . ASN B 1 58 ? 8.859 -6.996 7.055 1 41.53 58 ASN B C 1
ATOM 2792 O O . ASN B 1 58 ? 9.633 -6.977 8.016 1 41.53 58 ASN B O 1
ATOM 2796 N N . LEU B 1 59 ? 8.797 -8 6.742 1 37.88 59 LEU B N 1
ATOM 2797 C CA . LEU B 1 59 ? 10.102 -8.648 6.703 1 37.88 59 LEU B CA 1
ATOM 2798 C C . LEU B 1 59 ? 11.125 -7.785 5.969 1 37.88 59 LEU B C 1
ATOM 2800 O O . LEU B 1 59 ? 12.258 -8.211 5.75 1 37.88 59 LEU B O 1
ATOM 2804 N N . PHE B 1 60 ? 10.742 -6.762 5.008 1 37.91 60 PHE B N 1
ATOM 2805 C CA . PHE B 1 60 ? 11.875 -6.473 4.133 1 37.91 60 PHE B CA 1
ATOM 2806 C C . PHE B 1 60 ? 12.688 -5.297 4.668 1 37.91 60 PHE B C 1
ATOM 2808 O O . PHE B 1 60 ? 12.133 -4.375 5.273 1 37.91 60 PHE B O 1
ATOM 2815 N N . SER B 1 61 ? 13.836 -5.359 4.883 1 41.09 61 SER B N 1
ATOM 2816 C CA . SER B 1 61 ? 14.852 -4.363 5.207 1 41.09 61 SER B CA 1
ATOM 2817 C C . SER B 1 61 ? 14.812 -3.201 4.219 1 41.09 61 SER B C 1
ATOM 2819 O O . SER B 1 61 ? 14.43 -3.375 3.061 1 41.09 61 SER B O 1
ATOM 2821 N N . LYS B 1 62 ? 15.039 -1.857 4.547 1 48.38 62 LYS B N 1
ATOM 2822 C CA . LYS B 1 62 ? 15.094 -0.519 3.967 1 48.38 62 LYS B CA 1
ATOM 2823 C C . LYS B 1 62 ? 15.766 -0.545 2.596 1 48.38 62 LYS B C 1
ATOM 2825 O O . LYS B 1 62 ? 15.344 0.164 1.679 1 48.38 62 LYS B O 1
ATOM 2830 N N . ASN B 1 63 ? 17.094 -0.607 2.457 1 50.56 63 ASN B N 1
ATOM 2831 C CA . ASN B 1 63 ? 17.922 -0.495 1.271 1 50.56 63 ASN B CA 1
ATOM 2832 C C . ASN B 1 63 ? 17.453 -1.425 0.157 1 50.56 63 ASN B C 1
ATOM 2834 O O . ASN B 1 63 ? 18.109 -1.555 -0.873 1 50.56 63 ASN B O 1
ATOM 2838 N N . ASP B 1 64 ? 16.125 -2.338 0.306 1 66.94 64 ASP B N 1
ATOM 2839 C CA . ASP B 1 64 ? 15.805 -3.613 -0.322 1 66.94 64 ASP B CA 1
ATOM 2840 C C . ASP B 1 64 ? 14.664 -3.455 -1.327 1 66.94 64 ASP B C 1
ATOM 2842 O O . ASP B 1 64 ? 13.938 -2.459 -1.298 1 66.94 64 ASP B O 1
ATOM 2846 N N . LEU B 1 65 ? 14.727 -4.055 -2.484 1 81.31 65 LEU B N 1
ATOM 2847 C CA . LEU B 1 65 ? 13.664 -4.195 -3.475 1 81.31 65 LEU B CA 1
ATOM 2848 C C . LEU B 1 65 ? 12.289 -4.168 -2.807 1 81.31 65 LEU B C 1
ATOM 2850 O O . LEU B 1 65 ? 12.141 -4.633 -1.674 1 81.31 65 LEU B O 1
ATOM 2854 N N . SER B 1 66 ? 11.453 -3.303 -3.428 1 85.5 66 SER B N 1
ATOM 2855 C CA . SER B 1 66 ? 10.07 -3.346 -2.941 1 85.5 66 SER B CA 1
ATOM 2856 C C . SER B 1 66 ? 9.523 -4.77 -2.955 1 85.5 66 SER B C 1
ATOM 2858 O O . SER B 1 66 ? 10.078 -5.645 -3.621 1 85.5 66 SER B O 1
ATOM 2860 N N . GLN B 1 67 ? 8.555 -4.961 -2.205 1 86.5 67 GLN B N 1
ATOM 2861 C CA . GLN B 1 67 ? 7.902 -6.266 -2.211 1 86.5 67 GLN B CA 1
ATOM 2862 C C . GLN B 1 67 ? 7.418 -6.633 -3.609 1 86.5 67 GLN B C 1
ATOM 2864 O O . GLN B 1 67 ? 7.461 -7.805 -4 1 86.5 67 GLN B O 1
ATOM 2869 N N . GLU B 1 68 ? 6.938 -5.602 -4.32 1 92.75 68 GLU B N 1
ATOM 2870 C CA . GLU B 1 68 ? 6.512 -5.816 -5.703 1 92.75 68 GLU B CA 1
ATOM 2871 C C . GLU B 1 68 ? 7.672 -6.305 -6.566 1 92.75 68 GLU B C 1
ATOM 2873 O O . GLU B 1 68 ? 7.516 -7.238 -7.355 1 92.75 68 GLU B O 1
ATOM 2878 N N . GLU B 1 69 ? 8.805 -5.668 -6.34 1 94.62 69 GLU B N 1
ATOM 2879 C CA . GLU B 1 69 ? 9.969 -6.047 -7.129 1 94.62 69 GLU B CA 1
ATOM 2880 C C . GLU B 1 69 ? 10.438 -7.457 -6.785 1 94.62 69 GLU B C 1
ATOM 2882 O O . GLU B 1 69 ? 10.82 -8.227 -7.672 1 94.62 69 GLU B O 1
ATOM 2887 N N . LYS B 1 70 ? 10.43 -7.828 -5.566 1 93.12 70 LYS B N 1
ATOM 2888 C CA . LYS B 1 70 ? 10.812 -9.172 -5.141 1 93.12 70 LYS B CA 1
ATOM 2889 C C . LYS B 1 70 ? 9.867 -10.219 -5.719 1 93.12 70 LYS B C 1
ATOM 2891 O O . LYS B 1 70 ? 10.312 -11.266 -6.199 1 93.12 70 LYS B O 1
ATOM 2896 N N . MET B 1 71 ? 8.617 -9.93 -5.645 1 95.44 71 MET B N 1
ATOM 2897 C CA . MET B 1 71 ? 7.648 -10.836 -6.25 1 95.44 71 MET B CA 1
ATOM 2898 C C . MET B 1 71 ? 7.883 -10.961 -7.754 1 95.44 71 MET B C 1
ATOM 2900 O O . MET B 1 71 ? 7.777 -12.047 -8.312 1 95.44 71 MET B O 1
ATOM 2904 N N . GLY B 1 72 ? 8.141 -9.766 -8.305 1 97.81 72 GLY B N 1
ATOM 2905 C CA . GLY B 1 72 ? 8.438 -9.789 -9.734 1 97.81 72 GLY B CA 1
ATOM 2906 C C . GLY B 1 72 ? 9.602 -10.695 -10.078 1 97.81 72 GLY B C 1
ATOM 2907 O O . GLY B 1 72 ? 9.531 -11.469 -11.031 1 97.81 72 GLY B O 1
ATOM 2908 N N . GLU B 1 73 ? 10.648 -10.648 -9.328 1 97.5 73 GLU B N 1
ATOM 2909 C CA . GLU B 1 73 ? 11.812 -11.5 -9.547 1 97.5 73 GLU B CA 1
ATOM 2910 C C . GLU B 1 73 ? 11.445 -12.977 -9.414 1 97.5 73 GLU B C 1
ATOM 2912 O O . GLU B 1 73 ? 11.875 -13.805 -10.219 1 97.5 73 GLU B O 1
ATOM 2917 N N . PHE B 1 74 ? 10.688 -13.289 -8.453 1 97.88 74 PHE B N 1
ATOM 2918 C CA . PHE B 1 74 ? 10.25 -14.664 -8.227 1 97.88 74 PHE B CA 1
ATOM 2919 C C . PHE B 1 74 ? 9.445 -15.18 -9.414 1 97.88 74 PHE B C 1
ATOM 2921 O O . PHE B 1 74 ? 9.664 -16.297 -9.883 1 97.88 74 PHE B O 1
ATOM 2928 N N . LEU B 1 75 ? 8.516 -14.398 -9.906 1 98.38 75 LEU B N 1
ATOM 2929 C CA . LEU B 1 75 ? 7.664 -14.828 -11.016 1 98.38 75 LEU B CA 1
ATOM 2930 C C . LEU B 1 75 ? 8.477 -15.031 -12.281 1 98.38 75 LEU B C 1
ATOM 2932 O O . LEU B 1 75 ? 8.25 -15.984 -13.031 1 98.38 75 LEU B O 1
ATOM 2936 N N . VAL B 1 76 ? 9.406 -14.102 -12.531 1 98.44 76 VAL B N 1
ATOM 2937 C CA . VAL B 1 76 ? 10.258 -14.242 -13.711 1 98.44 76 VAL B CA 1
ATOM 2938 C C . VAL B 1 76 ? 11.07 -15.539 -13.609 1 98.44 76 VAL B C 1
ATOM 2940 O O . VAL B 1 76 ? 11.156 -16.297 -14.578 1 98.44 76 VAL B O 1
ATOM 2943 N N . LYS B 1 77 ? 11.602 -15.781 -12.438 1 97.88 77 LYS B N 1
ATOM 2944 C CA . LYS B 1 77 ? 12.367 -17 -12.227 1 97.88 77 LYS B CA 1
ATOM 2945 C C . LYS B 1 77 ? 11.484 -18.234 -12.43 1 97.88 77 LYS B C 1
ATOM 2947 O O . LYS B 1 77 ? 11.898 -19.203 -13.086 1 97.88 77 LYS B O 1
ATOM 2952 N N . SER B 1 78 ? 10.336 -18.234 -11.836 1 97.19 78 SER B N 1
ATOM 2953 C CA . SER B 1 78 ? 9.398 -19.344 -11.953 1 97.19 78 SER B CA 1
ATOM 2954 C C . SER B 1 78 ? 8.969 -19.547 -13.406 1 97.19 78 SER B C 1
ATOM 2956 O O . SER B 1 78 ? 8.852 -20.688 -13.867 1 97.19 78 SER B O 1
ATOM 2958 N N . GLY B 1 79 ? 8.695 -18.406 -14.086 1 97.12 79 GLY B N 1
ATOM 2959 C CA . GLY B 1 79 ? 8.375 -18.5 -15.5 1 97.12 79 GLY B CA 1
ATOM 2960 C C . GLY B 1 79 ? 9.469 -19.156 -16.312 1 97.12 79 GLY B C 1
ATOM 2961 O O . GLY B 1 79 ? 9.195 -20 -17.172 1 97.12 79 GLY B O 1
ATOM 2962 N N . ASN B 1 80 ? 10.68 -18.812 -16.047 1 96 80 ASN B N 1
ATOM 2963 C CA . ASN B 1 80 ? 11.82 -19.406 -16.75 1 96 80 ASN B CA 1
ATOM 2964 C C . ASN B 1 80 ? 11.969 -20.891 -16.422 1 96 80 ASN B C 1
ATOM 2966 O O . ASN B 1 80 ? 12.305 -21.688 -17.281 1 96 80 ASN B O 1
ATOM 2970 N N . THR B 1 81 ? 11.75 -21.203 -15.195 1 94.5 81 THR B N 1
ATOM 2971 C CA . THR B 1 81 ? 11.789 -22.609 -14.781 1 94.5 81 THR B CA 1
ATOM 2972 C C . THR B 1 81 ? 10.742 -23.422 -15.539 1 94.5 81 THR B C 1
ATOM 2974 O O . THR B 1 81 ? 11.047 -24.484 -16.078 1 94.5 81 THR B O 1
ATOM 2977 N N . LEU B 1 82 ? 9.539 -22.953 -15.648 1 94.12 82 LEU B N 1
ATOM 2978 C CA . LEU B 1 82 ? 8.453 -23.641 -16.328 1 94.12 82 LEU B CA 1
ATOM 2979 C C . LEU B 1 82 ? 8.734 -23.766 -17.828 1 94.12 82 LEU B C 1
ATOM 2981 O O . LEU B 1 82 ? 8.398 -24.781 -18.438 1 94.12 82 LEU B O 1
ATOM 2985 N N . ALA B 1 83 ? 9.32 -22.734 -18.375 1 91.5 83 ALA B N 1
ATOM 2986 C CA . ALA B 1 83 ? 9.656 -22.734 -19.797 1 91.5 83 ALA B CA 1
ATOM 2987 C C . ALA B 1 83 ? 10.617 -23.875 -20.125 1 91.5 83 ALA B C 1
ATOM 2989 O O . ALA B 1 83 ? 10.578 -24.422 -21.219 1 91.5 83 ALA B O 1
ATOM 2990 N N . GLY B 1 84 ? 11.414 -24.266 -19.156 1 86.56 84 GLY B N 1
ATOM 2991 C CA . GLY B 1 84 ? 12.367 -25.344 -19.344 1 86.56 84 GLY B CA 1
ATOM 2992 C C . GLY B 1 84 ? 11.742 -26.719 -19.203 1 86.56 84 GLY B C 1
ATOM 2993 O O . GLY B 1 84 ? 12.305 -27.719 -19.672 1 86.56 84 GLY B O 1
ATOM 2994 N N . THR B 1 85 ? 10.656 -26.812 -18.516 1 83.81 85 THR B N 1
ATOM 2995 C CA . THR B 1 85 ? 10.016 -28.109 -18.266 1 83.81 85 THR B CA 1
ATOM 2996 C C . THR B 1 85 ? 8.953 -28.391 -19.328 1 83.81 85 THR B C 1
ATOM 2998 O O . THR B 1 85 ? 8.648 -29.547 -19.609 1 83.81 85 THR B O 1
ATOM 3001 N N . ASN B 1 86 ? 8.227 -27.469 -19.625 1 69.94 86 ASN B N 1
ATOM 3002 C CA . ASN B 1 86 ? 7.125 -27.547 -20.578 1 69.94 86 ASN B CA 1
ATOM 3003 C C . ASN B 1 86 ? 7.328 -26.609 -21.766 1 69.94 86 ASN B C 1
ATOM 3005 O O . ASN B 1 86 ? 7.004 -25.422 -21.672 1 69.94 86 ASN B O 1
ATOM 3009 N N . ASP B 1 87 ? 7.965 -27.203 -22.688 1 63.88 87 ASP B N 1
ATOM 3010 C CA . ASP B 1 87 ? 8.305 -26.391 -23.859 1 63.88 87 ASP B CA 1
ATOM 3011 C C . ASP B 1 87 ? 7.074 -25.672 -24.406 1 63.88 87 ASP B C 1
ATOM 3013 O O . ASP B 1 87 ? 6.125 -26.312 -24.859 1 63.88 87 ASP B O 1
ATOM 3017 N N . GLY B 1 88 ? 6.965 -24.297 -24.156 1 75.81 88 GLY B N 1
ATOM 3018 C CA . GLY B 1 88 ? 5.984 -23.453 -24.828 1 75.81 88 GLY B CA 1
ATOM 3019 C C . GLY B 1 88 ? 4.801 -23.109 -23.938 1 75.81 88 GLY B C 1
ATOM 3020 O O . GLY B 1 88 ? 3.686 -22.922 -24.422 1 75.81 88 GLY B O 1
ATOM 3021 N N . SER B 1 89 ? 4.922 -23.297 -22.734 1 87.19 89 SER B N 1
ATOM 3022 C CA . SER B 1 89 ? 3.799 -22.984 -21.859 1 87.19 89 SER B CA 1
ATOM 3023 C C . SER B 1 89 ? 3.457 -21.5 -21.906 1 87.19 89 SER B C 1
ATOM 3025 O O . SER B 1 89 ? 4.312 -20.656 -21.641 1 87.19 89 SER B O 1
ATOM 3027 N N . ALA B 1 90 ? 2.23 -21.156 -22.359 1 93.88 90 ALA B N 1
ATOM 3028 C CA . ALA B 1 90 ? 1.74 -19.781 -22.344 1 93.88 90 ALA B CA 1
ATOM 3029 C C . ALA B 1 90 ? 1.734 -19.234 -20.922 1 93.88 90 ALA B C 1
ATOM 3031 O O . ALA B 1 90 ? 1.943 -18.031 -20.703 1 93.88 90 ALA B O 1
ATOM 3032 N N . TYR B 1 91 ? 1.595 -20.141 -20.016 1 96.19 91 TYR B N 1
ATOM 3033 C CA . TYR B 1 91 ? 1.583 -19.734 -18.625 1 96.19 91 TYR B CA 1
ATOM 3034 C C . TYR B 1 91 ? 2.961 -19.266 -18.172 1 96.19 91 TYR B C 1
ATOM 3036 O O . TYR B 1 91 ? 3.08 -18.281 -17.438 1 96.19 91 TYR B O 1
ATOM 3044 N N . ALA B 1 92 ? 3.986 -19.953 -18.578 1 96.44 92 ALA B N 1
ATOM 3045 C CA . ALA B 1 92 ? 5.352 -19.531 -18.266 1 96.44 92 ALA B CA 1
ATOM 3046 C C . ALA B 1 92 ? 5.613 -18.109 -18.734 1 96.44 92 ALA B C 1
ATOM 3048 O O . ALA B 1 92 ? 6.125 -17.281 -17.969 1 96.44 92 ALA B O 1
ATOM 3049 N N . SER B 1 93 ? 5.25 -17.828 -19.953 1 96.88 93 SER B N 1
ATOM 3050 C CA . SER B 1 93 ? 5.438 -16.484 -20.5 1 96.88 93 SER B CA 1
ATOM 3051 C C . SER B 1 93 ? 4.578 -15.461 -19.781 1 96.88 93 SER B C 1
ATOM 3053 O O . SER B 1 93 ? 4.98 -14.305 -19.625 1 96.88 93 SER B O 1
ATOM 3055 N N . ALA B 1 94 ? 3.387 -15.844 -19.391 1 98.38 94 ALA B N 1
ATOM 3056 C CA . ALA B 1 94 ? 2.512 -14.961 -18.625 1 98.38 94 ALA B CA 1
ATOM 3057 C C . ALA B 1 94 ? 3.15 -14.578 -17.297 1 98.38 94 ALA B C 1
ATOM 3059 O O . ALA B 1 94 ? 3.084 -13.414 -16.875 1 98.38 94 ALA B O 1
ATOM 3060 N N . LEU B 1 95 ? 3.77 -15.547 -16.656 1 98.25 95 LEU B N 1
ATOM 3061 C CA . LEU B 1 95 ? 4.441 -15.273 -15.391 1 98.25 95 LEU B CA 1
ATOM 3062 C C . LEU B 1 95 ? 5.574 -14.273 -15.586 1 98.25 95 LEU B C 1
ATOM 3064 O O . LEU B 1 95 ? 5.754 -13.367 -14.766 1 98.25 95 LEU B O 1
ATOM 3068 N N . ILE B 1 96 ? 6.309 -14.438 -16.625 1 98.25 96 ILE B N 1
ATOM 3069 C CA . ILE B 1 96 ? 7.418 -13.531 -16.922 1 98.25 96 ILE B CA 1
ATOM 3070 C C . ILE B 1 96 ? 6.887 -12.125 -17.172 1 98.25 96 ILE B C 1
ATOM 3072 O O . ILE B 1 96 ? 7.414 -11.148 -16.641 1 98.25 96 ILE B O 1
ATOM 3076 N N . ALA B 1 97 ? 5.82 -12.023 -17.922 1 98.44 97 ALA B N 1
ATOM 3077 C CA . ALA B 1 97 ? 5.215 -10.727 -18.203 1 98.44 97 ALA B CA 1
ATOM 3078 C C . ALA B 1 97 ? 4.719 -10.062 -16.922 1 98.44 97 ALA B C 1
ATOM 3080 O O . ALA B 1 97 ? 4.949 -8.867 -16.703 1 98.44 97 ALA B O 1
ATOM 3081 N N . MET B 1 98 ? 4.062 -10.797 -16.125 1 98.62 98 MET B N 1
ATOM 3082 C CA . MET B 1 98 ? 3.572 -10.289 -14.852 1 98.62 98 MET B CA 1
ATOM 3083 C C . MET B 1 98 ? 4.73 -9.844 -13.961 1 98.62 98 MET B C 1
ATOM 3085 O O . MET B 1 98 ? 4.652 -8.805 -13.312 1 98.62 98 MET B O 1
ATOM 3089 N N . GLY B 1 99 ? 5.711 -10.734 -13.922 1 98.62 99 GLY B N 1
ATOM 3090 C CA . GLY B 1 99 ? 6.875 -10.383 -13.117 1 98.62 99 GLY B CA 1
ATOM 3091 C C . GLY B 1 99 ? 7.523 -9.078 -13.539 1 98.62 99 GLY B C 1
ATOM 3092 O O . GLY B 1 99 ? 7.875 -8.258 -12.695 1 98.62 99 GLY B O 1
ATOM 3093 N N . GLU B 1 100 ? 7.734 -8.906 -14.781 1 98.62 100 GLU B N 1
ATOM 3094 C CA . GLU B 1 100 ? 8.336 -7.676 -15.305 1 98.62 100 GLU B CA 1
ATOM 3095 C C . GLU B 1 100 ? 7.465 -6.465 -14.984 1 98.62 100 GLU B C 1
ATOM 3097 O O . GLU B 1 100 ? 7.98 -5.391 -14.664 1 98.62 100 GLU B O 1
ATOM 3102 N N . MET B 1 101 ? 6.188 -6.66 -15.117 1 98.75 101 MET B N 1
ATOM 3103 C CA . MET B 1 101 ? 5.254 -5.598 -14.766 1 98.75 101 MET B CA 1
ATOM 3104 C C . MET B 1 101 ? 5.422 -5.195 -13.305 1 98.75 101 MET B C 1
ATOM 3106 O O . MET B 1 101 ? 5.531 -4.008 -12.992 1 98.75 101 MET B O 1
ATOM 3110 N N . LEU B 1 102 ? 5.488 -6.145 -12.414 1 98.25 102 LEU B N 1
ATOM 3111 C CA . LEU B 1 102 ? 5.617 -5.863 -10.992 1 98.25 102 LEU B CA 1
ATOM 3112 C C . LEU B 1 102 ? 6.938 -5.16 -10.688 1 98.25 102 LEU B C 1
ATOM 3114 O O . LEU B 1 102 ? 6.984 -4.25 -9.859 1 98.25 102 LEU B O 1
ATOM 3118 N N . LYS B 1 103 ? 7.988 -5.617 -11.344 1 97.75 103 LYS B N 1
ATOM 3119 C CA . LYS B 1 103 ? 9.281 -4.969 -11.148 1 97.75 103 LYS B CA 1
ATOM 3120 C C . LYS B 1 103 ? 9.219 -3.496 -11.547 1 97.75 103 LYS B C 1
ATOM 3122 O O . LYS B 1 103 ? 9.758 -2.637 -10.844 1 97.75 103 LYS B O 1
ATOM 3127 N N . GLU B 1 104 ? 8.633 -3.24 -12.625 1 98.44 104 GLU B N 1
ATOM 3128 C CA . GLU B 1 104 ? 8.523 -1.866 -13.109 1 98.44 104 GLU B CA 1
ATOM 3129 C C . GLU B 1 104 ? 7.691 -1.012 -12.156 1 98.44 104 GLU B C 1
ATOM 3131 O O . GLU B 1 104 ? 8.07 0.112 -11.828 1 98.44 104 GLU B O 1
ATOM 3136 N N . ILE B 1 105 ? 6.543 -1.529 -11.758 1 98.06 105 ILE B N 1
ATOM 3137 C CA . ILE B 1 105 ? 5.684 -0.805 -10.82 1 98.06 105 ILE B CA 1
ATOM 3138 C C . ILE B 1 105 ? 6.43 -0.569 -9.508 1 98.06 105 ILE B C 1
ATOM 3140 O O . ILE B 1 105 ? 6.355 0.519 -8.938 1 98.06 105 ILE B O 1
ATOM 3144 N N . GLY B 1 106 ? 7.125 -1.643 -9.039 1 95.62 106 GLY B N 1
ATOM 3145 C CA . GLY B 1 106 ? 7.895 -1.509 -7.812 1 95.62 106 GLY B CA 1
ATOM 3146 C C . GLY B 1 106 ? 8.953 -0.422 -7.883 1 95.62 106 GLY B C 1
ATOM 3147 O O . GLY B 1 106 ? 9.148 0.322 -6.918 1 95.62 106 GLY B O 1
ATOM 3148 N N . GLU B 1 107 ? 9.648 -0.349 -8.984 1 95.81 107 GLU B N 1
ATOM 3149 C CA . GLU B 1 107 ? 10.656 0.691 -9.188 1 95.81 107 GLU B CA 1
ATOM 3150 C C . GLU B 1 107 ? 10.023 2.08 -9.164 1 95.81 107 GLU B C 1
ATOM 3152 O O . GLU B 1 107 ? 10.562 3 -8.539 1 95.81 107 GLU B O 1
ATOM 3157 N N . GLN B 1 108 ? 8.898 2.256 -9.852 1 96.38 108 GLN B N 1
ATOM 3158 C CA . GLN B 1 108 ? 8.195 3.533 -9.852 1 96.38 108 GLN B CA 1
ATOM 3159 C C . GLN B 1 108 ? 7.727 3.902 -8.445 1 96.38 108 GLN B C 1
ATOM 3161 O O . GLN B 1 108 ? 7.766 5.074 -8.062 1 96.38 108 GLN B O 1
ATOM 3166 N N . HIS B 1 109 ? 7.266 2.932 -7.73 1 94.25 109 HIS B N 1
ATOM 3167 C CA . HIS B 1 109 ? 6.84 3.141 -6.348 1 94.25 109 HIS B CA 1
ATOM 3168 C C . HIS B 1 109 ? 7.984 3.688 -5.5 1 94.25 109 HIS B C 1
ATOM 3170 O O . HIS B 1 109 ? 7.805 4.66 -4.762 1 94.25 109 HIS B O 1
ATOM 3176 N N . ARG B 1 110 ? 9.164 3.121 -5.637 1 91.75 110 ARG B N 1
ATOM 3177 C CA . ARG B 1 110 ? 10.328 3.57 -4.883 1 91.75 110 ARG B CA 1
ATOM 3178 C C . ARG B 1 110 ? 10.695 5.008 -5.238 1 91.75 110 ARG B C 1
ATOM 3180 O O . ARG B 1 110 ? 11.008 5.809 -4.359 1 91.75 110 ARG B O 1
ATOM 3187 N N . GLN B 1 111 ? 10.656 5.258 -6.484 1 94.62 111 GLN B N 1
ATOM 3188 C CA . GLN B 1 111 ? 10.977 6.602 -6.941 1 94.62 111 GLN B CA 1
ATOM 3189 C C . GLN B 1 111 ? 9.992 7.625 -6.391 1 94.62 111 GLN B C 1
ATOM 3191 O O . GLN B 1 111 ? 10.383 8.719 -5.977 1 94.62 111 GLN B O 1
ATOM 3196 N N . THR B 1 112 ? 8.727 7.266 -6.449 1 96.25 112 THR B N 1
ATOM 3197 C CA . THR B 1 112 ? 7.691 8.156 -5.938 1 96.25 112 THR B CA 1
ATOM 3198 C C . THR B 1 112 ? 7.863 8.375 -4.438 1 96.25 112 THR B C 1
ATOM 3200 O O . THR B 1 112 ? 7.707 9.5 -3.947 1 96.25 112 THR B O 1
ATOM 3203 N N . ASP B 1 113 ? 8.164 7.312 -3.715 1 93.56 113 ASP B N 1
ATOM 3204 C CA . ASP B 1 113 ? 8.414 7.434 -2.281 1 93.56 113 ASP B CA 1
ATOM 3205 C C . ASP B 1 113 ? 9.547 8.422 -2.002 1 93.56 113 ASP B C 1
ATOM 3207 O O . ASP B 1 113 ? 9.461 9.219 -1.065 1 93.56 113 ASP B O 1
ATOM 3211 N N . ALA B 1 114 ? 10.594 8.312 -2.797 1 94.38 114 ALA B N 1
ATOM 3212 C CA . ALA B 1 114 ? 11.727 9.234 -2.641 1 94.38 114 ALA B CA 1
ATOM 3213 C C . ALA B 1 114 ? 11.289 10.68 -2.867 1 94.38 114 ALA B C 1
ATOM 3215 O O . ALA B 1 114 ? 11.695 11.578 -2.125 1 94.38 114 ALA B O 1
ATOM 3216 N N . THR B 1 115 ? 10.5 10.891 -3.85 1 97 115 THR B N 1
ATOM 3217 C CA . THR B 1 115 ? 9.992 12.219 -4.16 1 97 115 THR B CA 1
ATOM 3218 C C . THR B 1 115 ? 9.125 12.75 -3.018 1 97 115 THR B C 1
ATOM 3220 O O . THR B 1 115 ? 9.25 13.914 -2.623 1 97 115 THR B O 1
ATOM 3223 N N . ILE B 1 116 ? 8.242 11.953 -2.471 1 97.25 116 ILE B N 1
ATOM 3224 C CA . ILE B 1 116 ? 7.348 12.336 -1.383 1 97.25 116 ILE B CA 1
ATOM 3225 C C . ILE B 1 116 ? 8.164 12.672 -0.139 1 97.25 116 ILE B C 1
ATOM 3227 O O . ILE B 1 116 ? 7.867 13.641 0.561 1 97.25 116 ILE B O 1
ATOM 3231 N N . ASP B 1 117 ? 9.141 11.844 0.108 1 96.5 117 ASP B N 1
ATOM 3232 C CA . ASP B 1 117 ? 10.008 12.125 1.247 1 96.5 117 ASP B CA 1
ATOM 3233 C C . ASP B 1 117 ? 10.633 13.516 1.13 1 96.5 117 ASP B C 1
ATOM 3235 O O . ASP B 1 117 ? 10.555 14.32 2.064 1 96.5 117 ASP B O 1
ATOM 3239 N N . GLU B 1 118 ? 11.133 13.82 -0.003 1 96.81 118 GLU B N 1
ATOM 3240 C CA . GLU B 1 118 ? 11.883 15.055 -0.233 1 96.81 118 GLU B CA 1
ATOM 3241 C C . GLU B 1 118 ? 10.945 16.266 -0.273 1 96.81 118 GLU B C 1
ATOM 3243 O O . GLU B 1 118 ? 11.234 17.297 0.338 1 96.81 118 GLU B O 1
ATOM 3248 N N . ARG B 1 119 ? 9.812 16.125 -0.907 1 97.31 119 ARG B N 1
ATOM 3249 C CA . ARG B 1 119 ? 9.008 17.297 -1.246 1 97.31 119 ARG B CA 1
ATOM 3250 C C . ARG B 1 119 ? 7.855 17.469 -0.265 1 97.31 119 ARG B C 1
ATOM 3252 O O . ARG B 1 119 ? 7.203 18.516 -0.253 1 97.31 119 ARG B O 1
ATOM 3259 N N . THR B 1 120 ? 7.586 16.5 0.5 1 97.81 120 THR B N 1
ATOM 3260 C CA . THR B 1 120 ? 6.434 16.578 1.393 1 97.81 120 THR B CA 1
ATOM 3261 C C . THR B 1 120 ? 6.855 16.312 2.838 1 97.81 120 THR B C 1
ATOM 3263 O O . THR B 1 120 ? 6.762 17.203 3.684 1 97.81 120 THR B O 1
ATOM 3266 N N . ILE B 1 121 ? 7.477 15.195 3.137 1 97.25 121 ILE B N 1
ATOM 3267 C CA . ILE B 1 121 ? 7.746 14.758 4.5 1 97.25 121 ILE B CA 1
ATOM 3268 C C . ILE B 1 121 ? 8.789 15.672 5.137 1 97.25 121 ILE B C 1
ATOM 3270 O O . ILE B 1 121 ? 8.594 16.172 6.25 1 97.25 121 ILE B O 1
ATOM 3274 N N . GLN B 1 122 ? 9.859 15.922 4.434 1 97.56 122 GLN B N 1
ATOM 3275 C CA . GLN B 1 122 ? 10.93 16.734 5.012 1 97.56 122 GLN B CA 1
ATOM 3276 C C . GLN B 1 122 ? 10.453 18.156 5.301 1 97.56 122 GLN B C 1
ATOM 3278 O O . GLN B 1 122 ? 10.68 18.688 6.387 1 97.56 122 GLN B O 1
ATOM 3283 N N . PRO B 1 123 ? 9.797 18.75 4.363 1 97 123 PRO B N 1
ATOM 3284 C CA . PRO B 1 123 ? 9.242 20.078 4.668 1 97 123 PRO B CA 1
ATOM 3285 C C . PRO B 1 123 ? 8.281 20.047 5.855 1 97 123 PRO B C 1
ATOM 3287 O O . PRO B 1 123 ? 8.281 20.984 6.672 1 97 123 PRO B O 1
ATOM 3290 N N . MET B 1 124 ? 7.492 19.062 6.008 1 96.31 124 MET B N 1
ATOM 3291 C CA . MET B 1 124 ? 6.582 18.922 7.145 1 96.31 124 MET B CA 1
ATOM 3292 C C . MET B 1 124 ? 7.359 18.797 8.445 1 96.31 124 MET B C 1
ATOM 3294 O O . MET B 1 124 ? 6.973 19.359 9.469 1 96.31 124 MET B O 1
ATOM 3298 N N . LYS B 1 125 ? 8.414 18.078 8.375 1 95.88 125 LYS B N 1
ATOM 3299 C CA . LYS B 1 125 ? 9.266 17.938 9.555 1 95.88 125 LYS B CA 1
ATOM 3300 C C . LYS B 1 125 ? 9.891 19.281 9.938 1 95.88 125 LYS B C 1
ATOM 3302 O O . LYS B 1 125 ? 10.055 19.578 11.117 1 95.88 125 LYS B O 1
ATOM 3307 N N . HIS B 1 126 ? 10.258 20.031 8.953 1 95.25 126 HIS B N 1
ATOM 3308 C CA . HIS B 1 126 ? 10.773 21.375 9.211 1 95.25 126 HIS B CA 1
ATOM 3309 C C . HIS B 1 126 ? 9.734 22.219 9.938 1 95.25 126 HIS B C 1
ATOM 3311 O O . HIS B 1 126 ? 10.07 22.953 10.875 1 95.25 126 HIS B O 1
ATOM 3317 N N . PHE B 1 127 ? 8.531 22.172 9.5 1 94.19 127 PHE B N 1
ATOM 3318 C CA . PHE B 1 127 ? 7.445 22.844 10.188 1 94.19 127 PHE B CA 1
ATOM 3319 C C . PHE B 1 127 ? 7.363 22.406 11.641 1 94.19 127 PHE B C 1
ATOM 3321 O O . PHE B 1 127 ? 7.223 23.234 12.547 1 94.19 127 PHE B O 1
ATOM 3328 N N . LEU B 1 128 ? 7.457 21.141 11.891 1 94.75 128 LEU B N 1
ATOM 3329 C CA . LEU B 1 128 ? 7.359 20.609 13.25 1 94.75 128 LEU B CA 1
ATOM 3330 C C . LEU B 1 128 ? 8.516 21.109 14.109 1 94.75 128 LEU B C 1
ATOM 3332 O O . LEU B 1 128 ? 8.336 21.375 15.297 1 94.75 128 LEU B O 1
ATOM 3336 N N . ASP B 1 129 ? 9.617 21.266 13.508 1 93.25 129 ASP B N 1
ATOM 3337 C CA . ASP B 1 129 ? 10.758 21.828 14.219 1 93.25 129 ASP B CA 1
ATOM 3338 C C . ASP B 1 129 ? 10.492 23.281 14.625 1 93.25 129 ASP B C 1
ATOM 3340 O O . ASP B 1 129 ? 10.773 23.688 15.75 1 93.25 129 ASP B O 1
ATOM 3344 N N . THR B 1 130 ? 9.969 24 13.672 1 92.06 130 THR B N 1
ATOM 3345 C CA . THR B 1 130 ? 9.625 25.391 13.945 1 92.06 130 THR B CA 1
ATOM 3346 C C . THR B 1 130 ? 8.602 25.484 15.078 1 92.06 130 THR B C 1
ATOM 3348 O O . THR B 1 130 ? 8.727 26.328 15.961 1 92.06 130 THR B O 1
ATOM 3351 N N . LYS B 1 131 ? 7.652 24.641 15 1 91.75 131 LYS B N 1
ATOM 3352 C CA . LYS B 1 131 ? 6.645 24.609 16.047 1 91.75 131 LYS B CA 1
ATOM 3353 C C . LYS B 1 131 ? 7.266 24.25 17.391 1 91.75 131 LYS B C 1
ATOM 3355 O O . LYS B 1 131 ? 6.859 24.766 18.438 1 91.75 131 LYS B O 1
ATOM 3360 N N . HIS B 1 132 ? 8.203 23.406 17.375 1 90.31 132 HIS B N 1
ATOM 3361 C CA . HIS B 1 132 ? 8.914 23.047 18.594 1 90.31 132 HIS B CA 1
ATOM 3362 C C . HIS B 1 132 ? 9.641 24.25 19.188 1 90.31 132 HIS B C 1
ATOM 3364 O O . HIS B 1 132 ? 9.609 24.453 20.406 1 90.31 132 HIS B O 1
ATOM 3370 N N . ASP B 1 133 ? 10.117 25.062 18.344 1 87.75 133 ASP B N 1
ATOM 3371 C CA . ASP B 1 133 ? 10.789 26.281 18.797 1 87.75 133 ASP B CA 1
ATOM 3372 C C . ASP B 1 133 ? 9.797 27.25 19.422 1 87.75 133 ASP B C 1
ATOM 3374 O O . ASP B 1 133 ? 10.117 27.922 20.406 1 87.75 133 ASP B O 1
ATOM 3378 N N . ILE B 1 134 ? 8.656 27.266 18.828 1 92.81 134 ILE B N 1
ATOM 3379 C CA . ILE B 1 134 ? 7.621 28.156 19.344 1 92.81 134 ILE B CA 1
ATOM 3380 C C . ILE B 1 134 ? 7.199 27.719 20.734 1 92.81 134 ILE B C 1
ATOM 3382 O O . ILE B 1 134 ? 6.754 28.531 21.547 1 92.81 134 ILE B O 1
ATOM 3386 N N . ASN B 1 135 ? 7.43 26.484 21.031 1 90.44 135 ASN B N 1
ATOM 3387 C CA . ASN B 1 135 ? 7.094 25.969 22.359 1 90.44 135 ASN B CA 1
ATOM 3388 C C . ASN B 1 135 ? 7.941 26.641 23.438 1 90.44 135 ASN B C 1
ATOM 3390 O O . ASN B 1 135 ? 7.52 26.734 24.594 1 90.44 135 ASN B O 1
ATOM 3394 N N . GLN B 1 136 ? 9.086 27.172 23.094 1 89.75 136 GLN B N 1
ATOM 3395 C CA . GLN B 1 136 ? 9.891 27.922 24.062 1 89.75 136 GLN B CA 1
ATOM 3396 C C . GLN B 1 136 ? 9.188 29.203 24.484 1 89.75 136 GLN B C 1
ATOM 3398 O O . GLN B 1 136 ? 9.234 29.578 25.656 1 89.75 136 GLN B O 1
ATOM 3403 N N . PHE B 1 137 ? 8.57 29.812 23.516 1 90.88 137 PHE B N 1
ATOM 3404 C CA . PHE B 1 137 ? 7.797 31.016 23.844 1 90.88 137 PHE B CA 1
ATOM 3405 C C . PHE B 1 137 ? 6.602 30.672 24.719 1 90.88 137 PHE B C 1
ATOM 3407 O O . PHE B 1 137 ? 6.25 31.422 25.625 1 90.88 137 PHE B O 1
ATOM 3414 N N . LYS B 1 138 ? 6.031 29.562 24.406 1 93 138 LYS B N 1
ATOM 3415 C CA . LYS B 1 138 ? 4.926 29.094 25.234 1 93 138 LYS B CA 1
ATOM 3416 C C . LYS B 1 138 ? 5.359 28.906 26.688 1 93 138 LYS B C 1
ATOM 3418 O O . LYS B 1 138 ? 4.711 29.406 27.609 1 93 138 LYS B O 1
ATOM 3423 N N . LYS B 1 139 ? 6.434 28.203 26.891 1 92.12 139 LYS B N 1
ATOM 3424 C CA . LYS B 1 139 ? 6.945 27.938 28.234 1 92.12 139 LYS B CA 1
ATOM 3425 C C . LYS B 1 139 ? 7.285 29.234 28.953 1 92.12 139 LYS B C 1
ATOM 3427 O O . LYS B 1 139 ? 6.969 29.406 30.141 1 92.12 139 LYS B O 1
ATOM 3432 N N . ARG B 1 140 ? 7.91 30.094 28.281 1 90.31 140 ARG B N 1
ATOM 3433 C CA . ARG B 1 140 ? 8.25 31.391 28.844 1 90.31 140 ARG B CA 1
ATOM 3434 C C . ARG B 1 140 ? 7 32.156 29.281 1 90.31 140 ARG B C 1
ATOM 3436 O O . ARG B 1 140 ? 6.957 32.719 30.375 1 90.31 140 ARG B O 1
ATOM 3443 N N . SER B 1 141 ? 6.078 32.188 28.406 1 92.06 141 SER B N 1
ATOM 3444 C CA . SER B 1 141 ? 4.828 32.844 28.719 1 92.06 141 SER B CA 1
ATOM 3445 C C . SER B 1 141 ? 4.152 32.25 29.953 1 92.06 141 SER B C 1
ATOM 3447 O O . SER B 1 141 ? 3.621 33 30.781 1 92.06 141 SER B O 1
ATOM 3449 N N . GLU B 1 142 ? 4.203 30.984 30.047 1 93.31 142 GLU B N 1
ATOM 3450 C CA . GLU B 1 142 ? 3.605 30.297 31.188 1 93.31 142 GLU B CA 1
ATOM 3451 C C . GLU B 1 142 ? 4.355 30.609 32.469 1 93.31 142 GLU B C 1
ATOM 3453 O O . GLU B 1 142 ? 3.738 30.844 33.531 1 93.31 142 GLU B O 1
ATOM 3458 N N . ASN B 1 143 ? 5.637 30.641 32.406 1 89.81 143 ASN B N 1
ATOM 3459 C CA . ASN B 1 143 ? 6.441 31 33.562 1 89.81 143 ASN B CA 1
ATOM 3460 C C . ASN B 1 143 ? 6.164 32.406 34.031 1 89.81 143 ASN B C 1
ATOM 3462 O O . ASN B 1 143 ? 6.023 32.656 35.219 1 89.81 143 ASN B O 1
ATOM 3466 N N . CYS B 1 144 ? 6.129 33.344 33.094 1 91 144 CYS B N 1
ATOM 3467 C CA . CYS B 1 144 ? 5.832 34.719 33.406 1 91 144 CYS B CA 1
ATOM 3468 C C . CYS B 1 144 ? 4.441 34.844 34 1 91 144 CYS B C 1
ATOM 3470 O O . CYS B 1 144 ? 4.23 35.656 34.906 1 91 144 CYS B O 1
ATOM 3472 N N . ARG B 1 145 ? 3.572 34.062 33.5 1 93.88 145 ARG B N 1
ATOM 3473 C CA . ARG B 1 145 ? 2.219 34.062 34.031 1 93.88 145 ARG B CA 1
ATOM 3474 C C . ARG B 1 145 ? 2.219 33.625 35.5 1 93.88 145 ARG B C 1
ATOM 3476 O O . ARG B 1 145 ? 1.572 34.25 36.344 1 93.88 145 ARG B O 1
ATOM 3483 N N . LEU B 1 146 ? 2.92 32.594 35.812 1 92.31 146 LEU B N 1
ATOM 3484 C CA . LEU B 1 146 ? 2.998 32.094 37.188 1 92.31 146 LEU B CA 1
ATOM 3485 C C . LEU B 1 146 ? 3.627 33.125 38.094 1 92.31 146 LEU B C 1
ATOM 3487 O O . LEU B 1 146 ? 3.174 33.312 39.219 1 92.31 146 LEU B O 1
ATOM 3491 N N . ASP B 1 147 ? 4.656 33.812 37.625 1 90.5 147 ASP B N 1
ATOM 3492 C CA . ASP B 1 147 ? 5.301 34.875 38.375 1 90.5 147 ASP B CA 1
ATOM 3493 C C . ASP B 1 147 ? 4.336 36.031 38.656 1 90.5 147 ASP B C 1
ATOM 3495 O O . ASP B 1 147 ? 4.293 36.562 39.781 1 90.5 147 ASP B O 1
ATOM 3499 N N . TYR B 1 148 ? 3.68 36.375 37.625 1 94.31 148 TYR B N 1
ATOM 3500 C CA . TYR B 1 148 ? 2.695 37.438 37.781 1 94.31 148 TYR B CA 1
ATOM 3501 C C . TYR B 1 148 ? 1.631 37.062 38.781 1 94.31 148 TYR B C 1
ATOM 3503 O O . TYR B 1 148 ? 1.269 37.875 39.656 1 94.31 148 TYR B O 1
ATOM 3511 N N . GLU B 1 149 ? 1.167 35.844 38.781 1 93.62 149 GLU B N 1
ATOM 3512 C CA . GLU B 1 149 ? 0.154 35.375 39.719 1 93.62 149 GLU B CA 1
ATOM 3513 C C . GLU B 1 149 ? 0.691 35.375 41.156 1 93.62 149 GLU B C 1
ATOM 3515 O O . GLU B 1 149 ? -0.029 35.719 42.094 1 93.62 149 GLU B O 1
ATOM 3520 N N . ARG B 1 150 ? 1.899 35 41.312 1 93.06 150 ARG B N 1
ATOM 3521 C CA . ARG B 1 150 ? 2.541 35 42.625 1 93.06 150 ARG B CA 1
ATOM 3522 C C . ARG B 1 150 ? 2.629 36.406 43.188 1 93.06 150 ARG B C 1
ATOM 3524 O O . ARG B 1 150 ? 2.279 36.625 44.344 1 93.06 150 ARG B O 1
ATOM 3531 N N . GLU B 1 151 ? 3.062 37.344 42.344 1 91.56 151 GLU B N 1
ATOM 3532 C CA . GLU B 1 151 ? 3.199 38.75 42.781 1 91.56 151 GLU B CA 1
ATOM 3533 C C . GLU B 1 151 ? 1.835 39.375 43.062 1 91.56 151 GLU B C 1
ATOM 3535 O O . GLU B 1 151 ? 1.7 40.219 43.938 1 91.56 151 GLU B O 1
ATOM 3540 N N . LYS B 1 152 ? 0.865 38.938 42.312 1 92.12 152 LYS B N 1
ATOM 3541 C CA . LYS B 1 152 ? -0.496 39.438 42.5 1 92.12 152 LYS B CA 1
ATOM 3542 C C . LYS B 1 152 ? -1.054 39.031 43.844 1 92.12 152 LYS B C 1
ATOM 3544 O O . LYS B 1 152 ? -1.692 39.812 44.531 1 92.12 152 LYS B O 1
ATOM 3549 N N . ARG B 1 153 ? -0.8 37.812 44.219 1 91.69 153 ARG B N 1
ATOM 3550 C CA . ARG B 1 153 ? -1.232 37.312 45.5 1 91.69 153 ARG B CA 1
ATOM 3551 C C . ARG B 1 153 ? -0.528 38.062 46.656 1 91.69 153 ARG B C 1
ATOM 3553 O O . ARG B 1 153 ? -1.144 38.375 47.656 1 91.69 153 ARG B O 1
ATOM 3560 N N . ALA B 1 154 ? 0.766 38.344 46.469 1 91.69 154 ALA B N 1
ATOM 3561 C CA . ALA B 1 154 ? 1.537 39.062 47.469 1 91.69 154 ALA B CA 1
ATOM 3562 C C . ALA B 1 154 ? 1.018 40.5 47.656 1 91.69 154 ALA B C 1
ATOM 3564 O O . ALA B 1 154 ? 0.993 41.031 48.75 1 91.69 154 ALA B O 1
ATOM 3565 N N . ALA B 1 155 ? 0.594 41.156 46.562 1 89.5 155 ALA B N 1
ATOM 3566 C CA . ALA B 1 155 ? 0.115 42.531 46.562 1 89.5 155 ALA B CA 1
ATOM 3567 C C . ALA B 1 155 ? -1.238 42.625 47.281 1 89.5 155 ALA B C 1
ATOM 3569 O O . ALA B 1 155 ? -1.583 43.688 47.812 1 89.5 155 ALA B O 1
ATOM 3570 N N . GLU B 1 156 ? -2.066 41.594 47.219 1 87.44 156 GLU B N 1
ATOM 3571 C CA . GLU B 1 156 ? -3.344 41.562 47.906 1 87.44 156 GLU B CA 1
ATOM 3572 C C . GLU B 1 156 ? -3.145 41.75 49.406 1 87.44 156 GLU B C 1
ATOM 3574 O O . GLU B 1 156 ? -3.994 42.344 50.094 1 87.44 156 GLU B O 1
ATOM 3579 N N . LYS B 1 157 ? -2.021 41.375 49.875 1 88.31 157 LYS B N 1
ATOM 3580 C CA . LYS B 1 157 ? -1.739 41.438 51.312 1 88.31 157 LYS B CA 1
ATOM 3581 C C . LYS B 1 157 ? -0.917 42.688 51.656 1 88.31 157 LYS B C 1
ATOM 3583 O O . LYS B 1 157 ? -1.114 43.312 52.688 1 88.31 157 LYS B O 1
ATOM 3588 N N . LYS B 1 158 ? 0.017 43.062 50.906 1 89.31 158 LYS B N 1
ATOM 3589 C CA . LYS B 1 158 ? 1.028 44.062 51.25 1 89.31 158 LYS B CA 1
ATOM 3590 C C . LYS B 1 158 ? 0.859 45.312 50.438 1 89.31 158 LYS B C 1
ATOM 3592 O O . LYS B 1 158 ? 1.542 46.312 50.656 1 89.31 158 LYS B O 1
ATOM 3597 N N . GLY B 1 159 ? -0.018 45.406 49.438 1 86 159 GLY B N 1
ATOM 3598 C CA . GLY B 1 159 ? -0.216 46.562 48.562 1 86 159 GLY B CA 1
ATOM 3599 C C . GLY B 1 159 ? 0.543 46.438 47.25 1 86 159 GLY B C 1
ATOM 3600 O O . GLY B 1 159 ? 1.413 45.562 47.094 1 86 159 GLY B O 1
ATOM 3601 N N . GLU B 1 160 ? 0.185 47.25 46.219 1 83.69 160 GLU B N 1
ATOM 3602 C CA . GLU B 1 160 ? 0.812 47.219 44.906 1 83.69 160 GLU B CA 1
ATOM 3603 C C . GLU B 1 160 ? 2.303 47.531 45 1 83.69 160 GLU B C 1
ATOM 3605 O O . GLU B 1 160 ? 2.713 48.406 45.781 1 83.69 160 GLU B O 1
ATOM 3610 N N . SER B 1 161 ? 3.09 46.625 44.375 1 87 161 SER B N 1
ATOM 3611 C CA . SER B 1 161 ? 4.543 46.75 44.406 1 87 161 SER B CA 1
ATOM 3612 C C . SER B 1 161 ? 5.113 46.938 43.031 1 87 161 SER B C 1
ATOM 3614 O O . SER B 1 161 ? 4.438 46.656 42.031 1 87 161 SER B O 1
ATOM 3616 N N . GLU B 1 162 ? 6.223 47.531 43 1 86.62 162 GLU B N 1
ATOM 3617 C CA . GLU B 1 162 ? 6.965 47.656 41.75 1 86.62 162 GLU B CA 1
ATOM 3618 C C . GLU B 1 162 ? 7.191 46.281 41.125 1 86.62 162 GLU B C 1
ATOM 3620 O O . GLU B 1 162 ? 7.211 46.125 39.906 1 86.62 162 GLU B O 1
ATOM 3625 N N . ALA B 1 163 ? 7.23 45.281 41.969 1 86.31 163 ALA B N 1
ATOM 3626 C CA . ALA B 1 163 ? 7.438 43.906 41.5 1 86.31 163 ALA B CA 1
ATOM 3627 C C . ALA B 1 163 ? 6.227 43.375 40.719 1 86.31 163 ALA B C 1
ATOM 3629 O O . ALA B 1 163 ? 6.367 42.656 39.75 1 86.31 163 ALA B O 1
ATOM 3630 N N . LEU B 1 164 ? 5.105 43.719 41.094 1 91.94 164 LEU B N 1
ATOM 3631 C CA . LEU B 1 164 ? 3.881 43.344 40.406 1 91.94 164 LEU B CA 1
ATOM 3632 C C . LEU B 1 164 ? 3.795 43.969 39.031 1 91.94 164 LEU B C 1
ATOM 3634 O O . LEU B 1 164 ? 3.412 43.312 38.062 1 91.94 164 LEU B O 1
ATOM 3638 N N . HIS B 1 165 ? 4.156 45.281 39.031 1 90.56 165 HIS B N 1
ATOM 3639 C CA . HIS B 1 165 ? 4.137 46 37.75 1 90.56 165 HIS B CA 1
ATOM 3640 C C . HIS B 1 165 ? 5.117 45.375 36.781 1 90.56 165 HIS B C 1
ATOM 3642 O O . HIS B 1 165 ? 4.793 45.219 35.594 1 90.56 165 HIS B O 1
ATOM 3648 N N . GLN B 1 166 ? 6.273 45 37.312 1 87.5 166 GLN B N 1
ATOM 3649 C CA . GLN B 1 166 ? 7.289 44.375 36.469 1 87.5 166 GLN B CA 1
ATOM 3650 C C . GLN B 1 166 ? 6.84 43 36 1 87.5 166 GLN B C 1
ATOM 3652 O O . GLN B 1 166 ? 7.008 42.656 34.812 1 87.5 166 GLN B O 1
ATOM 3657 N N . ALA B 1 167 ? 6.277 42.219 36.875 1 89.69 167 ALA B N 1
ATOM 3658 C CA . ALA B 1 167 ? 5.805 40.875 36.5 1 89.69 167 ALA B CA 1
ATOM 3659 C C . ALA B 1 167 ? 4.688 40.969 35.469 1 89.69 167 ALA B C 1
ATOM 3661 O O . ALA B 1 167 ? 4.621 40.125 34.562 1 89.69 167 ALA B O 1
ATOM 3662 N N . SER B 1 168 ? 3.807 41.906 35.625 1 91.56 168 SER B N 1
ATOM 3663 C CA . SER B 1 168 ? 2.723 42.094 34.688 1 91.56 168 SER B CA 1
ATOM 3664 C C . SER B 1 168 ? 3.26 42.469 33.281 1 91.56 168 SER B C 1
ATOM 3666 O O . SER B 1 168 ? 2.783 41.938 32.281 1 91.56 168 SER B O 1
ATOM 3668 N N . LYS B 1 169 ? 4.219 43.312 33.312 1 88.06 169 LYS B N 1
ATOM 3669 C CA . LYS B 1 169 ? 4.836 43.719 32.062 1 88.06 169 LYS B CA 1
ATOM 3670 C C . LYS B 1 169 ? 5.5 42.562 31.344 1 88.06 169 LYS B C 1
ATOM 3672 O O . LYS B 1 169 ? 5.336 42.375 30.141 1 88.06 169 LYS B O 1
ATOM 3677 N N . TRP B 1 170 ? 6.188 41.75 32.125 1 91.25 170 TRP B N 1
ATOM 3678 C CA . TRP B 1 170 ? 6.883 40.594 31.547 1 91.25 170 TRP B CA 1
ATOM 3679 C C . TRP B 1 170 ? 5.891 39.562 31 1 91.25 170 TRP B C 1
ATOM 3681 O O . TRP B 1 170 ? 6.137 38.938 29.969 1 91.25 170 TRP B O 1
ATOM 3691 N N . TYR B 1 171 ? 4.84 39.438 31.656 1 92.38 171 TYR B N 1
ATOM 3692 C CA . TYR B 1 171 ? 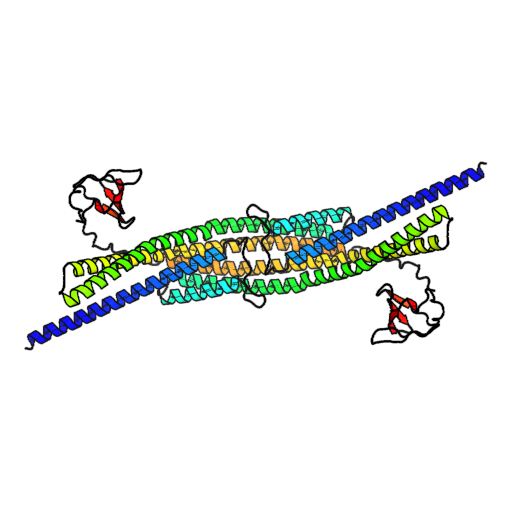3.814 38.5 31.203 1 92.38 171 TYR B CA 1
ATOM 3693 C C . TYR B 1 171 ? 3.207 38.969 29.875 1 92.38 171 TYR B C 1
ATOM 3695 O O . TYR B 1 171 ? 3.074 38.188 28.938 1 92.38 171 TYR B O 1
ATOM 3703 N N . GLU B 1 172 ? 2.883 40.188 29.812 1 89.94 172 GLU B N 1
ATOM 3704 C CA . GLU B 1 172 ? 2.287 40.719 28.594 1 89.94 172 GLU B CA 1
ATOM 3705 C C . GLU B 1 172 ? 3.252 40.625 27.422 1 89.94 172 GLU B C 1
ATOM 3707 O O . GLU B 1 172 ? 2.85 40.25 26.312 1 89.94 172 GLU B O 1
ATOM 3712 N N . GLU B 1 173 ? 4.48 40.875 27.75 1 87.12 173 GLU B N 1
ATOM 3713 C CA . GLU B 1 173 ? 5.496 40.812 26.703 1 87.12 173 GLU B CA 1
ATOM 3714 C C . GLU B 1 173 ? 5.688 39.375 26.219 1 87.12 173 GLU B C 1
ATOM 3716 O O . GLU B 1 173 ? 5.793 39.125 25.016 1 87.12 173 GLU B O 1
ATOM 3721 N N . SER B 1 174 ? 5.781 38.5 27.188 1 90.31 174 SER B N 1
ATOM 3722 C CA . SER B 1 174 ? 5.977 37.094 26.812 1 90.31 174 SER B CA 1
ATOM 3723 C C . SER B 1 174 ? 4.789 36.562 26.031 1 90.31 174 SER B C 1
ATOM 3725 O O . SER B 1 174 ? 4.961 35.781 25.094 1 90.31 174 SER B O 1
ATOM 3727 N N . LYS B 1 175 ? 3.613 36.969 26.422 1 90.81 175 LYS B N 1
ATOM 3728 C CA . LYS B 1 175 ? 2.395 36.562 25.719 1 90.81 175 LYS B CA 1
ATOM 3729 C C . LYS B 1 175 ? 2.389 37.094 24.281 1 90.81 175 LYS B C 1
ATOM 3731 O O . LYS B 1 175 ? 1.998 36.375 23.359 1 90.81 175 LYS B O 1
ATOM 3736 N N . GLU B 1 176 ? 2.814 38.281 24.141 1 88.81 176 GLU B N 1
ATOM 3737 C CA . GLU B 1 176 ? 2.873 38.875 22.812 1 88.81 176 GLU B CA 1
ATOM 3738 C C . GLU B 1 176 ? 3.877 38.156 21.922 1 88.81 176 GLU B C 1
ATOM 3740 O O . GLU B 1 176 ? 3.615 37.938 20.734 1 88.81 176 GLU B O 1
ATOM 3745 N N . GLN B 1 177 ? 4.961 37.812 22.484 1 87.81 177 GLN B N 1
ATOM 3746 C CA . GLN B 1 177 ? 5.969 37.062 21.719 1 87.81 177 GLN B CA 1
ATOM 3747 C C . GLN B 1 177 ? 5.434 35.719 21.25 1 87.81 177 GLN B C 1
ATOM 3749 O O . GLN B 1 177 ? 5.641 35.344 20.094 1 87.81 177 GLN B O 1
ATOM 3754 N N . TYR B 1 178 ? 4.812 35.094 22.172 1 91.44 178 TYR B N 1
ATOM 3755 C CA . TYR B 1 178 ? 4.207 33.812 21.828 1 91.44 178 TYR B CA 1
ATOM 3756 C C . TYR B 1 178 ? 3.158 33.969 20.734 1 91.44 178 TYR B C 1
ATOM 3758 O O . TYR B 1 178 ? 3.156 33.219 19.766 1 91.44 178 TYR B O 1
ATOM 3766 N N . PHE B 1 179 ? 2.332 34.938 20.875 1 90.25 179 PHE B N 1
ATOM 3767 C CA . PHE B 1 179 ? 1.285 35.219 19.891 1 90.25 179 PHE B CA 1
ATOM 3768 C C . PHE B 1 179 ? 1.886 35.5 18.531 1 90.25 179 PHE B C 1
ATOM 3770 O O . PHE B 1 179 ? 1.448 34.938 17.516 1 90.25 179 PHE B O 1
ATOM 3777 N N . ASN B 1 180 ? 2.908 36.344 18.531 1 87 180 ASN B N 1
ATOM 3778 C CA . ASN B 1 180 ? 3.533 36.719 17.266 1 87 180 ASN B CA 1
ATOM 3779 C C . ASN B 1 180 ? 4.164 35.5 16.562 1 87 180 ASN B C 1
ATOM 3781 O O . ASN B 1 180 ? 4.109 35.406 15.344 1 87 180 ASN B O 1
ATOM 3785 N N . ALA B 1 181 ? 4.77 34.688 17.391 1 90.06 181 ALA B N 1
ATOM 3786 C CA . ALA B 1 181 ? 5.375 33.469 16.828 1 90.06 181 ALA B CA 1
ATOM 3787 C C . ALA B 1 181 ? 4.32 32.594 16.172 1 90.06 181 ALA B C 1
ATOM 3789 O O . ALA B 1 181 ? 4.547 32.031 15.102 1 90.06 181 ALA B O 1
ATOM 3790 N N . MET B 1 182 ? 3.146 32.469 16.781 1 89.81 182 MET B N 1
ATOM 3791 C CA . MET B 1 182 ? 2.062 31.641 16.25 1 89.81 182 MET B CA 1
ATOM 3792 C C . MET B 1 182 ? 1.485 32.25 14.984 1 89.81 182 MET B C 1
ATOM 3794 O O . MET B 1 182 ? 1.146 31.547 14.039 1 89.81 182 MET B O 1
ATOM 3798 N N . VAL B 1 183 ? 1.386 33.562 14.984 1 86.5 183 VAL B N 1
ATOM 3799 C CA . VAL B 1 183 ? 0.869 34.25 13.805 1 86.5 183 VAL B CA 1
ATOM 3800 C C . VAL B 1 183 ? 1.828 34.062 12.633 1 86.5 183 VAL B C 1
ATOM 3802 O O . VAL B 1 183 ? 1.396 33.844 11.5 1 86.5 183 VAL B O 1
ATOM 3805 N N . ALA B 1 184 ? 3.131 34.156 12.922 1 85.06 184 ALA B N 1
ATOM 3806 C CA . ALA B 1 184 ? 4.137 33.969 11.883 1 85.06 184 ALA B CA 1
ATOM 3807 C C . ALA B 1 184 ? 4.031 32.562 11.289 1 85.06 184 ALA B C 1
ATOM 3809 O O . ALA B 1 184 ? 4.195 32.375 10.086 1 85.06 184 ALA B O 1
ATOM 3810 N N . LEU B 1 185 ? 3.807 31.672 12.109 1 88.25 185 LEU B N 1
ATOM 3811 C CA . LEU B 1 185 ? 3.637 30.297 11.656 1 88.25 185 LEU B CA 1
ATOM 3812 C C . LEU B 1 185 ? 2.432 30.172 10.727 1 88.25 185 LEU B C 1
ATOM 3814 O O . LEU B 1 185 ? 2.502 29.5 9.703 1 88.25 185 LEU B O 1
ATOM 3818 N N . GLN B 1 186 ? 1.365 30.812 11.062 1 85.56 186 GLN B N 1
ATOM 3819 C CA . GLN B 1 186 ? 0.124 30.766 10.289 1 85.56 186 GLN B CA 1
ATOM 3820 C C . GLN B 1 186 ? 0.294 31.453 8.938 1 85.56 186 GLN B C 1
ATOM 3822 O O . GLN B 1 186 ? -0.348 31.078 7.961 1 85.56 186 GLN B O 1
ATOM 3827 N N . ASP B 1 187 ? 1.2 32.438 8.938 1 84.56 187 ASP B N 1
ATOM 3828 C CA . ASP B 1 187 ? 1.427 33.188 7.707 1 84.56 187 ASP B CA 1
ATOM 3829 C C . ASP B 1 187 ? 2.094 32.312 6.648 1 84.56 187 ASP B C 1
ATOM 3831 O O . ASP B 1 187 ? 2.084 32.656 5.461 1 84.56 187 ASP B O 1
ATOM 3835 N N . GLY B 1 188 ? 2.59 31.172 7.059 1 86.88 188 GLY B N 1
ATOM 3836 C CA . GLY B 1 188 ? 3.23 30.266 6.125 1 86.88 188 GLY B CA 1
ATOM 3837 C C . GLY B 1 188 ? 2.279 29.219 5.559 1 86.88 188 GLY B C 1
ATOM 3838 O O . GLY B 1 188 ? 2.709 28.141 5.133 1 86.88 188 GLY B O 1
ATOM 3839 N N . GLU B 1 189 ? 0.976 29.516 5.547 1 91.12 189 GLU B N 1
ATOM 3840 C CA . GLU B 1 189 ? -0.021 28.531 5.168 1 91.12 189 GLU B CA 1
ATOM 3841 C C . GLU B 1 189 ? 0.121 28.125 3.703 1 91.12 189 GLU B C 1
ATOM 3843 O O . GLU B 1 189 ? -0.148 26.984 3.336 1 91.12 189 GLU B O 1
ATOM 3848 N N . GLU B 1 190 ? 0.551 29.125 2.83 1 93.69 190 GLU B N 1
ATOM 3849 C CA . GLU B 1 190 ? 0.76 28.781 1.429 1 93.69 190 GLU B CA 1
ATOM 3850 C C . GLU B 1 190 ? 1.747 27.625 1.29 1 93.69 190 GLU B C 1
ATOM 3852 O O . GLU B 1 190 ? 1.539 26.719 0.482 1 93.69 190 GLU B O 1
ATOM 3857 N N . GLU B 1 191 ? 2.814 27.688 2.031 1 94.38 191 GLU B N 1
ATOM 3858 C CA . GLU B 1 191 ? 3.82 26.625 1.988 1 94.38 191 GLU B CA 1
ATOM 3859 C C . GLU B 1 191 ? 3.238 25.281 2.443 1 94.38 191 GLU B C 1
ATOM 3861 O O . GLU B 1 191 ? 3.51 24.25 1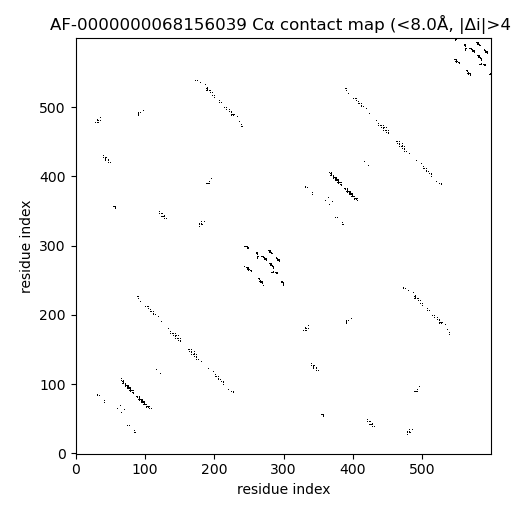.838 1 94.38 191 GLU B O 1
ATOM 3866 N N . GLN B 1 192 ? 2.49 25.328 3.477 1 95.56 192 GLN B N 1
ATOM 3867 C CA . GLN B 1 192 ? 1.877 24.109 3.992 1 95.56 192 GLN B CA 1
ATOM 3868 C C . GLN B 1 192 ? 0.938 23.484 2.963 1 95.56 192 GLN B C 1
ATOM 3870 O O . GLN B 1 192 ? 0.943 22.266 2.766 1 95.56 192 GLN B O 1
ATOM 3875 N N . ILE B 1 193 ? 0.143 24.266 2.299 1 98 193 ILE B N 1
ATOM 3876 C CA . ILE B 1 193 ? -0.767 23.766 1.27 1 98 193 ILE B CA 1
ATOM 3877 C C . ILE B 1 193 ? 0.034 23.219 0.094 1 98 193 ILE B C 1
ATOM 3879 O O . ILE B 1 193 ? -0.332 22.188 -0.486 1 98 193 ILE B O 1
ATOM 3883 N N . SER B 1 194 ? 1.121 23.891 -0.234 1 97.5 194 SER B N 1
ATOM 3884 C CA . SER B 1 194 ? 1.967 23.438 -1.334 1 97.5 194 SER B CA 1
ATOM 3885 C C . SER B 1 194 ? 2.564 22.062 -1.045 1 97.5 194 SER B C 1
ATOM 3887 O O . SER B 1 194 ? 2.756 21.266 -1.959 1 97.5 194 SER B O 1
ATOM 3889 N N . GLN B 1 195 ? 2.877 21.844 0.217 1 97.56 195 GLN B N 1
ATOM 3890 C CA . GLN B 1 195 ? 3.387 20.531 0.593 1 97.56 195 GLN B CA 1
ATOM 3891 C C . GLN B 1 195 ? 2.332 19.453 0.375 1 97.56 195 GLN B C 1
ATOM 3893 O O . GLN B 1 195 ? 2.643 18.359 -0.121 1 97.56 195 GLN B O 1
ATOM 3898 N N . LEU B 1 196 ? 1.082 19.719 0.758 1 98.38 196 LEU B N 1
ATOM 3899 C CA . LEU B 1 196 ? -0.013 18.781 0.488 1 98.38 196 LEU B CA 1
ATOM 3900 C C . LEU B 1 196 ? -0.141 18.516 -1.008 1 98.38 196 LEU B C 1
ATOM 3902 O O . LEU B 1 196 ? -0.289 17.359 -1.426 1 98.38 196 LEU B O 1
ATOM 3906 N N . ARG B 1 197 ? -0.06 19.594 -1.712 1 98.56 197 ARG B N 1
ATOM 3907 C CA . ARG B 1 197 ? -0.193 19.469 -3.16 1 98.56 197 ARG B CA 1
ATOM 3908 C C . ARG B 1 197 ? 0.951 18.641 -3.748 1 98.56 197 ARG B C 1
ATOM 3910 O O . ARG B 1 197 ? 0.748 17.875 -4.68 1 98.56 197 ARG B O 1
ATOM 3917 N N . ALA B 1 198 ? 2.141 18.844 -3.238 1 98.44 198 ALA B N 1
ATOM 3918 C CA . ALA B 1 198 ? 3.291 18.078 -3.715 1 98.44 198 ALA B CA 1
ATOM 3919 C C . ALA B 1 198 ? 3.051 16.578 -3.572 1 98.44 198 ALA B C 1
ATOM 3921 O O . ALA B 1 198 ? 3.389 15.805 -4.469 1 98.44 198 ALA B O 1
ATOM 3922 N N . TYR B 1 199 ? 2.518 16.188 -2.473 1 98.5 199 TYR B N 1
ATOM 3923 C CA . TYR B 1 199 ? 2.16 14.789 -2.27 1 98.5 199 TYR B CA 1
ATOM 3924 C C . TYR B 1 199 ? 1.153 14.32 -3.314 1 98.5 199 TYR B C 1
ATOM 3926 O O . TYR B 1 199 ? 1.331 13.273 -3.934 1 98.5 199 TYR B O 1
ATOM 3934 N N . VAL B 1 200 ? 0.107 15.055 -3.486 1 98.81 200 VAL B N 1
ATOM 3935 C CA . VAL B 1 200 ? -0.981 14.695 -4.391 1 98.81 200 VAL B CA 1
ATOM 3936 C C . VAL B 1 200 ? -0.45 14.578 -5.816 1 98.81 200 VAL B C 1
ATOM 3938 O O . VAL B 1 200 ? -0.79 13.633 -6.535 1 98.81 200 VAL B O 1
ATOM 3941 N N . ASP B 1 201 ? 0.397 15.516 -6.18 1 98.69 201 ASP B N 1
ATOM 3942 C CA . ASP B 1 201 ? 0.969 15.5 -7.523 1 98.69 201 ASP B CA 1
ATOM 3943 C C . ASP B 1 201 ? 1.854 14.273 -7.727 1 98.69 201 ASP B C 1
ATOM 3945 O O . ASP B 1 201 ? 1.81 13.633 -8.781 1 98.69 201 ASP B O 1
ATOM 3949 N N . ALA B 1 202 ? 2.684 13.984 -6.75 1 98.56 202 ALA B N 1
ATOM 3950 C CA . ALA B 1 202 ? 3.539 12.805 -6.836 1 98.56 202 ALA B CA 1
ATOM 3951 C C . ALA B 1 202 ? 2.709 11.531 -6.977 1 98.56 202 ALA B C 1
ATOM 3953 O O . ALA B 1 202 ? 3.031 10.656 -7.785 1 98.56 202 ALA B O 1
ATOM 3954 N N . GLN B 1 203 ? 1.661 11.422 -6.207 1 98.38 203 GLN B N 1
ATOM 3955 C CA . GLN B 1 203 ? 0.773 10.266 -6.285 1 98.38 203 GLN B CA 1
ATOM 3956 C C . GLN B 1 203 ? 0.08 10.195 -7.645 1 98.38 203 GLN B C 1
ATOM 3958 O O . GLN B 1 203 ? -0.068 9.109 -8.219 1 98.38 203 GLN B O 1
ATOM 3963 N N . ALA B 1 204 ? -0.389 11.344 -8.102 1 98.75 204 ALA B N 1
ATOM 3964 C CA . ALA B 1 204 ? -1.045 11.367 -9.406 1 98.75 204 ALA B CA 1
ATOM 3965 C C . ALA B 1 204 ? -0.112 10.859 -10.5 1 98.75 204 ALA B C 1
ATOM 3967 O O . ALA B 1 204 ? -0.524 10.078 -11.359 1 98.75 204 ALA B O 1
ATOM 3968 N N . GLU B 1 205 ? 1.081 11.266 -10.461 1 98.62 205 GLU B N 1
ATOM 3969 C CA . GLU B 1 205 ? 2.066 10.812 -11.438 1 98.62 205 GLU B CA 1
ATOM 3970 C C . GLU B 1 205 ? 2.303 9.312 -11.328 1 98.62 205 GLU B C 1
ATOM 3972 O O . GLU B 1 205 ? 2.371 8.617 -12.344 1 98.62 205 GLU B O 1
ATOM 3977 N N . PHE B 1 206 ? 2.479 8.828 -10.141 1 98.5 206 PHE B N 1
ATOM 3978 C CA . PHE B 1 206 ? 2.676 7.398 -9.906 1 98.5 206 PHE B CA 1
ATOM 3979 C C . PHE B 1 206 ? 1.526 6.59 -10.5 1 98.5 206 PHE B C 1
ATOM 3981 O O . PHE B 1 206 ? 1.752 5.629 -11.234 1 98.5 206 PHE B O 1
ATOM 3988 N N . HIS B 1 207 ? 0.311 6.957 -10.164 1 98.75 207 HIS B N 1
ATOM 3989 C CA . HIS B 1 207 ? -0.858 6.215 -10.625 1 98.75 207 HIS B CA 1
ATOM 3990 C C . HIS B 1 207 ? -0.985 6.273 -12.148 1 98.75 207 HIS B C 1
ATOM 3992 O O . HIS B 1 207 ? -1.407 5.305 -12.781 1 98.75 207 HIS B O 1
ATOM 3998 N N . GLN B 1 208 ? -0.655 7.418 -12.664 1 98.62 208 GLN B N 1
ATOM 3999 C CA . GLN B 1 208 ? -0.692 7.535 -14.117 1 98.62 208 GLN B CA 1
ATOM 4000 C C . GLN B 1 208 ? 0.282 6.562 -14.773 1 98.62 208 GLN B C 1
ATOM 4002 O O . GLN B 1 208 ? -0.065 5.895 -15.75 1 98.62 208 GLN B O 1
ATOM 4007 N N . LYS B 1 209 ? 1.46 6.473 -14.281 1 98.56 209 LYS B N 1
ATOM 4008 C CA . LYS B 1 209 ? 2.451 5.535 -14.797 1 98.56 209 LYS B CA 1
ATOM 4009 C C . LYS B 1 209 ? 1.989 4.094 -14.625 1 98.56 209 LYS B C 1
ATOM 4011 O O . LYS B 1 209 ? 2.195 3.258 -15.508 1 98.56 209 LYS B O 1
ATOM 4016 N N . CYS B 1 210 ? 1.397 3.82 -13.523 1 98.62 210 CYS B N 1
ATOM 4017 C CA . CYS B 1 210 ? 0.904 2.473 -13.266 1 98.62 210 CYS B CA 1
ATOM 4018 C C . CYS B 1 210 ? -0.163 2.08 -14.273 1 98.62 210 CYS B C 1
ATOM 4020 O O . CYS B 1 210 ? -0.172 0.95 -14.766 1 98.62 210 CYS B O 1
ATOM 4022 N N . VAL B 1 211 ? -1.078 3.025 -14.57 1 98.75 211 VAL B N 1
ATOM 4023 C CA . VAL B 1 211 ? -2.121 2.736 -15.547 1 98.75 211 VAL B CA 1
ATOM 4024 C C . VAL B 1 211 ? -1.486 2.295 -16.859 1 98.75 211 VAL B C 1
ATOM 4026 O O . VAL B 1 211 ? -1.914 1.308 -17.469 1 98.75 211 VAL B O 1
ATOM 4029 N N . GLU B 1 212 ? -0.455 2.936 -17.281 1 98.5 212 GLU B N 1
ATOM 4030 C CA . GLU B 1 212 ? 0.211 2.631 -18.547 1 98.5 212 GLU B CA 1
ATOM 4031 C C . GLU B 1 212 ? 0.847 1.244 -18.516 1 98.5 212 GLU B C 1
ATOM 4033 O O . GLU B 1 212 ? 0.637 0.439 -19.422 1 98.5 212 GLU B O 1
ATOM 4038 N N . VAL B 1 213 ? 1.578 0.951 -17.5 1 98.75 213 VAL B N 1
ATOM 4039 C CA . VAL B 1 213 ? 2.281 -0.321 -17.359 1 98.75 213 VAL B CA 1
ATOM 4040 C C . VAL B 1 213 ? 1.271 -1.461 -17.25 1 98.75 213 VAL B C 1
ATOM 4042 O O . VAL B 1 213 ? 1.439 -2.506 -17.875 1 98.75 213 VAL B O 1
ATOM 4045 N N . LEU B 1 214 ? 0.207 -1.262 -16.516 1 98.81 214 LEU B N 1
ATOM 4046 C CA . LEU B 1 214 ? -0.796 -2.291 -16.25 1 98.81 214 LEU B CA 1
ATOM 4047 C C . LEU B 1 214 ? -1.587 -2.602 -17.516 1 98.81 214 LEU B C 1
ATOM 4049 O O . LEU B 1 214 ? -1.903 -3.762 -17.797 1 98.81 214 LEU B O 1
ATOM 4053 N N . ARG B 1 215 ? -1.896 -1.588 -18.25 1 98.44 215 ARG B N 1
ATOM 4054 C CA . ARG B 1 215 ? -2.648 -1.805 -19.484 1 98.44 215 ARG B CA 1
ATOM 4055 C C . ARG B 1 215 ? -1.828 -2.6 -20.5 1 98.44 215 ARG B C 1
ATOM 4057 O O . ARG B 1 215 ? -2.363 -3.465 -21.188 1 98.44 215 ARG B O 1
ATOM 4064 N N . GLU B 1 216 ? -0.585 -2.291 -20.578 1 98.44 216 GLU B N 1
ATOM 4065 C CA . GLU B 1 216 ? 0.298 -3.066 -21.438 1 98.44 216 GLU B CA 1
ATOM 4066 C C . GLU B 1 216 ? 0.369 -4.523 -21 1 98.44 216 GLU B C 1
ATOM 4068 O O . GLU B 1 216 ? 0.297 -5.438 -21.812 1 98.44 216 GLU B O 1
ATOM 4073 N N . ALA B 1 217 ? 0.536 -4.738 -19.734 1 98.69 217 ALA B N 1
ATOM 4074 C CA . ALA B 1 217 ? 0.592 -6.094 -19.203 1 98.69 217 ALA B CA 1
ATOM 4075 C C . ALA B 1 217 ? -0.716 -6.84 -19.453 1 98.69 217 ALA B C 1
ATOM 4077 O O . ALA B 1 217 ? -0.709 -8.031 -19.75 1 98.69 217 ALA B O 1
ATOM 4078 N N . SER B 1 218 ? -1.83 -6.137 -19.266 1 98.62 218 SER B N 1
ATOM 4079 C CA . SER B 1 218 ? -3.137 -6.738 -19.516 1 98.62 218 SER B CA 1
ATOM 4080 C C . SER B 1 218 ? -3.254 -7.238 -20.953 1 98.62 218 SER B C 1
ATOM 4082 O O . SER B 1 218 ? -3.742 -8.344 -21.188 1 98.62 218 SER B O 1
ATOM 4084 N N . ALA B 1 219 ? -2.803 -6.43 -21.859 1 98.38 219 ALA B N 1
ATOM 4085 C CA . ALA B 1 219 ? -2.828 -6.824 -23.266 1 98.38 219 ALA B CA 1
ATOM 4086 C C . ALA B 1 219 ? -1.952 -8.047 -23.5 1 98.38 219 ALA B C 1
ATOM 4088 O O . ALA B 1 219 ? -2.35 -8.969 -24.219 1 98.38 219 ALA B O 1
ATOM 4089 N N . SER B 1 220 ? -0.795 -8.016 -22.938 1 98.25 220 SER B N 1
ATOM 4090 C CA . SER B 1 220 ? 0.121 -9.148 -23.078 1 98.25 220 SER B CA 1
ATOM 4091 C C . SER B 1 220 ? -0.491 -10.422 -22.516 1 98.25 220 SER B C 1
ATOM 4093 O O . SER B 1 220 ? -0.44 -11.477 -23.156 1 98.25 220 SER B O 1
ATOM 4095 N N . LEU B 1 221 ? -1.108 -10.367 -21.359 1 98.31 221 LEU B N 1
ATOM 4096 C CA . LEU B 1 221 ? -1.711 -11.531 -20.719 1 98.31 221 LEU B CA 1
ATOM 4097 C C . LEU B 1 221 ? -2.902 -12.039 -21.516 1 98.31 221 LEU B C 1
ATOM 4099 O O . LEU B 1 221 ? -3.148 -13.25 -21.578 1 98.31 221 LEU B O 1
ATOM 4103 N N . SER B 1 222 ? -3.607 -11.086 -22.125 1 97.75 222 SER B N 1
ATOM 4104 C CA . SER B 1 222 ? -4.727 -11.477 -22.984 1 97.75 222 SER B CA 1
ATOM 4105 C C . SER B 1 222 ? -4.254 -12.312 -24.156 1 97.75 222 SER B C 1
ATOM 4107 O O . SER B 1 222 ? -4.875 -13.32 -24.5 1 97.75 222 SER B O 1
ATOM 4109 N N . ARG B 1 223 ? -3.17 -11.922 -24.734 1 97 223 ARG B N 1
ATOM 4110 C CA . ARG B 1 223 ? -2.6 -12.68 -25.844 1 97 223 ARG B CA 1
ATOM 4111 C C . ARG B 1 223 ? -2.152 -14.062 -25.391 1 97 223 ARG B C 1
ATOM 4113 O O . ARG B 1 223 ? -2.377 -15.055 -26.094 1 97 223 ARG B O 1
ATOM 4120 N N . LYS B 1 224 ? -1.58 -14.109 -24.25 1 96.75 224 LYS B N 1
ATOM 4121 C CA . LYS B 1 224 ? -1.104 -15.391 -23.719 1 96.75 224 LYS B CA 1
ATOM 4122 C C . LYS B 1 224 ? -2.27 -16.312 -23.391 1 96.75 224 LYS B C 1
ATOM 4124 O O . LYS B 1 224 ? -2.158 -17.531 -23.516 1 96.75 224 LYS B O 1
ATOM 4129 N N . ALA B 1 225 ? -3.309 -15.742 -22.875 1 96.12 225 ALA B N 1
ATOM 4130 C CA . ALA B 1 225 ? -4.504 -16.531 -22.578 1 96.12 225 ALA B CA 1
ATOM 4131 C C . ALA B 1 225 ? -5.094 -17.109 -23.859 1 96.12 225 ALA B C 1
ATOM 4133 O O . ALA B 1 225 ? -5.527 -18.266 -23.891 1 96.12 225 ALA B O 1
ATOM 4134 N N . GLN B 1 226 ? -5.074 -16.297 -24.906 1 94.94 226 GLN B N 1
ATOM 4135 C CA . GLN B 1 226 ? -5.574 -16.766 -26.188 1 94.94 226 GLN B CA 1
ATOM 4136 C C . GLN B 1 226 ? -4.711 -17.891 -26.75 1 94.94 226 GLN B C 1
ATOM 4138 O O . GLN B 1 226 ? -5.23 -18.859 -27.297 1 94.94 226 GLN B O 1
ATOM 4143 N N . GLU B 1 227 ? -3.439 -17.766 -26.594 1 92.94 227 GLU B N 1
ATOM 4144 C CA . GLU B 1 227 ? -2.512 -18.812 -27.016 1 92.94 227 GLU B CA 1
ATOM 4145 C C . GLU B 1 227 ? -2.773 -20.109 -26.266 1 92.94 227 GLU B C 1
ATOM 4147 O O . GLU B 1 227 ? -2.779 -21.188 -26.859 1 92.94 227 GLU B O 1
ATOM 4152 N N . ALA B 1 228 ? -3.012 -19.984 -25.016 1 92.31 228 ALA B N 1
ATOM 4153 C CA . ALA B 1 228 ? -3.266 -21.172 -24.188 1 92.31 228 ALA B CA 1
ATOM 4154 C C . ALA B 1 228 ? -4.574 -21.844 -24.578 1 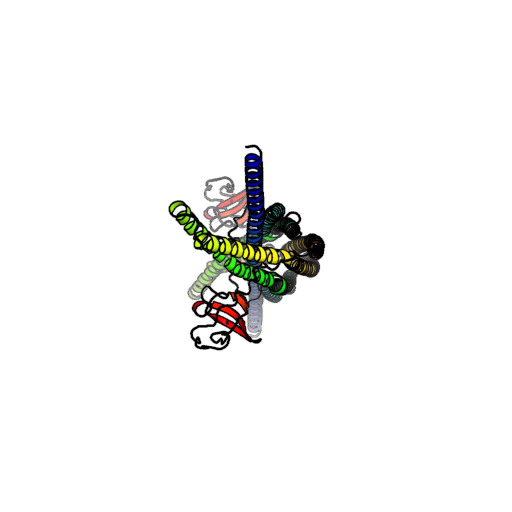92.31 228 ALA B C 1
ATOM 4156 O O . ALA B 1 228 ? -4.672 -23.078 -24.578 1 92.31 228 ALA B O 1
ATOM 4157 N N . SER B 1 229 ? -5.555 -21.031 -24.906 1 90.38 229 SER B N 1
ATOM 4158 C CA . SER B 1 229 ? -6.871 -21.547 -25.266 1 90.38 229 SER B CA 1
ATOM 4159 C C . SER B 1 229 ? -6.84 -22.25 -26.609 1 90.38 229 SER B C 1
ATOM 4161 O O . SER B 1 229 ? -7.641 -23.141 -26.875 1 90.38 229 SER B O 1
ATOM 4163 N N . SER B 1 230 ? -5.906 -21.922 -27.484 1 87.56 230 SER B N 1
ATOM 4164 C CA . SER B 1 230 ? -5.836 -22.453 -28.828 1 87.56 230 SER B CA 1
ATOM 4165 C C . SER B 1 230 ? -5.012 -23.734 -28.875 1 87.56 230 SER B C 1
ATOM 4167 O O . SER B 1 230 ? -5.023 -24.453 -29.875 1 87.56 230 SER B O 1
ATOM 4169 N N . ARG B 1 231 ? -4.328 -24.078 -27.859 1 81.94 231 ARG B N 1
ATOM 4170 C CA . ARG B 1 231 ? -3.51 -25.297 -27.828 1 81.94 231 ARG B CA 1
ATOM 4171 C C . ARG B 1 231 ? -4.375 -26.531 -27.641 1 81.94 231 ARG B C 1
ATOM 4173 O O . ARG B 1 231 ? -5.32 -26.516 -26.844 1 81.94 231 ARG B O 1
ATOM 4180 N N . PRO B 1 232 ? -4.098 -27.625 -28.438 1 77.31 232 PRO B N 1
ATOM 4181 C CA . PRO B 1 232 ? -4.855 -28.859 -28.266 1 77.31 232 PRO B CA 1
ATOM 4182 C C . PRO B 1 232 ? -4.684 -29.484 -26.875 1 77.31 232 PRO B C 1
ATOM 4184 O O . PRO B 1 232 ? -3.598 -29.422 -26.297 1 77.31 232 PRO B O 1
ATOM 4187 N N . LYS B 1 233 ? -5.836 -29.75 -26.297 1 69.5 233 LYS B N 1
ATOM 4188 C CA . LYS B 1 233 ? -5.805 -30.391 -24.984 1 69.5 233 LYS B CA 1
ATOM 4189 C C . LYS B 1 233 ? -5.297 -31.828 -25.094 1 69.5 233 LYS B C 1
ATOM 4191 O O . LYS B 1 233 ? -5.469 -32.469 -26.125 1 69.5 233 LYS B O 1
ATOM 4196 N N . HIS B 1 234 ? -4.379 -32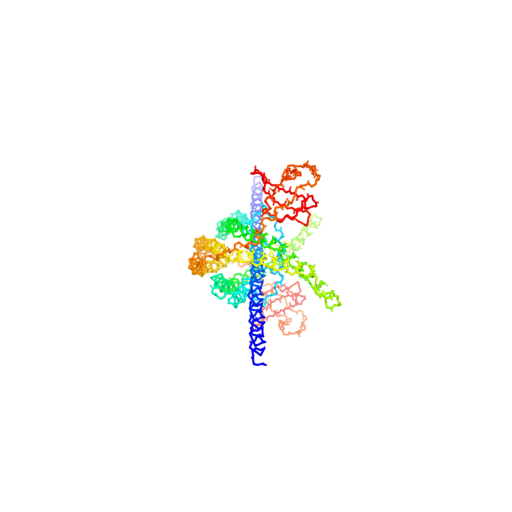.25 -24.188 1 65.31 234 HIS B N 1
ATOM 4197 C CA . HIS B 1 234 ? -3.83 -33.625 -24.188 1 65.31 234 HIS B CA 1
ATOM 4198 C C . HIS B 1 234 ? -4.938 -34.656 -24.141 1 65.31 234 HIS B C 1
ATOM 4200 O O . HIS B 1 234 ? -5.961 -34.469 -23.484 1 65.31 234 HIS B O 1
ATOM 4206 N N . ALA B 1 235 ? -4.957 -35.562 -25.188 1 53.94 235 ALA B N 1
ATOM 4207 C CA . ALA B 1 235 ? -5.867 -36.719 -25.219 1 53.94 235 ALA B CA 1
ATOM 4208 C C . ALA B 1 235 ? -5.633 -37.625 -24.016 1 53.94 235 ALA B C 1
ATOM 4210 O O . ALA B 1 235 ? -4.488 -37.938 -23.688 1 53.94 235 ALA B O 1
ATOM 4211 N N . TYR B 1 236 ? -6.367 -37.438 -23.016 1 48.56 236 TYR B N 1
ATOM 4212 C CA . TYR B 1 236 ? -6.262 -38.312 -21.875 1 48.56 236 TYR B CA 1
ATOM 4213 C C . TYR B 1 236 ? -6.578 -39.75 -22.266 1 48.56 236 TYR B C 1
ATOM 4215 O O . TYR B 1 236 ? -7.594 -40 -22.922 1 48.56 236 TYR B O 1
ATOM 4223 N N . THR B 1 237 ? -5.688 -40.594 -22.781 1 42.44 237 THR B N 1
ATOM 4224 C CA . THR B 1 237 ? -6.012 -42 -22.984 1 42.44 237 THR B CA 1
ATOM 4225 C C . THR B 1 237 ? -6.496 -42.625 -21.672 1 42.44 237 THR B C 1
ATOM 4227 O O . THR B 1 237 ? -5.824 -42.531 -20.641 1 42.44 237 THR B O 1
ATOM 4230 N N . PRO B 1 238 ? -7.691 -42.875 -21.531 1 36.69 238 PRO B N 1
ATOM 4231 C CA . PRO B 1 238 ? -8.102 -43.625 -20.359 1 36.69 238 PRO B CA 1
ATOM 4232 C C . PRO B 1 238 ? -7.207 -44.844 -20.125 1 36.69 238 PRO B C 1
ATOM 4234 O O . PRO B 1 238 ? -6.637 -45.406 -21.078 1 36.69 238 PRO B O 1
ATOM 4237 N N . SER B 1 239 ? -6.344 -44.812 -19.312 1 35.94 239 SER B N 1
ATOM 4238 C CA . SER B 1 239 ? -5.68 -46.094 -19.016 1 35.94 239 SER B CA 1
ATOM 4239 C C . SER B 1 239 ? -6.602 -47.25 -19.297 1 35.94 239 SER B C 1
ATOM 4241 O O . SER B 1 239 ? -7.785 -47.219 -18.953 1 35.94 239 SER B O 1
ATOM 4243 N N . HIS B 1 240 ? -6.422 -47.938 -20.391 1 33.34 240 HIS B N 1
ATOM 4244 C CA . HIS B 1 240 ? -7.125 -49.188 -20.719 1 33.34 240 HIS B CA 1
ATOM 4245 C C . HIS B 1 240 ? -7.414 -50 -19.469 1 33.34 240 HIS B C 1
ATOM 4247 O O . HIS B 1 240 ? -7.973 -51.094 -19.562 1 33.34 240 HIS B O 1
ATOM 4253 N N . GLY B 1 241 ? -6.441 -49.844 -18.531 1 31.55 241 GLY B N 1
ATOM 4254 C CA . GLY B 1 241 ? -6.66 -50.938 -17.609 1 31.55 241 GLY B CA 1
ATOM 4255 C C . GLY B 1 241 ? -8.055 -50.938 -17 1 31.55 241 GLY B C 1
ATOM 4256 O O . GLY B 1 241 ? -8.219 -51.094 -15.797 1 31.55 241 GLY B O 1
ATOM 4257 N N . GLY B 1 242 ? -8.961 -50.125 -17.562 1 30.17 242 GLY B N 1
ATOM 4258 C CA . GLY B 1 242 ? -10.227 -50.531 -16.984 1 30.17 242 GLY B CA 1
ATOM 4259 C C . GLY B 1 242 ? -10.477 -52.031 -17.078 1 30.17 242 GLY B C 1
ATOM 4260 O O . GLY B 1 242 ? -11.125 -52.5 -18.031 1 30.17 242 GLY B O 1
ATOM 4261 N N . ASP B 1 243 ? -9.422 -52.812 -17.078 1 28.14 243 ASP B N 1
ATOM 4262 C CA . ASP B 1 243 ? -9.953 -54.125 -16.719 1 28.14 243 ASP B CA 1
ATOM 4263 C C . ASP B 1 243 ? -11.07 -54 -15.695 1 28.14 243 ASP B C 1
ATOM 4265 O O . ASP B 1 243 ? -10.945 -53.281 -14.711 1 28.14 243 ASP B O 1
ATOM 4269 N N . SER B 1 244 ? -12.227 -53.906 -16.203 1 27.84 244 SER B N 1
ATOM 4270 C CA . SER B 1 244 ? -13.422 -54.25 -15.422 1 27.84 244 SER B CA 1
ATOM 4271 C C . SER B 1 244 ? -13.086 -55.188 -14.266 1 27.84 244 SER B C 1
ATOM 4273 O O . SER B 1 244 ? -12.758 -56.344 -14.477 1 27.84 244 SER B O 1
ATOM 4275 N N . TYR B 1 245 ? -12.195 -54.812 -13.406 1 26.12 245 TYR B N 1
ATOM 4276 C CA . TYR B 1 245 ? -12.156 -55.656 -12.211 1 26.12 245 TYR B CA 1
ATOM 4277 C C . TYR B 1 245 ? -13.555 -56 -11.742 1 26.12 245 TYR B C 1
ATOM 4279 O O . TYR B 1 245 ? -14.352 -55.125 -11.406 1 26.12 245 TYR B O 1
ATOM 4287 N N . SER B 1 246 ? -14.242 -56.75 -12.586 1 27.38 246 SER B N 1
ATOM 4288 C CA . SER B 1 246 ? -15.391 -57.531 -12.102 1 27.38 246 SER B CA 1
ATOM 4289 C C . SER B 1 246 ? -15.125 -58.094 -10.719 1 27.38 246 SER B C 1
ATOM 4291 O O . SER B 1 246 ? -14.188 -58.875 -10.531 1 27.38 246 SER B O 1
ATOM 4293 N N . ALA B 1 247 ? -15.148 -57.219 -9.656 1 27.7 247 ALA B N 1
ATOM 4294 C CA . ALA B 1 247 ? -15.078 -57.75 -8.297 1 27.7 247 ALA B CA 1
ATOM 4295 C C . ALA B 1 247 ? -15.883 -59.031 -8.172 1 27.7 247 ALA B C 1
ATOM 4297 O O . ALA B 1 247 ? -17 -59.125 -8.68 1 27.7 247 ALA B O 1
ATOM 4298 N N . PRO B 1 248 ? -15.211 -60.094 -8.117 1 28.7 248 PRO B N 1
ATOM 4299 C CA . PRO B 1 248 ? -16.062 -61.281 -7.84 1 28.7 248 PRO B CA 1
ATOM 4300 C C . PRO B 1 248 ? -17.188 -60.969 -6.859 1 28.7 248 PRO B C 1
ATOM 4302 O O . PRO B 1 248 ? -17.141 -59.969 -6.152 1 28.7 248 PRO B O 1
ATOM 4305 N N . ALA B 1 249 ? -18.266 -61.719 -6.742 1 30.2 249 ALA B N 1
ATOM 4306 C CA . ALA B 1 249 ? -19.469 -61.781 -5.906 1 30.2 249 ALA B CA 1
ATOM 4307 C C . ALA B 1 249 ? -19.141 -61.469 -4.453 1 30.2 249 ALA B C 1
ATOM 4309 O O . ALA B 1 249 ? -18.172 -61.969 -3.895 1 30.2 249 ALA B O 1
ATOM 4310 N N . PRO B 1 250 ? -19.516 -60.125 -3.926 1 33.75 250 PRO B N 1
ATOM 4311 C CA . PRO B 1 250 ? -19.359 -59.875 -2.49 1 33.75 250 PRO B CA 1
ATOM 4312 C C . PRO B 1 250 ? -19.609 -61.156 -1.655 1 33.75 250 PRO B C 1
ATOM 4314 O O . PRO B 1 250 ? -20.516 -61.938 -1.965 1 33.75 250 PRO B O 1
ATOM 4317 N N . ALA B 1 251 ? -18.562 -61.656 -1.085 1 35.94 251 ALA B N 1
ATOM 4318 C CA . ALA B 1 251 ? -19.109 -62.562 -0.09 1 35.94 251 ALA B CA 1
ATOM 4319 C C . ALA B 1 251 ? -20.234 -61.906 0.698 1 35.94 251 ALA B C 1
ATOM 4321 O O . ALA B 1 251 ? -21.328 -62.469 0.833 1 35.94 251 ALA B O 1
ATOM 4322 N N . ALA B 1 252 ? -19.938 -61.188 1.949 1 36.81 252 ALA B N 1
ATOM 4323 C CA . ALA B 1 252 ? -20.891 -60.781 2.975 1 36.81 252 ALA B CA 1
ATOM 4324 C C . ALA B 1 252 ? -21.406 -59.375 2.721 1 36.81 252 ALA B C 1
ATOM 4326 O O . ALA B 1 252 ? -20.719 -58.562 2.09 1 36.81 252 ALA B O 1
ATOM 4327 N N . SER B 1 253 ? -22.656 -59.062 2.68 1 41.47 253 SER B N 1
ATOM 4328 C CA . SER B 1 253 ? -23.469 -57.875 2.689 1 41.47 253 SER B CA 1
ATOM 4329 C C . SER B 1 253 ? -22.875 -56.812 3.621 1 41.47 253 SER B C 1
ATOM 4331 O O . SER B 1 253 ? -22.594 -57.094 4.789 1 41.47 253 SER B O 1
ATOM 4333 N N . GLY B 1 254 ? -22.078 -55.969 3.271 1 42.47 254 GLY B N 1
ATOM 4334 C CA . GLY B 1 254 ? -21.641 -54.938 4.211 1 42.47 254 GLY B CA 1
ATOM 4335 C C . GLY B 1 254 ? -22.75 -54 4.645 1 42.47 254 GLY B C 1
ATOM 4336 O O . GLY B 1 254 ? -23.734 -53.812 3.922 1 42.47 254 GLY B O 1
ATOM 4337 N N . PRO B 1 255 ? -22.922 -53.625 5.836 1 39.16 255 PRO B N 1
ATOM 4338 C CA . PRO B 1 255 ? -24 -52.812 6.375 1 39.16 255 PRO B CA 1
ATOM 4339 C C . PRO B 1 255 ? -24.016 -51.406 5.766 1 39.16 255 PRO B C 1
ATOM 4341 O O . PRO B 1 255 ? -22.969 -50.875 5.363 1 39.16 255 PRO B O 1
ATOM 4344 N N . ALA B 1 256 ? -24.984 -51.062 4.945 1 44 256 ALA B N 1
ATOM 4345 C CA . ALA B 1 256 ? -25.281 -49.688 4.516 1 44 256 ALA B CA 1
ATOM 4346 C C . ALA B 1 256 ? -25.281 -48.719 5.703 1 44 256 ALA B C 1
ATOM 4348 O O . ALA B 1 256 ? -26.047 -48.906 6.648 1 44 256 ALA B O 1
ATOM 4349 N N . TYR B 1 257 ? -24.203 -48.25 6.141 1 41.16 257 TYR B N 1
ATOM 4350 C CA . TYR B 1 257 ? -24.281 -47.438 7.348 1 41.16 257 TYR B CA 1
ATOM 4351 C C . TYR B 1 257 ? -25.109 -46.156 7.102 1 41.16 257 TYR B C 1
ATOM 4353 O O . TYR B 1 257 ? -25.953 -45.812 7.93 1 41.16 257 TYR B O 1
ATOM 4361 N N . GLY B 1 258 ? -24.531 -44.938 6.609 1 47.28 258 GLY B N 1
ATOM 4362 C CA . GLY B 1 258 ? -25.156 -43.594 6.586 1 47.28 258 GLY B CA 1
ATOM 4363 C C . GLY B 1 258 ? -25.438 -43.094 5.184 1 47.28 258 GLY B C 1
ATOM 4364 O O . GLY B 1 258 ? -25.094 -43.781 4.203 1 47.28 258 GLY B O 1
ATOM 4365 N N . SER B 1 259 ? -25.984 -41.812 5.012 1 55.94 259 SER B N 1
ATOM 4366 C CA . SER B 1 259 ? -26.297 -40.969 3.85 1 55.94 259 SER B CA 1
ATOM 4367 C C . SER B 1 259 ? -25.047 -40.688 3.025 1 55.94 259 SER B C 1
ATOM 4369 O O . SER B 1 259 ? -24.062 -40.156 3.549 1 55.94 259 SER B O 1
ATOM 4371 N N . GLY B 1 260 ? -24.75 -41.406 1.738 1 64.25 260 GLY B N 1
ATOM 4372 C CA . GLY B 1 260 ? -23.656 -41.219 0.792 1 64.25 260 GLY B CA 1
ATOM 4373 C C . GLY B 1 260 ? -22.891 -42.5 0.504 1 64.25 260 GLY B C 1
ATOM 4374 O O . GLY B 1 260 ? -22.031 -42.5 -0.373 1 64.25 260 GLY B O 1
ATOM 4375 N N . GLU B 1 261 ? -23.094 -43.5 1.352 1 66.25 261 GLU B N 1
ATOM 4376 C CA . GLU B 1 261 ? -22.391 -44.75 1.072 1 66.25 261 GLU B CA 1
ATOM 4377 C C . GLU B 1 261 ? -23.188 -45.625 0.11 1 66.25 261 GLU B C 1
ATOM 4379 O O . GLU B 1 261 ? -24.422 -45.594 0.132 1 66.25 261 GLU B O 1
ATOM 4384 N N . LEU B 1 262 ? -22.516 -46.25 -0.825 1 69.25 262 LEU B N 1
ATOM 4385 C CA . LEU B 1 262 ? -23.156 -47.188 -1.765 1 69.25 262 LEU B CA 1
ATOM 4386 C C . LEU B 1 262 ? -23.531 -48.5 -1.072 1 69.25 262 LEU B C 1
ATOM 4388 O O . LEU B 1 262 ? -22.719 -49.094 -0.376 1 69.25 262 LEU B O 1
ATOM 4392 N N . THR B 1 263 ? -24.859 -48.812 -1.064 1 69.12 263 THR B N 1
ATOM 4393 C CA . THR B 1 263 ? -25.312 -50.125 -0.629 1 69.12 263 THR B CA 1
ATOM 4394 C C . THR B 1 263 ? -25.094 -51.156 -1.729 1 69.12 263 THR B C 1
ATOM 4396 O O . THR B 1 263 ? -25.453 -50.938 -2.885 1 69.12 263 THR B O 1
ATOM 4399 N N . PHE B 1 264 ? -24.141 -52.219 -1.441 1 65.88 264 PHE B N 1
ATOM 4400 C CA . PHE B 1 264 ? -23.891 -53.281 -2.43 1 65.88 264 PHE B CA 1
ATOM 4401 C C . PHE B 1 264 ? -24 -54.656 -1.804 1 65.88 264 PHE B C 1
ATOM 4403 O O . PHE B 1 264 ? -23.984 -54.781 -0.578 1 65.88 264 PHE B O 1
ATOM 4410 N N . HIS B 1 265 ? -24.484 -55.562 -2.566 1 65.94 265 HIS B N 1
ATOM 4411 C CA . HIS B 1 265 ? -24.625 -56.938 -2.18 1 65.94 265 HIS B CA 1
ATOM 4412 C C . HIS B 1 265 ? -23.609 -57.844 -2.904 1 65.94 265 HIS B C 1
ATOM 4414 O O . HIS B 1 265 ? -23.031 -57.406 -3.916 1 65.94 265 HIS B O 1
ATOM 4420 N N . ALA B 1 266 ? -23.359 -59.094 -2.291 1 63.09 266 ALA B N 1
ATOM 4421 C CA . ALA B 1 266 ? -22.484 -60.062 -2.941 1 63.09 266 ALA B CA 1
ATOM 4422 C C . ALA B 1 266 ? -22.938 -60.344 -4.371 1 63.09 266 ALA B C 1
ATOM 4424 O O . ALA B 1 266 ? -24.125 -60.594 -4.613 1 63.09 266 ALA B O 1
ATOM 4425 N N . GLY B 1 267 ? -22.078 -60.094 -5.27 1 65 267 GLY B N 1
ATOM 4426 C CA . GLY B 1 267 ? -22.375 -60.312 -6.676 1 65 267 GLY B CA 1
ATOM 4427 C C . GLY B 1 267 ? -22.5 -59 -7.457 1 65 267 GLY B C 1
ATOM 4428 O O . GLY B 1 267 ? -22.516 -59 -8.688 1 65 267 GLY B O 1
ATOM 4429 N N . ASP B 1 268 ? -22.734 -57.969 -6.703 1 63.5 268 ASP B N 1
ATOM 4430 C CA . ASP B 1 268 ? -22.859 -56.688 -7.398 1 63.5 268 ASP B CA 1
ATOM 4431 C C . ASP B 1 268 ? -21.531 -56.25 -8 1 63.5 268 ASP B C 1
ATOM 4433 O O . ASP B 1 268 ? -20.469 -56.562 -7.453 1 63.5 268 ASP B O 1
ATOM 4437 N N . GLN B 1 269 ? -21.547 -55.75 -9.227 1 69.44 269 GLN B N 1
ATOM 4438 C CA . GLN B 1 269 ? -20.406 -55.156 -9.891 1 69.44 269 GLN B CA 1
ATOM 4439 C C . GLN B 1 269 ? -20.469 -53.625 -9.781 1 69.44 269 GLN B C 1
ATOM 4441 O O . GLN B 1 269 ? -21.375 -53 -10.336 1 69.44 269 GLN B O 1
ATOM 4446 N N . ILE B 1 270 ? -19.531 -53.062 -8.938 1 66.12 270 ILE B N 1
ATOM 4447 C CA . ILE B 1 270 ? -19.5 -51.625 -8.719 1 66.12 270 ILE B CA 1
ATOM 4448 C C . ILE B 1 270 ? -18.469 -50.969 -9.656 1 66.12 270 ILE B C 1
ATOM 4450 O O . ILE B 1 270 ? -17.328 -51.469 -9.766 1 66.12 270 ILE B O 1
ATOM 4454 N N . ASN B 1 271 ? -18.922 -50.031 -10.359 1 69.19 271 ASN B N 1
ATOM 4455 C CA . ASN B 1 271 ? -18.016 -49.188 -11.141 1 69.19 271 ASN B CA 1
ATOM 4456 C C . ASN B 1 271 ? -17.359 -48.125 -10.281 1 69.19 271 ASN B C 1
ATOM 4458 O O . ASN B 1 271 ? -18.047 -47.219 -9.773 1 69.19 271 ASN B O 1
ATOM 4462 N N . ILE B 1 272 ? -16.062 -48.375 -9.945 1 66.5 272 ILE B N 1
ATOM 4463 C CA . ILE B 1 272 ? -15.367 -47.406 -9.133 1 66.5 272 ILE B CA 1
ATOM 4464 C C . ILE B 1 272 ? -15.133 -46.125 -9.945 1 66.5 272 ILE B C 1
ATOM 4466 O O . ILE B 1 272 ? -14.57 -46.188 -11.039 1 66.5 272 ILE B O 1
ATOM 4470 N N . THR B 1 273 ? -15.719 -45.062 -9.453 1 67.31 273 THR B N 1
ATOM 4471 C CA . THR B 1 273 ? -15.578 -43.781 -10.141 1 67.31 273 THR B CA 1
ATOM 4472 C C . THR B 1 273 ? -14.438 -42.969 -9.531 1 67.31 273 THR B C 1
ATOM 4474 O O . THR B 1 273 ? -13.805 -42.188 -10.227 1 67.31 273 THR B O 1
ATOM 4477 N N . ASN B 1 274 ? -14.406 -43.156 -8.125 1 66 274 ASN B N 1
ATOM 4478 C CA . ASN B 1 274 ? -13.398 -42.375 -7.395 1 66 274 ASN B CA 1
ATOM 4479 C C . ASN B 1 274 ? -12.914 -43.125 -6.16 1 66 274 ASN B C 1
ATOM 4481 O O . ASN B 1 274 ? -13.695 -43.781 -5.465 1 66 274 ASN B O 1
ATOM 4485 N N . MET B 1 275 ? -11.609 -43.25 -5.949 1 61.28 275 MET B N 1
ATOM 4486 C CA . MET B 1 275 ? -11.078 -43.781 -4.688 1 61.28 275 MET B CA 1
ATOM 4487 C C . MET B 1 275 ? -11.008 -42.656 -3.643 1 61.28 275 MET B C 1
ATOM 4489 O O . MET B 1 275 ? -10.289 -41.688 -3.822 1 61.28 275 MET B O 1
ATOM 4493 N N . VAL B 1 276 ? -11.859 -42.812 -2.578 1 63.53 276 VAL B N 1
ATOM 4494 C CA . VAL B 1 276 ? -11.906 -41.812 -1.505 1 63.53 276 VAL B CA 1
ATOM 4495 C C . VAL B 1 276 ? -10.672 -41.969 -0.617 1 63.53 276 VAL B C 1
ATOM 4497 O O . VAL B 1 276 ? -10.055 -40.969 -0.23 1 63.53 276 VAL B O 1
ATOM 4500 N N . ASN B 1 277 ? -10.359 -43.219 -0.145 1 57.84 277 ASN B N 1
ATOM 4501 C CA . ASN B 1 277 ? -9.156 -43.594 0.594 1 57.84 277 ASN B CA 1
ATOM 4502 C C . ASN B 1 277 ? -8.828 -45.062 0.415 1 57.84 277 ASN B C 1
ATOM 4504 O O . ASN B 1 277 ? -9.359 -45.719 -0.489 1 57.84 277 ASN B O 1
ATOM 4508 N N . ALA B 1 278 ? -7.75 -45.594 1.27 1 58.22 278 ALA B N 1
ATOM 4509 C CA . ALA B 1 278 ? -7.293 -46.969 1.159 1 58.22 278 ALA B CA 1
ATOM 4510 C C . ALA B 1 278 ? -8.43 -47.938 1.46 1 58.22 278 ALA B C 1
ATOM 4512 O O . ALA B 1 278 ? -8.383 -49.125 1.054 1 58.22 278 ALA B O 1
ATOM 4513 N N . GLU B 1 279 ? -9.297 -47.562 2.062 1 62.75 279 GLU B N 1
ATOM 4514 C CA . GLU B 1 279 ? -10.32 -48.469 2.555 1 62.75 279 GLU B CA 1
ATOM 4515 C C . GLU B 1 279 ? -11.656 -48.219 1.867 1 62.75 279 GLU B C 1
ATOM 4517 O O . GLU B 1 279 ? -12.516 -49.125 1.83 1 62.75 279 GLU B O 1
ATOM 4522 N N . TRP B 1 280 ? -11.695 -46.844 1.257 1 67.88 280 TRP B N 1
ATOM 4523 C CA . TRP B 1 280 ? -13 -46.438 0.73 1 67.88 280 TRP B CA 1
ATOM 4524 C C . TRP B 1 280 ? -12.883 -45.938 -0.7 1 67.88 280 TRP B C 1
ATOM 4526 O O . TRP B 1 280 ? -11.906 -45.25 -1.044 1 67.88 280 TRP B O 1
ATOM 4536 N N . ALA B 1 281 ? -13.773 -46.344 -1.631 1 69.5 281 ALA B N 1
ATOM 4537 C CA . ALA B 1 281 ? -13.906 -45.875 -3.008 1 69.5 281 ALA B CA 1
ATOM 4538 C C . ALA B 1 281 ? -15.305 -45.344 -3.277 1 69.5 281 ALA B C 1
ATOM 4540 O O . ALA B 1 281 ? -16.266 -45.688 -2.578 1 69.5 281 ALA B O 1
ATOM 4541 N N . GLU B 1 282 ? -15.359 -44.312 -4.09 1 74 282 GLU B N 1
ATOM 4542 C CA . GLU B 1 282 ? -16.641 -43.906 -4.66 1 74 282 GLU B CA 1
ATOM 4543 C C . GLU B 1 282 ? -16.938 -44.656 -5.949 1 74 282 GLU B C 1
ATOM 4545 O O . GLU B 1 282 ? -16.047 -44.875 -6.773 1 74 282 GLU B O 1
ATOM 4550 N N . GLY B 1 283 ? -18.078 -45.281 -6.055 1 68.62 283 GLY B N 1
ATOM 4551 C CA . GLY B 1 283 ? -18.469 -46.062 -7.223 1 68.62 283 GLY B CA 1
ATOM 4552 C C . GLY B 1 283 ? -19.938 -45.906 -7.562 1 68.62 283 GLY B C 1
ATOM 4553 O O . GLY B 1 283 ? -20.672 -45.188 -6.871 1 68.62 283 GLY B O 1
ATOM 4554 N N . GLU B 1 284 ? -20.203 -46.312 -8.688 1 74.5 284 GLU B N 1
ATOM 4555 C CA . GLU B 1 284 ? -21.578 -46.344 -9.203 1 74.5 284 GLU B CA 1
ATOM 4556 C C . GLU B 1 284 ? -22.078 -47.781 -9.32 1 74.5 284 GLU B C 1
ATOM 4558 O O . GLU B 1 284 ? -21.375 -48.688 -9.789 1 74.5 284 GLU B O 1
ATOM 4563 N N . LEU B 1 285 ? -23.281 -48.031 -8.617 1 69.56 285 LEU B N 1
ATOM 4564 C CA . LEU B 1 285 ? -24 -49.312 -8.672 1 69.56 285 LEU B CA 1
ATOM 4565 C C . LEU B 1 285 ? -25.469 -49.062 -9 1 69.56 285 LEU B C 1
ATOM 4567 O O . LEU B 1 285 ? -26.172 -48.344 -8.281 1 69.56 285 LEU B O 1
ATOM 4571 N N . TRP B 1 286 ? -25.922 -49.594 -10.172 1 69.5 286 TRP B N 1
ATOM 4572 C CA . TRP B 1 286 ? -27.297 -49.469 -10.641 1 69.5 286 TRP B CA 1
ATOM 4573 C C . TRP B 1 286 ? -27.734 -48 -10.664 1 69.5 286 TRP B C 1
ATOM 4575 O O . TRP B 1 286 ? -28.844 -47.688 -10.219 1 69.5 286 TRP B O 1
ATOM 4585 N N . GLY B 1 287 ? -26.734 -47 -11.062 1 71.44 287 GLY B N 1
ATOM 4586 C CA . GLY B 1 287 ? -27.094 -45.625 -11.227 1 71.44 287 GLY B CA 1
ATOM 4587 C C . GLY B 1 287 ? -26.938 -44.812 -9.953 1 71.44 287 GLY B C 1
ATOM 4588 O O . GLY B 1 287 ? -27.156 -43.594 -9.953 1 71.44 287 GLY B O 1
ATOM 4589 N N . GLN B 1 288 ? -26.625 -45.469 -8.82 1 73.38 288 GLN B N 1
ATOM 4590 C CA . GLN B 1 288 ? -26.406 -44.75 -7.566 1 73.38 288 GLN B CA 1
ATOM 4591 C C . GLN B 1 288 ? -24.906 -44.594 -7.281 1 73.38 288 GLN B C 1
ATOM 4593 O O . GLN B 1 288 ? -24.141 -45.531 -7.488 1 73.38 288 GLN B O 1
ATOM 4598 N N . THR B 1 289 ? -24.516 -43.281 -7.031 1 76.56 289 THR B N 1
ATOM 4599 C CA . THR B 1 289 ? -23.141 -43 -6.672 1 76.56 289 THR B CA 1
ATOM 4600 C C . THR B 1 289 ? -22.984 -42.938 -5.156 1 76.56 289 THR B C 1
ATOM 4602 O O . THR B 1 289 ? -23.844 -42.406 -4.453 1 76.56 289 THR B O 1
ATOM 4605 N N . GLY B 1 290 ? -21.906 -43.594 -4.621 1 74.06 290 GLY B N 1
ATOM 4606 C CA . GLY B 1 290 ? -21.594 -43.562 -3.203 1 74.06 290 GLY B CA 1
ATOM 4607 C C . GLY B 1 290 ? -20.219 -44.094 -2.895 1 74.06 290 GLY B C 1
ATOM 4608 O O . GLY B 1 290 ? -19.531 -44.625 -3.779 1 74.06 290 GLY B O 1
ATOM 4609 N N . ILE B 1 291 ? -19.922 -43.812 -1.597 1 75.25 291 ILE B N 1
ATOM 4610 C CA . ILE B 1 291 ? -18.641 -44.344 -1.137 1 75.25 291 ILE B CA 1
ATOM 4611 C C . ILE B 1 291 ? -18.844 -45.75 -0.564 1 75.25 291 ILE B C 1
ATOM 4613 O O . ILE B 1 291 ? -19.906 -46.062 -0.037 1 75.25 291 ILE B O 1
ATOM 4617 N N . PHE B 1 292 ? -17.859 -46.75 -0.797 1 71.25 292 PHE B N 1
ATOM 4618 C CA . PHE B 1 292 ? -17.906 -48.094 -0.259 1 71.25 292 PHE B CA 1
ATOM 4619 C C . PHE B 1 292 ? -16.531 -48.562 0.168 1 71.25 292 PHE B C 1
ATOM 4621 O O . PHE B 1 292 ? -15.516 -48.062 -0.357 1 71.25 292 PHE B O 1
ATOM 4628 N N . PRO B 1 293 ? -16.547 -49.312 1.272 1 66.75 293 PRO B N 1
ATOM 4629 C CA . PRO B 1 293 ? -15.258 -49.812 1.745 1 66.75 293 PRO B CA 1
ATOM 4630 C C . PRO B 1 293 ? -14.656 -50.875 0.804 1 66.75 293 PRO B C 1
ATOM 4632 O O . PRO B 1 293 ? -15.375 -51.719 0.28 1 66.75 293 PRO B O 1
ATOM 4635 N N . LEU B 1 294 ? -13.398 -50.781 0.676 1 62.59 294 LEU B N 1
ATOM 4636 C CA . LEU B 1 294 ? -12.688 -51.625 -0.277 1 62.59 294 LEU B CA 1
ATOM 4637 C C . LEU B 1 294 ? -12.461 -53.031 0.294 1 62.59 294 LEU B C 1
ATOM 4639 O O . LEU B 1 294 ? -12.266 -54 -0.458 1 62.59 294 LEU B O 1
ATOM 4643 N N . ASN B 1 295 ? -12.602 -53.219 1.582 1 63 295 ASN B N 1
ATOM 4644 C CA . ASN B 1 295 ? -12.352 -54.531 2.205 1 63 295 ASN B CA 1
ATOM 4645 C C . ASN B 1 295 ? -13.477 -55.5 1.912 1 63 295 ASN B C 1
ATOM 4647 O O . ASN B 1 295 ? -13.328 -56.719 2.145 1 63 295 ASN B O 1
ATOM 4651 N N . TYR B 1 296 ? -14.594 -54.969 1.481 1 61.97 296 TYR B N 1
ATOM 4652 C CA . TYR B 1 296 ? -15.734 -55.844 1.22 1 61.97 296 TYR B CA 1
ATOM 4653 C C . TYR B 1 296 ? -15.852 -56.156 -0.266 1 61.97 296 TYR B C 1
ATOM 4655 O O . TYR B 1 296 ? -16.781 -56.844 -0.689 1 61.97 296 TYR B O 1
ATOM 4663 N N . VAL B 1 297 ? -14.859 -55.469 -1.027 1 60.16 297 VAL B N 1
ATOM 4664 C CA . VAL B 1 297 ? -15.016 -55.656 -2.467 1 60.16 297 VAL B CA 1
ATOM 4665 C C . VAL B 1 297 ? -13.75 -56.281 -3.053 1 60.16 297 VAL B C 1
ATOM 4667 O O . VAL B 1 297 ? -12.648 -56.094 -2.523 1 60.16 297 VAL B O 1
ATOM 4670 N N . GLN B 1 298 ? -13.945 -57.375 -3.645 1 56.53 298 GLN B N 1
ATOM 4671 C CA . GLN B 1 298 ? -12.82 -57.969 -4.352 1 56.53 298 GLN B CA 1
ATOM 4672 C C . GLN B 1 298 ? -12.641 -57.344 -5.734 1 56.53 298 GLN B C 1
ATOM 4674 O O . GLN B 1 298 ? -13.609 -57.156 -6.465 1 56.53 298 GLN B O 1
ATOM 4679 N N . MET B 1 299 ? -11.523 -56.969 -6.031 1 51.56 299 MET B N 1
ATOM 4680 C CA . MET B 1 299 ? -11.164 -56.375 -7.316 1 51.56 299 MET B CA 1
ATOM 4681 C C . MET B 1 299 ? -11.156 -57.438 -8.422 1 51.56 299 MET B C 1
ATOM 4683 O O . MET B 1 299 ? -10.594 -58.5 -8.25 1 51.56 299 MET B O 1
ATOM 4687 N N . LEU B 1 300 ? -12.227 -57.281 -9.258 1 46.62 300 LEU B N 1
ATOM 4688 C CA . LEU B 1 300 ? -12.234 -58.25 -10.344 1 46.62 300 LEU B CA 1
ATOM 4689 C C . LEU B 1 300 ? -11.281 -57.844 -11.461 1 46.62 300 LEU B C 1
ATOM 4691 O O . LEU B 1 300 ? -11.055 -56.656 -11.672 1 46.62 300 LEU B O 1
#

Solvent-accessible surface area (backbone atoms only — not comparable to full-atom values): 30643 Å² total; per-residue (Å²): 114,67,71,62,50,52,55,53,52,51,51,52,48,48,48,48,49,50,47,48,51,50,49,49,53,45,48,52,49,48,29,47,52,50,39,52,51,49,53,48,52,52,45,54,52,47,45,59,71,69,44,82,56,58,74,51,70,47,74,66,62,83,102,48,74,41,70,44,25,51,50,11,52,50,30,33,50,50,13,53,53,33,39,73,48,38,83,76,43,36,48,21,55,37,32,31,50,51,8,53,46,29,31,52,48,23,51,49,51,53,52,40,51,53,49,36,42,63,54,22,43,47,54,44,50,50,49,51,51,52,52,55,56,47,45,53,34,47,51,48,22,51,51,29,43,52,48,26,53,53,36,50,58,50,24,76,74,74,43,90,46,74,64,36,56,51,28,46,50,48,22,54,49,30,44,47,50,30,51,50,50,49,51,56,58,57,66,44,38,30,58,55,34,46,26,55,31,43,38,36,48,47,50,26,51,49,26,48,52,43,27,55,52,29,50,53,44,33,54,52,29,51,51,30,26,51,52,38,63,69,49,82,70,80,81,74,72,71,69,72,72,65,58,69,33,45,21,52,49,18,82,62,63,59,80,66,83,64,98,58,49,44,75,57,48,49,54,47,61,54,45,73,76,40,76,75,51,97,47,28,26,24,25,36,47,99,89,41,73,15,38,37,58,41,88,56,50,42,84,52,113,66,71,63,50,53,55,52,50,51,49,53,49,49,47,48,48,50,47,48,52,50,48,49,52,45,47,52,48,50,29,49,51,52,40,49,51,50,53,50,52,52,45,53,52,48,44,58,69,68,44,82,56,54,75,50,70,51,76,66,63,85,102,50,75,42,71,44,25,50,51,9,52,51,29,33,52,50,12,53,53,32,39,73,48,38,82,76,42,37,48,20,55,38,31,31,48,50,9,52,45,29,30,52,50,24,52,50,50,52,52,41,51,53,48,36,42,63,54,22,42,48,56,45,50,50,51,52,50,52,52,54,56,47,46,54,33,47,53,48,23,52,51,28,43,52,50,26,52,53,36,50,58,52,24,75,75,75,44,89,44,72,62,37,56,50,26,47,50,48,21,53,50,30,44,47,51,32,51,51,51,49,50,55,57,59,65,45,37,29,58,55,33,46,26,56,32,43,38,35,47,46,49,25,53,47,26,47,53,42,26,54,52,29,50,53,44,34,52,54,28,50,52,30,24,52,53,37,64,69,50,82,72,80,80,76,71,69,68,74,74,65,60,70,35,50,23,55,53,21,78,68,64,59,80,66,80,66,98,60,48,45,75,58,48,48,52,51,63,61,45,74,75,41,76,75,50,98,46,28,28,25,23,37,48,97,87,42,72,16,38,35,57,41,88,58,50,44,85,48

InterPro domains:
  IPR001452 SH3 domain [PF00018] (258-293)
  IPR001452 SH3 domain [PS50002] (225-300)
  IPR004148 BAR domain [PF03114] (1-221)
  IPR004148 BAR domain [PS51021] (14-230)
  IPR004148 BAR domain [SM00721] (1-223)
  IPR027267 AH/BAR domain superfamily [G3DSA:1.20.1270.60] (23-237)
  IPR027267 AH/BAR domain superfamily [SSF103657] (7-221)
  IPR036028 SH3-like domain superfamily [SSF50044] (258-299)
  IPR046982 Bridging integrator 3/RVS161-like [PTHR47174] (256-298)

Organism: Acanthamoeba castellanii (strain ATCC 30010 / Neff) (NCBI:txid1257118)